Protein AF-0000000085064728 (afdb_homodimer)

Organism: Acidithiobacillus ferrooxidans (strain ATCC 23270 / DSM 14882 / CIP 104768 / NCIMB 8455) (NCBI:txid243159)

pLDDT: mean 95.13, std 6.96, range [52.69, 98.94]

Nearest PDB structures (foldseek):
  5eo6-assembly1_B  TM=9.654E-01  e=3.015E-33  Acinetobacter baumannii
  5eo6-assembly1_A  TM=9.630E-01  e=2.674E-32  Acinetobacter baumannii
  3e8j-assembly1_A  TM=9.474E-01  e=4.137E-32  Leishmania naiffi
  3e8j-assembly1_B  TM=9.618E-01  e=9.905E-32  Leishmania naiffi
  3dwr-assembly1_B  TM=9.707E-01  e=5.091E-31  Leishmania major

Sequence (592 aa):
MQQPSLDEMENFLRGLQDRICNALEAADGAAKFREDLWERPGGGGGRTRVIADGALLEKGGVNFSKVHGDQLPPSATAHRPELAGQTFTALGISLVLHSRNPYVPIVHMNYRFFSAGPVWWFGGGADLTPIYGFEEDARHFHGILKTACDRHDPGFYPRFKTWCDDYFTIRHRQEMRGIGGIFFDDLHGDAGLLQAFWEDMANSFLDSYLPIVARRRDLAYGERERQFQLLRRGRYVEFNLVYDRGTLFGLQSGGRTESILMSLPPLAAWAYDWQGEAGSPEARLKEDFLTPRNWAMQQPSLDEMENFLRGLQDRICNALEAADGAAKFREDLWERPGGGGGRTRVIADGALLEKGGVNFSKVHGDQLPPSATAHRPELAGQTFTALGISLVLHSRNPYVPIVHMNYRFFSAGPVWWFGGGADLTPIYGFEEDARHFHGILKTACDRHDPGFYPRFKTWCDDYFTIRHRQEMRGIGGIFFDDLHGDAGLLQAFWEDMANSFLDSYLPIVARRRDLAYGERERQFQLLRRGRYVEFNLVYDRGTLFGLQSGGRTESILMSLPP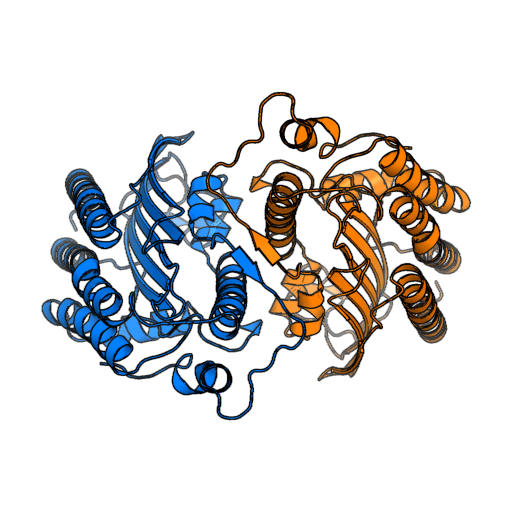LAAWAYDWQGEAGSPEARLKEDFLTPRNWA

Solvent-accessible surface area (backbone atoms only — not comparable to full-atom values): 30485 Å² total; per-residue (Å²): 126,73,74,73,59,63,66,58,51,49,51,50,50,54,50,48,52,50,52,50,52,52,52,49,29,61,70,28,68,68,31,60,69,45,79,46,78,49,72,39,93,74,33,50,26,36,41,38,30,38,32,53,75,23,71,38,36,38,26,29,32,50,33,38,37,41,36,36,33,66,54,65,54,67,78,65,23,71,82,36,61,87,46,60,74,27,46,35,40,39,36,34,40,37,33,28,38,35,43,55,40,44,58,28,47,31,40,39,38,35,44,35,39,41,37,36,75,93,45,56,29,38,32,32,38,37,37,38,28,50,64,48,82,50,71,67,52,49,28,47,34,33,38,49,51,38,55,50,28,47,76,74,38,74,64,46,38,67,52,21,29,52,44,18,42,61,67,47,40,30,72,74,74,72,32,33,68,25,66,30,39,35,30,52,62,76,46,67,72,62,44,70,62,50,49,52,47,53,51,46,52,62,64,43,46,60,75,33,45,50,63,49,41,70,72,25,60,79,62,87,78,55,68,69,49,48,52,50,34,24,39,50,38,28,53,51,47,50,34,44,48,64,65,34,59,68,46,50,49,34,50,72,71,64,46,64,49,56,70,60,54,42,63,49,51,53,50,27,20,50,64,77,78,72,74,52,58,88,90,34,72,71,46,42,35,53,79,73,39,18,50,92,70,87,51,104,126,76,74,73,60,63,66,60,51,50,51,50,50,55,50,48,51,51,53,51,52,52,51,50,31,62,69,28,68,68,33,60,72,45,78,48,77,48,73,39,93,74,33,49,27,35,41,38,28,39,31,54,75,23,71,39,35,37,24,29,30,50,33,37,36,41,35,35,32,65,53,65,56,66,78,64,25,71,84,37,61,86,46,59,72,28,45,33,40,40,37,36,40,37,33,28,39,34,43,56,42,46,58,27,46,29,40,38,38,35,45,36,40,40,37,35,73,92,45,58,28,38,32,33,37,37,36,37,31,51,63,49,81,49,70,69,51,49,29,48,33,35,37,48,52,37,56,52,28,47,76,74,38,73,64,46,38,65,53,20,27,53,45,18,43,61,68,48,41,30,72,71,74,72,32,32,66,25,65,31,38,36,30,51,60,77,46,66,73,62,44,69,60,50,49,52,46,53,51,46,52,62,65,42,47,62,75,33,46,49,63,49,40,70,72,24,59,78,62,86,78,55,67,69,49,48,52,50,32,22,40,50,37,28,53,51,46,50,34,44,47,65,65,34,59,68,46,49,47,35,50,73,72,65,47,63,50,54,70,61,54,41,62,48,53,52,49,27,22,49,66,76,78,73,74,53,57,88,89,35,71,71,48,41,35,54,78,75,39,19,49,91,71,87,52,105

InterPro domains:
  IPR001260 Coproporphyrinogen III oxidase, aerobic [MF_00333] (3-271)
  IPR001260 Coproporphyrinogen III oxidase, aerobic [PF01218] (8-295)
  IPR001260 Coproporphyrinogen III oxidase, aerobic [PIRSF000166] (5-295)
  IPR001260 Coproporphyrinogen III oxidase, aerobic [PR00073] (31-47)
  IPR001260 Coproporphyrinogen III oxidase, aerobic [PR00073] (48-69)
  IPR001260 Coproporphyrinogen III oxidase, aerobic [PR00073] (90-114)
  IPR001260 Coproporphyrinogen III oxidase, aerobic [PR00073] (120-142)
  IPR001260 Coproporphyrinogen III oxidase, aerobic [PR00073] (157-186)
  IPR001260 Coproporphyrinogen III oxidase, aerobic [PR00073] (228-255)
  IPR001260 Coproporphyrinogen III oxidase, aerobic [PR00073] (256-282)
  IPR001260 Coproporphyrinogen III oxidase, aerobic [PTHR10755] (5-295)
  IPR018375 Coproporphyrinogen III oxidase, conserved site [PS01021] (161-185)
  IPR036406 Oxygen-dependent coproporphyrinogen III oxidase superfamily [G3DSA:3.40.1500.10] (1-296)
  IPR036406 Oxygen-dependent coproporphyrinogen III oxidase superfamily [SSF102886] (4-295)

Foldseek 3Di:
DDDDDPVVVLVLLVVLLVVVQVVVCVLQVAWHWDWDWDFDDAFWTWIKTWIDDTLWFNIKIKIKTKGKHQADDPVVCVVPVVLGRWIKIKIKIWMWTDTPFLAAWIKIWIWMKMDTVVAIAIWIWMFTAHLFDDLVLLLLLQVLLQVLQVVQPNPQSVVQQVVQLVQQAPVVVRFGLWQGTGTDIRHDDDNVSVVSSSSSNSVSVCSSRVVSCVVGSPDDDDDVSVQSSQASLVVVVSCLVPRNPQLVCCVVVVHDNCRSCSNRDPHHDDDPPDADDPPDSNNCCRVPRGHHDDSD/DDPDDPVVVLVLLVVLLVVVQVVVCVLQVAWHWDWDWDFDDAFWTWIKTWIDDTLWFNIKIKIKTKGKHQADDPVVCVVPVVLGRWIKIKIKIWMWTDTPFLAAWIKIWIWMKMDTVVAIAIWIWMFTAHLFDDLVLLLLLQVLLCVLVVVQPNPQSVVQQVVQLVQQAPVVVRFGLWQGTGTDIRHDDDNVSVVSSSSSNSVSVCVSRVVSCVVGSPDDDDDVSVQSSQASLVVVVSCLPPRNPQLVCCVVVVHDNCRSCSNRDPHHDDDPPDADDPPDSNNCCRVPRGHHDDSD

Structure (mmCIF, N/CA/C/O backbone):
data_AF-0000000085064728-model_v1
#
loop_
_entity.id
_entity.type
_entity.pdbx_description
1 polymer 'Oxygen-dependent coproporphyrinogen-III oxidase'
#
loop_
_atom_site.group_PDB
_atom_site.id
_atom_site.type_symbol
_atom_site.label_atom_id
_atom_site.label_alt_id
_atom_site.label_comp_id
_atom_site.label_asym_id
_atom_site.label_entity_id
_atom_site.label_seq_id
_atom_site.pdbx_PDB_ins_code
_atom_site.Cartn_x
_atom_site.Cartn_y
_atom_site.Cartn_z
_atom_site.occupancy
_atom_site.B_iso_or_equiv
_atom_site.auth_seq_id
_atom_site.auth_comp_id
_atom_site.auth_asym_id
_atom_site.auth_atom_id
_atom_site.pdbx_PDB_model_num
ATOM 1 N N . MET A 1 1 ? -15.391 -20.953 -32.625 1 52.69 1 MET A N 1
ATOM 2 C CA . MET A 1 1 ? -14.695 -21.969 -31.859 1 52.69 1 MET A CA 1
ATOM 3 C C . MET A 1 1 ? -15.375 -22.188 -30.516 1 52.69 1 MET A C 1
ATOM 5 O O . MET A 1 1 ? -15.984 -21.281 -29.953 1 52.69 1 MET A O 1
ATOM 9 N N . GLN A 1 2 ? -15.594 -23.406 -30.125 1 69.94 2 GLN A N 1
ATOM 10 C CA . GLN A 1 2 ? -16.453 -23.766 -28.984 1 69.94 2 GLN A CA 1
ATOM 11 C C . GLN A 1 2 ? -15.883 -23.219 -27.688 1 69.94 2 GLN A C 1
ATOM 13 O O . GLN A 1 2 ? -14.688 -23.344 -27.422 1 69.94 2 GLN A O 1
ATOM 18 N N . GLN A 1 3 ? -16.562 -22.281 -27.047 1 81.38 3 GLN A N 1
ATOM 19 C CA . GLN A 1 3 ? -16.25 -21.734 -25.734 1 81.38 3 GLN A CA 1
ATOM 20 C C . GLN A 1 3 ? -16.031 -22.844 -24.719 1 81.38 3 GLN A C 1
ATOM 22 O O . GLN A 1 3 ? -16.734 -23.844 -24.719 1 81.38 3 GLN A O 1
ATOM 27 N N . PRO A 1 4 ? -14.898 -22.766 -24.047 1 87.94 4 PRO A N 1
ATOM 28 C CA . PRO A 1 4 ? -14.641 -23.766 -23 1 87.94 4 PRO A CA 1
ATOM 29 C C . PRO A 1 4 ? -15.805 -23.906 -22.031 1 87.94 4 PRO A C 1
ATOM 31 O O . PRO A 1 4 ? -16.531 -22.938 -21.781 1 87.94 4 PRO A O 1
ATOM 34 N N . SER A 1 5 ? -15.992 -25.141 -21.516 1 90.31 5 SER A N 1
ATOM 35 C CA . SER A 1 5 ? -17.062 -25.406 -20.578 1 90.31 5 SER A CA 1
ATOM 36 C C . SER A 1 5 ? -16.781 -24.781 -19.219 1 90.31 5 SER A C 1
ATOM 38 O O . SER A 1 5 ? -15.836 -25.172 -18.531 1 90.31 5 SER A O 1
ATOM 40 N N . LEU A 1 6 ? -17.578 -23.891 -18.797 1 92.56 6 LEU A N 1
ATOM 41 C CA . LEU A 1 6 ? -17.438 -23.219 -17.516 1 92.56 6 LEU A CA 1
ATOM 42 C C . LEU A 1 6 ? -17.531 -24.203 -16.375 1 92.56 6 LEU A C 1
ATOM 44 O O . LEU A 1 6 ? -16.797 -24.078 -15.375 1 92.56 6 LEU A O 1
ATOM 48 N N . ASP A 1 7 ? -18.375 -25.172 -16.5 1 94.31 7 ASP A N 1
ATOM 49 C CA . ASP A 1 7 ? -18.578 -26.172 -15.453 1 94.31 7 ASP A CA 1
ATOM 50 C C . ASP A 1 7 ? -17.328 -27 -15.234 1 94.31 7 ASP A C 1
ATOM 52 O O . ASP A 1 7 ? -16.953 -27.297 -14.094 1 94.31 7 ASP A O 1
ATOM 56 N N . GLU A 1 8 ? -16.75 -27.391 -16.297 1 95.38 8 GLU A N 1
ATOM 57 C CA . GLU A 1 8 ? -15.523 -28.172 -16.203 1 95.38 8 GLU A CA 1
ATOM 58 C C . GLU A 1 8 ? -14.391 -27.375 -15.57 1 95.38 8 GLU A C 1
ATOM 60 O O . GLU A 1 8 ? -13.656 -27.891 -14.719 1 95.38 8 GLU A O 1
ATOM 65 N N . MET A 1 9 ? -14.289 -26.172 -15.969 1 97.12 9 MET A N 1
ATOM 66 C CA . MET A 1 9 ? -13.234 -25.328 -15.43 1 97.12 9 MET A CA 1
ATOM 67 C C . MET A 1 9 ? -13.461 -25.047 -13.945 1 97.12 9 MET A C 1
ATOM 69 O O . MET A 1 9 ? -12.516 -25.047 -13.156 1 97.12 9 MET A O 1
ATOM 73 N N . GLU A 1 10 ? -14.719 -24.828 -13.617 1 97.25 10 GLU A N 1
ATOM 74 C CA . GLU A 1 10 ? -15.055 -24.594 -12.219 1 97.25 10 GLU A CA 1
ATOM 75 C C . GLU A 1 10 ? -14.688 -25.797 -11.359 1 97.25 10 GLU A C 1
ATOM 77 O O . GLU A 1 10 ? -14.094 -25.656 -10.289 1 97.25 10 GLU A O 1
ATOM 82 N N . ASN A 1 11 ? -15.047 -26.938 -11.82 1 97.75 11 ASN A N 1
ATOM 83 C CA . ASN A 1 11 ? -14.727 -28.156 -11.094 1 97.75 11 ASN A CA 1
ATOM 84 C C . ASN A 1 11 ? -13.219 -28.344 -10.953 1 97.75 11 ASN A C 1
ATOM 86 O O . ASN A 1 11 ? -12.734 -28.75 -9.898 1 97.75 11 ASN A O 1
ATOM 90 N N . PHE A 1 12 ? -12.562 -28.125 -11.992 1 98.19 12 PHE A N 1
ATOM 91 C CA . PHE A 1 12 ? -11.109 -28.234 -11.984 1 98.19 12 PHE A CA 1
ATOM 92 C C . PHE A 1 12 ? -10.492 -27.312 -10.945 1 98.19 12 PHE A C 1
ATOM 94 O O . PHE A 1 12 ? -9.672 -27.734 -10.133 1 98.19 12 PHE A O 1
ATOM 101 N N . LEU A 1 13 ? -10.906 -26.047 -10.938 1 98.44 13 LEU A N 1
ATOM 102 C CA . LEU A 1 13 ? -10.32 -25.047 -10.062 1 98.44 13 LEU A CA 1
ATOM 103 C C . LEU A 1 13 ? -10.672 -25.312 -8.609 1 98.44 13 LEU A C 1
ATOM 105 O O . LEU A 1 13 ? -9.844 -25.109 -7.715 1 98.44 13 LEU A O 1
ATOM 109 N N . ARG A 1 14 ? -11.859 -25.719 -8.375 1 98.12 14 ARG A N 1
ATOM 110 C CA . ARG A 1 14 ? -12.258 -26.078 -7.012 1 98.12 14 ARG A CA 1
ATOM 111 C C . ARG A 1 14 ? -11.445 -27.25 -6.488 1 98.12 14 ARG A C 1
ATOM 113 O O . ARG A 1 14 ? -11.016 -27.25 -5.332 1 98.12 14 ARG A O 1
ATOM 120 N N . GLY A 1 15 ? -11.281 -28.219 -7.359 1 98.5 15 GLY A N 1
ATOM 121 C CA . GLY A 1 15 ? -10.422 -29.344 -7 1 98.5 15 GLY A CA 1
ATOM 122 C C . GLY A 1 15 ? -8.984 -28.922 -6.75 1 98.5 15 GLY A C 1
ATOM 123 O O . GLY A 1 15 ? -8.344 -29.438 -5.828 1 98.5 15 GLY A O 1
ATOM 124 N N . LEU A 1 16 ? -8.508 -28.078 -7.59 1 98.69 16 LEU A N 1
ATOM 125 C CA . LEU A 1 16 ? -7.148 -27.562 -7.438 1 98.69 16 LEU A CA 1
ATOM 126 C C . LEU A 1 16 ? -6.988 -26.844 -6.105 1 98.69 16 LEU A C 1
ATOM 128 O O . LEU A 1 16 ? -5.988 -27.031 -5.406 1 98.69 16 LEU A O 1
ATOM 132 N N . GLN A 1 17 ? -7.945 -25.969 -5.766 1 98.75 17 GLN A N 1
ATOM 133 C CA . GLN A 1 17 ? -7.898 -25.281 -4.48 1 98.75 17 GLN A CA 1
ATOM 134 C C . GLN A 1 17 ? -7.781 -26.281 -3.33 1 98.75 17 GLN A C 1
ATOM 136 O O . GLN A 1 17 ? -6.965 -26.109 -2.424 1 98.75 17 GLN A O 1
ATOM 141 N N . ASP A 1 18 ? -8.57 -27.344 -3.379 1 98.69 18 ASP A N 1
ATOM 142 C CA . ASP A 1 18 ? -8.547 -28.375 -2.338 1 98.69 18 ASP A CA 1
ATOM 143 C C . ASP A 1 18 ? -7.18 -29.047 -2.254 1 98.69 18 ASP A C 1
ATOM 145 O O . ASP A 1 18 ? -6.633 -29.203 -1.162 1 98.69 18 ASP A O 1
ATOM 149 N N . ARG A 1 19 ? -6.668 -29.391 -3.338 1 98.69 19 ARG A N 1
ATOM 150 C CA . ARG A 1 19 ? -5.379 -30.078 -3.381 1 98.69 19 ARG A CA 1
ATOM 151 C C . ARG A 1 19 ? -4.266 -29.188 -2.838 1 98.69 19 ARG A C 1
ATOM 153 O O . ARG A 1 19 ? -3.42 -29.641 -2.064 1 98.69 19 ARG A O 1
ATOM 160 N N . ILE A 1 20 ? -4.27 -27.969 -3.256 1 98.81 20 ILE A N 1
ATOM 161 C CA . ILE A 1 20 ? -3.236 -27.031 -2.828 1 98.81 20 ILE A CA 1
ATOM 162 C C . ILE A 1 20 ? -3.342 -26.797 -1.322 1 98.81 20 ILE A C 1
ATOM 164 O O . ILE A 1 20 ? -2.34 -26.859 -0.606 1 98.81 20 ILE A O 1
ATOM 168 N N . CYS A 1 21 ? -4.559 -26.531 -0.837 1 98.81 21 CYS A N 1
ATOM 169 C CA . CYS A 1 21 ? -4.75 -26.266 0.586 1 98.81 21 CYS A CA 1
ATOM 170 C C . CYS A 1 21 ? -4.328 -27.484 1.417 1 98.81 21 CYS A C 1
ATOM 172 O O . CYS A 1 21 ? -3.664 -27.328 2.443 1 98.81 21 CYS A O 1
ATOM 174 N N . ASN A 1 22 ? -4.707 -28.656 0.927 1 98.75 22 ASN A N 1
ATOM 175 C CA . ASN A 1 22 ? -4.328 -29.875 1.642 1 98.75 22 ASN A CA 1
ATOM 176 C C . ASN A 1 22 ? -2.812 -30.031 1.709 1 98.75 22 ASN A C 1
ATOM 178 O O . ASN A 1 22 ? -2.264 -30.359 2.764 1 98.75 22 ASN A O 1
ATOM 182 N N . ALA A 1 23 ? -2.186 -29.844 0.638 1 98.81 23 ALA A N 1
ATOM 183 C CA . ALA A 1 23 ? -0.733 -29.984 0.574 1 98.81 23 ALA A CA 1
ATOM 184 C C . ALA A 1 23 ? -0.043 -28.953 1.462 1 98.81 23 ALA A C 1
ATOM 186 O O . ALA A 1 23 ? 0.939 -29.266 2.141 1 98.81 23 ALA A O 1
ATOM 187 N N . LEU A 1 24 ? -0.521 -27.719 1.46 1 98.81 24 LEU A N 1
ATOM 188 C CA . LEU A 1 24 ? 0.08 -26.656 2.24 1 98.81 24 LEU A CA 1
ATOM 189 C C . LEU A 1 24 ? -0.135 -26.875 3.734 1 98.81 24 LEU A C 1
ATOM 191 O O . LEU A 1 24 ? 0.746 -26.578 4.543 1 98.81 24 LEU A O 1
ATOM 195 N N . GLU A 1 25 ? -1.326 -27.375 4.113 1 98.81 25 GLU A N 1
ATOM 196 C CA . GLU A 1 25 ? -1.564 -27.719 5.512 1 98.81 25 GLU A CA 1
ATOM 197 C C . GLU A 1 25 ? -0.602 -28.812 5.98 1 98.81 25 GLU A C 1
ATOM 199 O O . GLU A 1 25 ? -0.074 -28.75 7.09 1 98.81 25 GLU A O 1
ATOM 204 N N . ALA A 1 26 ? -0.46 -29.766 5.113 1 98.62 26 ALA A N 1
ATOM 205 C CA . ALA A 1 26 ? 0.468 -30.844 5.441 1 98.62 26 ALA A CA 1
ATOM 206 C C . ALA A 1 26 ? 1.889 -30.312 5.609 1 98.62 26 ALA A C 1
ATOM 208 O O . ALA A 1 26 ? 2.607 -30.719 6.523 1 98.62 26 ALA A O 1
ATOM 209 N N . ALA A 1 27 ? 2.305 -29.453 4.703 1 98.5 27 ALA A N 1
ATOM 210 C CA . ALA A 1 27 ? 3.641 -28.875 4.77 1 98.5 27 ALA A CA 1
ATOM 211 C C . ALA A 1 27 ? 3.787 -27.984 6.004 1 98.5 27 ALA A C 1
ATOM 213 O O . ALA A 1 27 ? 4.844 -27.953 6.637 1 98.5 27 ALA A O 1
ATOM 214 N N . ASP A 1 28 ? 2.781 -27.234 6.328 1 98.38 28 ASP A N 1
ATOM 215 C CA . ASP A 1 28 ? 2.805 -26.359 7.5 1 98.38 28 ASP A CA 1
ATOM 216 C C . ASP A 1 28 ? 2.877 -27.188 8.789 1 98.38 28 ASP A C 1
ATOM 218 O O . ASP A 1 28 ? 3.768 -26.969 9.609 1 98.38 28 ASP A O 1
ATOM 222 N N . GLY A 1 29 ? 1.977 -28.094 8.914 1 98.06 29 GLY A N 1
ATOM 223 C CA . GLY A 1 29 ? 1.987 -29.031 10.031 1 98.06 29 GLY A CA 1
ATOM 224 C C . GLY A 1 29 ? 1.352 -28.453 11.289 1 98.06 29 GLY A C 1
ATOM 225 O O . GLY A 1 29 ? 1.155 -29.172 12.273 1 98.06 29 GLY A O 1
ATOM 226 N N . ALA A 1 30 ? 1.003 -27.188 11.352 1 97.88 30 ALA A N 1
ATOM 227 C CA . ALA A 1 30 ? 0.463 -26.594 12.57 1 97.88 30 ALA A CA 1
ATOM 228 C C . ALA A 1 30 ? -0.866 -25.891 12.289 1 97.88 30 ALA A C 1
ATOM 230 O O . ALA A 1 30 ? -1.884 -26.219 12.906 1 97.88 30 ALA A O 1
ATOM 231 N N . ALA A 1 31 ? -0.906 -25.047 11.328 1 98.12 31 ALA A N 1
ATOM 232 C CA . ALA A 1 31 ? -2.107 -24.266 11.055 1 98.12 31 ALA A CA 1
ATOM 233 C C . ALA A 1 31 ? -2.945 -24.906 9.953 1 98.12 31 ALA A C 1
ATOM 235 O O . ALA A 1 31 ? -2.436 -25.703 9.164 1 98.12 31 ALA A O 1
ATOM 236 N N . LYS A 1 32 ? -4.195 -24.578 9.914 1 98.38 32 LYS A N 1
ATOM 237 C CA . LYS A 1 32 ? -5.137 -25.031 8.898 1 98.38 32 LYS A CA 1
ATOM 238 C C . LYS A 1 32 ? -5.824 -23.844 8.219 1 98.38 32 LYS A C 1
ATOM 240 O O . LYS A 1 32 ? -5.883 -22.75 8.781 1 98.38 32 LYS A O 1
ATOM 245 N N . PHE A 1 33 ? -6.367 -24.094 7.039 1 98.5 33 PHE A N 1
ATOM 246 C CA . PHE A 1 33 ? -7.066 -23.047 6.301 1 98.5 33 PHE A CA 1
ATOM 247 C C . PHE A 1 33 ? -8.461 -22.828 6.875 1 98.5 33 PHE A C 1
ATOM 249 O O . PHE A 1 33 ? -9.188 -23.781 7.145 1 98.5 33 PHE A O 1
ATOM 256 N N . ARG A 1 34 ? -8.727 -21.562 7.082 1 97.19 34 ARG A N 1
ATOM 257 C CA . ARG A 1 34 ? -10.094 -21.125 7.332 1 97.19 34 ARG A CA 1
ATOM 258 C C . ARG A 1 34 ? -10.828 -20.844 6.023 1 97.19 34 ARG A C 1
ATOM 260 O O . ARG A 1 34 ? -10.281 -20.219 5.117 1 97.19 34 ARG A O 1
ATOM 267 N N . GLU A 1 35 ? -12.055 -21.359 5.973 1 97 35 GLU A N 1
ATOM 268 C CA . GLU A 1 35 ? -12.859 -21.172 4.766 1 97 35 GLU A CA 1
ATOM 269 C C . GLU A 1 35 ? -13.906 -20.094 4.957 1 97 35 GLU A C 1
ATOM 271 O O . GLU A 1 35 ? -14.555 -20.016 6.004 1 97 35 GLU A O 1
ATOM 276 N N . ASP A 1 36 ? -14.008 -19.234 4.039 1 95.62 36 ASP A N 1
ATOM 277 C CA . ASP A 1 36 ? -15.031 -18.188 3.986 1 95.62 36 ASP A CA 1
ATOM 278 C C . ASP A 1 36 ? -15.758 -18.203 2.643 1 95.62 36 ASP A C 1
ATOM 280 O O . ASP A 1 36 ? -15.195 -17.781 1.626 1 95.62 36 ASP A O 1
ATOM 284 N N . LEU A 1 37 ? -17 -18.656 2.709 1 95.69 37 LEU A N 1
ATOM 285 C CA . LEU A 1 37 ? -17.844 -18.641 1.512 1 95.69 37 LEU A CA 1
ATOM 286 C C . LEU A 1 37 ? -18.594 -17.312 1.396 1 95.69 37 LEU A C 1
ATOM 288 O O . LEU A 1 37 ? -19.078 -16.781 2.395 1 95.69 37 LEU A O 1
ATOM 292 N N . TRP A 1 38 ? -18.641 -16.812 0.245 1 93.75 38 TRP A N 1
ATOM 293 C CA . TRP A 1 38 ? -19.312 -15.531 0.078 1 93.75 38 TRP A CA 1
ATOM 294 C C . TRP A 1 38 ? -20.016 -15.453 -1.276 1 93.75 38 TRP A C 1
ATOM 296 O O . TRP A 1 38 ? -19.672 -16.188 -2.201 1 93.75 38 TRP A O 1
ATOM 306 N N . GLU A 1 39 ? -20.984 -14.586 -1.307 1 93.31 39 GLU A N 1
ATOM 307 C CA . GLU A 1 39 ? -21.719 -14.297 -2.527 1 93.31 39 GLU A CA 1
ATOM 308 C C . GLU A 1 39 ? -21.531 -12.844 -2.959 1 93.31 39 GLU A C 1
ATOM 310 O O . GLU A 1 39 ? -21.328 -11.969 -2.121 1 93.31 39 GLU A O 1
ATOM 315 N N . ARG A 1 40 ? -21.5 -12.648 -4.23 1 89.38 40 ARG A N 1
ATOM 316 C CA . ARG A 1 40 ? -21.359 -11.305 -4.781 1 89.38 40 ARG A CA 1
ATOM 317 C C . ARG A 1 40 ? -22.734 -10.734 -5.168 1 89.38 40 ARG A C 1
ATOM 319 O O . ARG A 1 40 ? -23.5 -11.383 -5.875 1 89.38 40 ARG A O 1
ATOM 326 N N . PRO A 1 41 ? -22.875 -9.406 -4.797 1 83.12 41 PRO A N 1
ATOM 327 C CA . PRO A 1 41 ? -24.078 -8.75 -5.332 1 83.12 41 PRO A CA 1
ATOM 328 C C . PRO A 1 41 ? -24.047 -8.648 -6.855 1 83.12 41 PRO A C 1
ATOM 330 O O . PRO A 1 41 ? -23.047 -8.227 -7.438 1 83.12 41 PRO A O 1
ATOM 333 N N . GLY A 1 42 ? -24.906 -9.18 -7.617 1 80.62 42 GLY A N 1
ATOM 334 C CA . GLY A 1 42 ? -24.969 -9.172 -9.07 1 80.62 42 GLY A CA 1
ATOM 335 C C . GLY A 1 42 ? -24.812 -10.555 -9.68 1 80.62 42 GLY A C 1
ATOM 336 O O . GLY A 1 42 ? -25.141 -10.758 -10.859 1 80.62 42 GLY A O 1
ATOM 337 N N . GLY A 1 43 ? -24.016 -11.383 -8.859 1 87.88 43 GLY A N 1
ATOM 338 C CA . GLY A 1 43 ? -23.984 -12.758 -9.32 1 87.88 43 GLY A CA 1
ATOM 339 C C . GLY A 1 43 ? -22.688 -13.469 -9.023 1 87.88 43 GLY A C 1
ATOM 340 O O . GLY A 1 43 ? -21.609 -12.898 -9.227 1 87.88 43 GLY A O 1
ATOM 341 N N . GLY A 1 44 ? -22.844 -14.617 -8.5 1 92.62 44 GLY A N 1
ATOM 342 C CA . GLY A 1 44 ? -21.688 -15.461 -8.219 1 92.62 44 GLY A CA 1
ATOM 343 C C . GLY A 1 44 ? -21.156 -15.281 -6.816 1 92.62 44 GLY A C 1
ATOM 344 O O . GLY A 1 44 ? -21.906 -14.992 -5.883 1 92.62 44 GLY A O 1
ATOM 345 N N . GLY A 1 45 ? -19.875 -15.602 -6.699 1 94.44 45 GLY A N 1
ATOM 346 C CA . GLY A 1 45 ? -19.203 -15.578 -5.402 1 94.44 45 GLY A CA 1
ATOM 347 C C . GLY A 1 45 ? -17.875 -16.312 -5.395 1 94.44 45 GLY A C 1
ATOM 348 O O . GLY A 1 45 ? -17.156 -16.312 -6.395 1 94.44 45 GLY A O 1
ATOM 349 N N . GLY A 1 46 ? -17.547 -16.719 -4.219 1 95.75 46 GLY A N 1
ATOM 350 C CA . GLY A 1 46 ? -16.25 -17.359 -4.129 1 95.75 46 GLY A CA 1
ATOM 351 C C . GLY A 1 46 ? -16.016 -18.062 -2.807 1 95.75 46 GLY A C 1
ATOM 352 O O . GLY A 1 46 ? -16.922 -18.141 -1.97 1 95.75 46 GLY A O 1
ATOM 353 N N . ARG A 1 47 ? -14.992 -18.75 -2.777 1 97.44 47 ARG A N 1
ATOM 354 C CA . ARG A 1 47 ? -14.484 -19.453 -1.604 1 97.44 47 ARG A CA 1
ATOM 355 C C . ARG A 1 47 ? -13.086 -18.984 -1.24 1 97.44 47 ARG A C 1
ATOM 357 O O . ARG A 1 47 ? -12.117 -19.281 -1.951 1 97.44 47 ARG A O 1
ATOM 364 N N . THR A 1 48 ? -13.008 -18.25 -0.142 1 97.19 48 THR A N 1
ATOM 365 C CA . THR A 1 48 ? -11.719 -17.797 0.36 1 97.19 48 THR A CA 1
ATOM 366 C C . THR A 1 48 ? -11.164 -18.766 1.401 1 97.19 48 THR A C 1
ATOM 368 O O . THR A 1 48 ? -11.883 -19.188 2.312 1 97.19 48 THR A O 1
ATOM 371 N N . ARG A 1 49 ? -9.977 -19.172 1.204 1 98.38 49 ARG A N 1
ATOM 372 C CA . ARG A 1 49 ? -9.273 -19.984 2.189 1 98.38 49 ARG A CA 1
ATOM 373 C C . ARG A 1 49 ? -8.016 -19.266 2.684 1 98.38 49 ARG A C 1
ATOM 375 O O . ARG A 1 49 ? -7.09 -19.016 1.907 1 98.38 49 ARG A O 1
ATOM 382 N N . VAL A 1 50 ? -7.996 -19.047 3.971 1 98.38 50 VAL A N 1
ATOM 383 C CA . VAL A 1 50 ? -6.902 -18.266 4.539 1 98.38 50 VAL A CA 1
ATOM 384 C C . VAL A 1 50 ? -6.234 -19.047 5.66 1 98.38 50 VAL A C 1
ATOM 386 O O . VAL A 1 50 ? -6.91 -19.734 6.438 1 98.38 50 VAL A O 1
ATOM 389 N N . ILE A 1 51 ? -4.945 -19.031 5.75 1 98.38 51 ILE A N 1
ATOM 390 C CA . ILE A 1 51 ? -4.152 -19.656 6.809 1 98.38 51 ILE A CA 1
ATOM 391 C C . ILE A 1 51 ? -3.277 -18.594 7.473 1 98.38 51 ILE A C 1
ATOM 393 O O . ILE A 1 51 ? -2.756 -17.703 6.805 1 98.38 51 ILE A O 1
ATOM 397 N N . ALA A 1 52 ? -3.166 -18.641 8.766 1 97.62 52 ALA A N 1
ATOM 398 C CA . ALA A 1 52 ? -2.365 -17.672 9.5 1 97.62 52 ALA A CA 1
ATOM 399 C C . ALA A 1 52 ? -1.661 -18.328 10.688 1 97.62 52 ALA A C 1
ATOM 401 O O . ALA A 1 52 ? -2.145 -19.328 11.234 1 97.62 52 ALA A O 1
ATOM 402 N N . ASP A 1 53 ? -0.555 -17.75 11.047 1 97.31 53 ASP A N 1
ATOM 403 C CA . ASP A 1 53 ? 0.198 -18.078 12.25 1 97.31 53 ASP A CA 1
ATOM 404 C C . ASP A 1 53 ? 0.611 -19.547 12.258 1 97.31 53 ASP A C 1
ATOM 406 O O . ASP A 1 53 ? 0.526 -20.219 13.281 1 97.31 53 ASP A O 1
ATOM 410 N N . GLY A 1 54 ? 0.938 -20.016 11.047 1 98.25 54 GLY A N 1
ATOM 411 C CA . GLY A 1 54 ? 1.42 -21.391 10.938 1 98.25 54 GLY A CA 1
ATOM 412 C C . GLY A 1 54 ? 2.914 -21.516 11.156 1 98.25 54 GLY A C 1
ATOM 413 O O . GLY A 1 54 ? 3.605 -20.516 11.352 1 98.25 54 GLY A O 1
ATOM 414 N N . ALA A 1 55 ? 3.354 -22.75 11.18 1 98.38 55 ALA A N 1
ATOM 415 C CA . ALA A 1 55 ? 4.777 -23.031 11.367 1 98.38 55 ALA A CA 1
ATOM 416 C C . ALA A 1 55 ? 5.562 -22.719 10.094 1 98.38 55 ALA A C 1
ATOM 418 O O . ALA A 1 55 ? 6.742 -22.359 10.164 1 98.38 55 ALA A O 1
ATOM 419 N N . LEU A 1 56 ? 4.922 -22.859 8.977 1 98.56 56 LEU A N 1
ATOM 420 C CA . LEU A 1 56 ? 5.508 -22.531 7.684 1 98.56 56 LEU A CA 1
ATOM 421 C C . LEU A 1 56 ? 4.945 -21.219 7.145 1 98.56 56 LEU A C 1
ATOM 423 O O . LEU A 1 56 ? 5.703 -20.312 6.77 1 98.56 56 LEU A O 1
ATOM 427 N N . LEU A 1 57 ? 3.637 -21.141 7.16 1 98.75 57 LEU A N 1
ATOM 428 C CA . LEU A 1 57 ? 2.955 -20 6.566 1 98.75 57 LEU A CA 1
ATOM 429 C C . LEU A 1 57 ? 2.531 -19 7.645 1 98.75 57 LEU A C 1
ATOM 431 O O . LEU A 1 57 ? 1.594 -19.25 8.398 1 98.75 57 LEU A O 1
ATOM 435 N N . GLU A 1 58 ? 3.236 -17.875 7.664 1 98.62 58 GLU A N 1
ATOM 436 C CA . GLU A 1 58 ? 2.824 -16.812 8.57 1 98.62 58 GLU A CA 1
ATOM 437 C C . GLU A 1 58 ? 1.462 -16.25 8.18 1 98.62 58 GLU A C 1
ATOM 439 O O . GLU A 1 58 ? 0.644 -15.93 9.047 1 98.62 58 GLU A O 1
ATOM 444 N N . LYS A 1 59 ? 1.241 -16.141 6.863 1 98.56 59 LYS A N 1
ATOM 445 C CA . LYS A 1 59 ? -0.059 -15.812 6.285 1 98.56 59 LYS A CA 1
ATOM 446 C C . LYS A 1 59 ? -0.153 -16.281 4.836 1 98.56 59 LYS A C 1
ATOM 448 O O . LYS A 1 59 ? 0.816 -16.188 4.082 1 98.56 59 LYS A O 1
ATOM 453 N N . GLY A 1 60 ? -1.273 -16.766 4.445 1 98.31 60 GLY A N 1
ATOM 454 C CA . GLY A 1 60 ? -1.495 -17.188 3.072 1 98.31 60 GLY A CA 1
ATOM 455 C C . GLY A 1 60 ? -2.965 -17.328 2.723 1 98.31 60 GLY A C 1
ATOM 456 O O . GLY A 1 60 ? -3.811 -17.453 3.609 1 98.31 60 GLY A O 1
ATOM 457 N N . GLY A 1 61 ? -3.234 -17.266 1.514 1 98.38 61 GLY A N 1
ATOM 458 C CA . GLY A 1 61 ? -4.59 -17.453 1.026 1 98.38 61 GLY A CA 1
ATOM 459 C C . GLY A 1 61 ? -4.645 -18.141 -0.325 1 98.38 61 GLY A C 1
ATOM 460 O O . GLY A 1 61 ? -3.73 -18 -1.137 1 98.38 61 GLY A O 1
ATOM 461 N N . VAL A 1 62 ? -5.602 -18.953 -0.512 1 98.75 62 VAL A N 1
ATOM 462 C CA . VAL A 1 62 ? -5.965 -19.594 -1.771 1 98.75 62 VAL A CA 1
ATOM 463 C C . VAL A 1 62 ? -7.434 -19.312 -2.084 1 98.75 62 VAL A C 1
ATOM 465 O O . VAL A 1 62 ? -8.328 -19.953 -1.522 1 98.75 62 VAL A O 1
ATOM 468 N N . ASN A 1 63 ? -7.633 -18.453 -3.02 1 98.12 63 ASN A N 1
ATOM 469 C CA . ASN A 1 63 ? -8.984 -17.969 -3.268 1 98.12 63 ASN A CA 1
ATOM 470 C C . ASN A 1 63 ? -9.539 -18.5 -4.59 1 98.12 63 ASN A C 1
ATOM 472 O O . ASN A 1 63 ? -8.828 -18.531 -5.594 1 98.12 63 ASN A O 1
ATOM 476 N N . PHE A 1 64 ? -10.719 -18.984 -4.551 1 98.19 64 PHE A N 1
ATOM 477 C CA . PHE A 1 64 ? -11.5 -19.312 -5.742 1 98.19 64 PHE A CA 1
ATOM 478 C C . PHE A 1 64 ? -12.68 -18.359 -5.898 1 98.19 64 PHE A C 1
ATOM 480 O O . PHE A 1 64 ? -13.32 -17.984 -4.91 1 98.19 64 PHE A O 1
ATOM 487 N N . SER A 1 65 ? -12.93 -17.922 -7.082 1 96.38 65 SER A N 1
ATOM 488 C CA . SER A 1 65 ? -14.109 -17.109 -7.328 1 96.38 65 SER A CA 1
ATOM 489 C C . SER A 1 65 ? -14.727 -17.438 -8.688 1 96.38 65 SER A C 1
ATOM 491 O O . SER A 1 65 ? -14.023 -17.828 -9.617 1 96.38 65 SER A O 1
ATOM 493 N N . LYS A 1 66 ? -15.961 -17.422 -8.781 1 96.06 66 LYS A N 1
ATOM 494 C CA . LYS A 1 66 ? -16.781 -17.422 -9.992 1 96.06 66 LYS A CA 1
ATOM 495 C C . LYS A 1 66 ? -17.859 -16.328 -9.922 1 96.06 66 LYS A C 1
ATOM 497 O O . LYS A 1 66 ? -18.797 -16.438 -9.141 1 96.06 66 LYS A O 1
ATOM 502 N N . VAL A 1 67 ? -17.688 -15.297 -10.703 1 92.69 67 VAL A N 1
ATOM 503 C CA . VAL A 1 67 ? -18.625 -14.172 -10.672 1 92.69 67 VAL A CA 1
ATOM 504 C C . VAL A 1 67 ? -19.234 -13.969 -12.055 1 92.69 67 VAL A C 1
ATOM 506 O O . VAL A 1 67 ? -18.641 -14.359 -13.062 1 92.69 67 VAL A O 1
ATOM 509 N N . HIS A 1 68 ? -20.406 -13.531 -12.125 1 91.62 68 HIS A N 1
ATOM 510 C CA . HIS A 1 68 ? -21.062 -13.195 -13.375 1 91.62 68 HIS A CA 1
ATOM 511 C C . HIS A 1 68 ? -21.922 -11.938 -13.227 1 91.62 68 HIS A C 1
ATOM 513 O O . HIS A 1 68 ? -22.156 -11.477 -12.109 1 91.62 68 HIS A O 1
ATOM 519 N N . GLY A 1 69 ? -22.188 -11.289 -14.305 1 88.5 69 GLY A N 1
ATOM 520 C CA . GLY A 1 69 ? -23 -10.078 -14.297 1 88.5 69 GLY A CA 1
ATOM 521 C C . GLY A 1 69 ? -23.609 -9.758 -15.656 1 88.5 69 GLY A C 1
ATOM 522 O O . GLY A 1 69 ? -23.25 -10.375 -16.656 1 88.5 69 GLY A O 1
ATOM 523 N N . ASP A 1 70 ? -24.484 -8.773 -15.539 1 86.19 70 ASP A N 1
ATOM 524 C CA . ASP A 1 70 ? -25.25 -8.43 -16.734 1 86.19 70 ASP A CA 1
ATOM 525 C C . ASP A 1 70 ? -24.469 -7.461 -17.625 1 86.19 70 ASP A C 1
ATOM 527 O O . ASP A 1 70 ? -24.688 -7.398 -18.828 1 86.19 70 ASP A O 1
ATOM 531 N N . GLN A 1 71 ? -23.609 -6.668 -16.984 1 80.75 71 GLN A N 1
ATOM 532 C CA . GLN A 1 71 ? -22.797 -5.73 -17.75 1 80.75 71 GLN A CA 1
ATOM 533 C C . GLN A 1 71 ? -21.438 -5.527 -17.109 1 80.75 71 GLN A C 1
ATOM 535 O O . GLN A 1 71 ? -21.297 -5.637 -15.883 1 80.75 71 GLN A O 1
ATOM 540 N N . LEU A 1 72 ? -20.453 -5.32 -17.984 1 77.19 72 LEU A N 1
ATOM 541 C CA . LEU A 1 72 ? -19.109 -4.992 -17.5 1 77.19 72 LEU A CA 1
ATOM 542 C C . LEU A 1 72 ? -19.031 -3.531 -17.078 1 77.19 72 LEU A C 1
ATOM 544 O O . LEU A 1 72 ? -19.75 -2.682 -17.609 1 77.19 72 LEU A O 1
ATOM 548 N N . PRO A 1 73 ? -18.141 -3.312 -16.031 1 70.69 73 PRO A N 1
ATOM 549 C CA . PRO A 1 73 ? -17.953 -1.903 -15.68 1 70.69 73 PRO A CA 1
ATOM 550 C C . PRO A 1 73 ? -17.406 -1.066 -16.828 1 70.69 73 PRO A C 1
ATOM 552 O O . PRO A 1 73 ? -16.719 -1.595 -17.719 1 70.69 73 PRO A O 1
ATOM 555 N N . PRO A 1 74 ? -17.781 0.188 -16.75 1 66.25 74 PRO A N 1
ATOM 556 C CA . PRO A 1 74 ? -17.328 1.086 -17.828 1 66.25 74 PRO A CA 1
ATOM 557 C C . PRO A 1 74 ? -15.812 1.076 -18 1 66.25 74 PRO A C 1
ATOM 559 O O . PRO A 1 74 ? -15.328 1.167 -19.141 1 66.25 74 PRO A O 1
ATOM 562 N N . SER A 1 75 ? -15.125 0.924 -16.969 1 63.66 75 SER A N 1
ATOM 563 C CA . SER A 1 75 ? -13.672 0.931 -17.078 1 63.66 75 SER A CA 1
ATOM 564 C C . SER A 1 75 ? -13.172 -0.265 -17.875 1 63.66 75 SER A C 1
ATOM 566 O O . SER A 1 75 ? -12.195 -0.156 -18.625 1 63.66 75 SER A O 1
ATOM 568 N N . ALA A 1 76 ? -13.805 -1.323 -17.812 1 65.19 76 ALA A N 1
ATOM 569 C CA . ALA A 1 76 ? -13.43 -2.535 -18.531 1 65.19 76 ALA A CA 1
ATOM 570 C C . ALA A 1 76 ? -13.781 -2.418 -20.016 1 65.19 76 ALA A C 1
ATOM 572 O O . ALA A 1 76 ? -13.07 -2.961 -20.875 1 65.19 76 ALA A O 1
ATOM 573 N N . THR A 1 77 ? -14.859 -1.654 -20.281 1 69.81 77 THR A N 1
ATOM 574 C CA . THR A 1 77 ? -15.359 -1.617 -21.656 1 69.81 77 THR A CA 1
ATOM 575 C C . THR A 1 77 ? -14.688 -0.49 -22.438 1 69.81 77 THR A C 1
ATOM 577 O O . THR A 1 77 ? -14.766 -0.453 -23.672 1 69.81 77 THR A O 1
ATOM 580 N N . ALA A 1 78 ? -14.133 0.402 -21.641 1 64 78 ALA A N 1
ATOM 581 C CA . ALA A 1 78 ? -13.477 1.516 -22.312 1 64 78 ALA A CA 1
ATOM 582 C C . ALA A 1 78 ? -12.398 1.014 -23.266 1 64 78 ALA A C 1
ATOM 584 O O . ALA A 1 78 ? -12.25 1.535 -24.375 1 64 78 ALA A O 1
ATOM 585 N N . HIS A 1 79 ? -11.812 -0.064 -22.938 1 64.94 79 HIS A N 1
ATOM 586 C CA . HIS A 1 79 ? -10.727 -0.583 -23.75 1 64.94 79 HIS A CA 1
ATOM 587 C C . HIS A 1 79 ? -11.219 -1.68 -24.688 1 64.94 79 HIS A C 1
ATOM 589 O O . HIS A 1 79 ? -10.531 -2.045 -25.641 1 64.94 79 HIS A O 1
ATOM 595 N N . ARG A 1 80 ? -12.445 -2.18 -24.328 1 77.38 80 ARG A N 1
ATOM 596 C CA . ARG A 1 80 ? -13.031 -3.217 -25.172 1 77.38 80 ARG A CA 1
ATOM 597 C C . ARG A 1 80 ? -14.516 -2.955 -25.406 1 77.38 80 ARG A C 1
ATOM 599 O O . ARG A 1 80 ? -15.367 -3.67 -24.875 1 77.38 80 ARG A O 1
ATOM 606 N N . PRO A 1 81 ? -14.859 -1.995 -26.266 1 77.31 81 PRO A N 1
ATOM 607 C CA . PRO A 1 81 ? -16.25 -1.57 -26.484 1 77.31 81 PRO A CA 1
ATOM 608 C C . PRO A 1 81 ? -17.156 -2.719 -26.922 1 77.31 81 PRO A C 1
ATOM 610 O O . PRO A 1 81 ? -18.359 -2.682 -26.672 1 77.31 81 PRO A O 1
ATOM 613 N N . GLU A 1 82 ? -16.562 -3.709 -27.547 1 78.75 82 GLU A N 1
ATOM 614 C CA . GLU A 1 82 ? -17.359 -4.832 -28.031 1 78.75 82 GLU A CA 1
ATOM 615 C C . GLU A 1 82 ? -17.969 -5.617 -26.875 1 78.75 82 GLU A C 1
ATOM 617 O O . GLU A 1 82 ? -18.891 -6.422 -27.078 1 78.75 82 GLU A O 1
ATOM 622 N N . LEU A 1 83 ? -17.5 -5.422 -25.812 1 81.38 83 LEU A N 1
ATOM 623 C CA . LEU A 1 83 ? -17.969 -6.145 -24.641 1 81.38 83 LEU A CA 1
ATOM 624 C C . LEU A 1 83 ? -19.125 -5.406 -23.969 1 81.38 83 LEU A C 1
ATOM 626 O O . LEU A 1 83 ? -19.734 -5.926 -23.047 1 81.38 83 LEU A O 1
ATOM 630 N N . ALA A 1 84 ? -19.406 -4.18 -24.484 1 77.19 84 ALA A N 1
ATOM 631 C CA . ALA A 1 84 ? -20.453 -3.365 -23.859 1 77.19 84 ALA A CA 1
ATOM 632 C C . ALA A 1 84 ? -21.797 -4.066 -23.922 1 77.19 84 ALA A C 1
ATOM 634 O O . ALA A 1 84 ? -22.203 -4.582 -24.969 1 77.19 84 ALA A O 1
ATOM 635 N N . GLY A 1 85 ? -22.422 -4.211 -22.766 1 79.81 85 GLY A N 1
ATOM 636 C CA . GLY A 1 85 ? -23.781 -4.738 -22.688 1 79.81 85 GLY A CA 1
ATOM 637 C C . GLY A 1 85 ? -23.828 -6.254 -22.625 1 79.81 85 GLY A C 1
ATOM 638 O O . GLY A 1 85 ? -24.906 -6.844 -22.547 1 79.81 85 GLY A O 1
ATOM 639 N N . GLN A 1 86 ? -22.812 -6.902 -22.688 1 85.94 86 GLN A N 1
ATOM 640 C CA . GLN A 1 86 ? -22.781 -8.359 -22.656 1 85.94 86 GLN A CA 1
ATOM 641 C C . GLN A 1 86 ? -22.734 -8.875 -21.219 1 85.94 86 GLN A C 1
ATOM 643 O O . GLN A 1 86 ? -22.141 -8.234 -20.344 1 85.94 86 GLN A O 1
ATOM 648 N N . THR A 1 87 ? -23.406 -10.039 -21.109 1 89.12 87 THR A N 1
ATOM 649 C CA . THR A 1 87 ? -23.234 -10.742 -19.844 1 89.12 87 THR A CA 1
ATOM 650 C C . THR A 1 87 ? -21.844 -11.375 -19.75 1 89.12 87 THR A C 1
ATOM 652 O O . THR A 1 87 ? -21.328 -11.891 -20.75 1 89.12 87 THR A O 1
ATOM 655 N N . PHE A 1 88 ? -21.266 -11.266 -18.562 1 92 88 PHE A N 1
ATOM 656 C CA . PHE A 1 88 ? -19.922 -11.805 -18.453 1 92 88 PHE A CA 1
ATOM 657 C C . PHE A 1 88 ? -19.828 -12.812 -17.312 1 92 88 PHE A C 1
ATOM 659 O O . PHE A 1 88 ? -20.688 -12.828 -16.422 1 92 88 PHE A O 1
ATOM 666 N N . THR A 1 89 ? -18.875 -13.719 -17.422 1 93.44 89 THR A N 1
ATOM 667 C CA . THR A 1 89 ? -18.469 -14.641 -16.375 1 93.44 89 THR A CA 1
ATOM 668 C C . THR A 1 89 ? -16.953 -14.664 -16.219 1 93.44 89 THR A C 1
ATOM 670 O O . THR A 1 89 ? -16.234 -14.633 -17.219 1 93.44 89 THR A O 1
ATOM 673 N N . ALA A 1 90 ? -16.562 -14.531 -14.992 1 93.62 90 ALA A N 1
ATOM 674 C CA . ALA A 1 90 ? -15.141 -14.633 -14.648 1 93.62 90 ALA A CA 1
ATOM 675 C C . ALA A 1 90 ? -14.914 -15.688 -13.57 1 93.62 90 ALA A C 1
ATOM 677 O O . ALA A 1 90 ? -15.68 -15.773 -12.609 1 93.62 90 ALA A O 1
ATOM 678 N N . LEU A 1 91 ? -14.039 -16.516 -13.789 1 95.75 91 LEU A N 1
ATOM 679 C CA . LEU A 1 91 ? -13.688 -17.531 -12.789 1 95.75 91 LEU A CA 1
ATOM 680 C C . LEU A 1 91 ? -12.18 -17.656 -12.656 1 95.75 91 LEU A C 1
ATOM 682 O O . LEU A 1 91 ? -11.438 -17.438 -13.617 1 95.75 91 LEU A O 1
ATOM 686 N N . GLY A 1 92 ? -11.727 -17.969 -11.43 1 97.38 92 GLY A N 1
ATOM 687 C CA . GLY A 1 92 ? -10.289 -18.109 -11.266 1 97.38 92 GLY A CA 1
ATOM 688 C C . GLY A 1 92 ? -9.883 -18.547 -9.867 1 97.38 92 GLY A C 1
ATOM 689 O O . GLY A 1 92 ? -10.719 -18.594 -8.969 1 97.38 92 GLY A O 1
ATOM 690 N N . ILE A 1 93 ? -8.656 -18.938 -9.758 1 98.44 93 ILE A N 1
ATOM 691 C CA . ILE A 1 93 ? -7.984 -19.234 -8.492 1 98.44 93 ILE A CA 1
ATOM 692 C C . ILE A 1 93 ? -6.773 -18.312 -8.336 1 98.44 93 ILE A C 1
ATOM 694 O O . ILE A 1 93 ? -6.109 -17.969 -9.32 1 98.44 93 ILE A O 1
ATOM 698 N N . SER A 1 94 ? -6.57 -17.797 -7.191 1 98.19 94 SER A N 1
ATOM 699 C CA . SER A 1 94 ? -5.422 -16.953 -6.871 1 98.19 94 SER A CA 1
ATOM 700 C C . SER A 1 94 ? -4.871 -17.266 -5.484 1 98.19 94 SER A C 1
ATOM 702 O O . SER A 1 94 ? -5.637 -17.562 -4.559 1 98.19 94 SER A O 1
ATOM 704 N N . LEU A 1 95 ? -3.586 -17.25 -5.355 1 98.56 95 LEU A N 1
ATOM 705 C CA . LEU A 1 95 ? -3.029 -17.484 -4.027 1 98.56 95 LEU A CA 1
ATOM 706 C C . LEU A 1 95 ? -1.765 -16.656 -3.818 1 98.56 95 LEU A C 1
ATOM 708 O O . LEU A 1 95 ? -1.067 -16.328 -4.781 1 98.56 95 LEU A O 1
ATOM 712 N N . VAL A 1 96 ? -1.506 -16.234 -2.709 1 98.81 96 VAL A N 1
ATOM 713 C CA . VAL A 1 96 ? -0.276 -15.641 -2.201 1 98.81 96 VAL A CA 1
ATOM 714 C C . VAL A 1 96 ? 0.094 -16.281 -0.862 1 98.81 96 VAL A C 1
ATOM 716 O O . VAL A 1 96 ? -0.762 -16.438 0.01 1 98.81 96 VAL A O 1
ATOM 719 N N . LEU A 1 97 ? 1.351 -16.641 -0.711 1 98.88 97 LEU A N 1
ATOM 720 C CA . LEU A 1 97 ? 1.822 -17.266 0.517 1 98.88 97 LEU A CA 1
ATOM 721 C C . LEU A 1 97 ? 3.008 -16.5 1.099 1 98.88 97 LEU A C 1
ATOM 723 O O . LEU A 1 97 ? 4.043 -16.359 0.444 1 98.88 97 LEU A O 1
ATOM 727 N N . HIS A 1 98 ? 2.834 -15.992 2.264 1 98.88 98 HIS A N 1
ATOM 728 C CA . HIS A 1 98 ? 3.908 -15.375 3.035 1 98.88 98 HIS A CA 1
ATOM 729 C C . HIS A 1 98 ? 4.43 -16.328 4.105 1 98.88 98 HIS A C 1
ATOM 731 O O . HIS A 1 98 ? 3.715 -16.656 5.055 1 98.88 98 HIS A O 1
ATOM 737 N N . SER A 1 99 ? 5.652 -16.641 4 1 98.69 99 SER A N 1
ATOM 738 C CA . SER A 1 99 ? 6.23 -17.641 4.895 1 98.69 99 SER A CA 1
ATOM 739 C C . SER A 1 99 ? 6.809 -17 6.148 1 98.69 99 SER A C 1
ATOM 741 O O . SER A 1 99 ? 7.113 -15.797 6.152 1 98.69 99 SER A O 1
ATOM 743 N N . ARG A 1 100 ? 6.934 -17.75 7.133 1 98.38 100 ARG A N 1
ATOM 744 C CA . ARG A 1 100 ? 7.516 -17.297 8.391 1 98.38 100 ARG A CA 1
ATOM 745 C C . ARG A 1 100 ? 9.031 -17.156 8.273 1 98.38 100 ARG A C 1
ATOM 747 O O . ARG A 1 100 ? 9.594 -16.172 8.75 1 98.38 100 ARG A O 1
ATOM 754 N N . ASN A 1 101 ? 9.656 -18.141 7.738 1 98.75 101 ASN A N 1
ATOM 755 C CA . ASN A 1 101 ? 11.109 -18.141 7.566 1 98.75 101 ASN A CA 1
ATOM 756 C C . ASN A 1 101 ? 11.531 -17.234 6.406 1 98.75 101 ASN A C 1
ATOM 758 O O . ASN A 1 101 ? 11.102 -17.438 5.27 1 98.75 101 ASN A O 1
ATOM 762 N N . PRO A 1 102 ? 12.414 -16.266 6.621 1 98.75 102 PRO A N 1
ATOM 763 C CA . PRO A 1 102 ? 12.82 -15.312 5.574 1 98.75 102 PRO A CA 1
ATOM 764 C C . PRO A 1 102 ? 13.484 -16 4.383 1 98.75 102 PRO A C 1
ATOM 766 O O . PRO A 1 102 ? 13.594 -15.414 3.307 1 98.75 102 PRO A O 1
ATOM 769 N N . TYR A 1 103 ? 13.914 -17.172 4.562 1 98.88 103 TYR A N 1
ATOM 770 C CA . TYR A 1 103 ? 14.633 -17.844 3.496 1 98.88 103 TYR A CA 1
ATOM 771 C C . TYR A 1 103 ? 13.672 -18.578 2.566 1 98.88 103 TYR A C 1
ATOM 773 O O . TYR A 1 103 ? 14.062 -19.031 1.485 1 98.88 103 TYR A O 1
ATOM 781 N N . VAL A 1 104 ? 12.445 -18.797 2.975 1 98.88 104 VAL A N 1
ATOM 782 C CA . VAL A 1 104 ? 11.406 -19.344 2.111 1 98.88 104 VAL A CA 1
ATOM 783 C C . VAL A 1 104 ? 10.734 -18.219 1.328 1 98.88 104 VAL A C 1
ATOM 785 O O . VAL A 1 104 ? 10.18 -17.281 1.918 1 98.88 104 VAL A O 1
ATOM 788 N N . PRO A 1 105 ? 10.75 -18.234 0.038 1 98.88 105 PRO A N 1
ATOM 789 C CA . PRO A 1 105 ? 10.242 -17.125 -0.768 1 98.88 105 PRO A CA 1
ATOM 790 C C . PRO A 1 105 ? 8.727 -16.969 -0.674 1 98.88 105 PRO A C 1
ATOM 792 O O . PRO A 1 105 ? 8.016 -17.938 -0.387 1 98.88 105 PRO A O 1
ATOM 795 N N . ILE A 1 106 ? 8.242 -15.773 -0.881 1 98.88 106 ILE A N 1
ATOM 796 C CA . ILE A 1 106 ? 6.832 -15.523 -1.178 1 98.88 106 ILE A CA 1
ATOM 797 C C . ILE A 1 106 ? 6.488 -16.094 -2.551 1 98.88 106 ILE A C 1
ATOM 799 O O . ILE A 1 106 ? 7.305 -16.047 -3.475 1 98.88 106 ILE A O 1
ATOM 803 N N . VAL A 1 107 ? 5.293 -16.578 -2.713 1 98.94 107 VAL A N 1
ATOM 804 C CA . VAL A 1 107 ? 4.879 -17.078 -4.02 1 98.94 107 VAL A CA 1
ATOM 805 C C . VAL A 1 107 ? 3.473 -16.594 -4.344 1 98.94 107 VAL A C 1
ATOM 807 O O . VAL A 1 107 ? 2.652 -16.391 -3.441 1 98.94 107 VAL A O 1
ATOM 810 N N . HIS A 1 108 ? 3.252 -16.266 -5.574 1 98.81 108 HIS A N 1
ATOM 811 C CA . HIS A 1 108 ? 1.968 -15.852 -6.129 1 98.81 108 HIS A CA 1
ATOM 812 C C . HIS A 1 108 ? 1.575 -16.703 -7.324 1 98.81 108 HIS A C 1
ATOM 814 O O . HIS A 1 108 ? 2.428 -17.078 -8.133 1 98.81 108 HIS A O 1
ATOM 820 N N . MET A 1 109 ? 0.364 -17.062 -7.41 1 98.62 109 MET A N 1
ATOM 821 C CA . MET A 1 109 ? -0.199 -17.766 -8.562 1 98.62 109 MET A CA 1
ATOM 822 C C . MET A 1 109 ? -1.615 -17.281 -8.852 1 98.62 109 MET A C 1
ATOM 824 O O . MET A 1 109 ? -2.396 -17.047 -7.934 1 98.62 109 MET A O 1
ATOM 828 N N . ASN A 1 110 ? -1.964 -17.125 -10.047 1 98.31 110 ASN A N 1
ATOM 829 C CA . ASN A 1 110 ? -3.295 -16.75 -10.516 1 98.31 110 ASN A CA 1
ATOM 830 C C . ASN A 1 110 ? -3.615 -17.391 -11.859 1 98.31 110 ASN A C 1
ATOM 832 O O . ASN A 1 110 ? -2.828 -17.297 -12.805 1 98.31 110 ASN A O 1
ATOM 836 N N . TYR A 1 111 ? -4.641 -18.141 -11.945 1 98.5 111 TYR A N 1
ATOM 837 C CA . TYR A 1 111 ? -5.168 -18.688 -13.195 1 98.5 111 TYR A CA 1
ATOM 838 C C . TYR A 1 111 ? -6.652 -18.375 -13.336 1 98.5 111 TYR A C 1
ATOM 840 O O . TYR A 1 111 ? -7.461 -18.75 -12.492 1 98.5 111 TYR A O 1
ATOM 848 N N . ARG A 1 112 ? -6.988 -17.734 -14.406 1 97.69 112 ARG A N 1
ATOM 849 C CA . ARG A 1 112 ? -8.336 -17.188 -14.531 1 97.69 112 ARG A CA 1
ATOM 850 C C . ARG A 1 112 ? -8.867 -17.344 -15.953 1 97.69 112 ARG A C 1
ATOM 852 O O . ARG A 1 112 ? -8.086 -17.547 -16.891 1 97.69 112 ARG A O 1
ATOM 859 N N . PHE A 1 113 ? -10.156 -17.297 -16.094 1 96.94 113 PHE A N 1
ATOM 860 C CA . PHE A 1 113 ? -10.914 -17.359 -17.344 1 96.94 113 PHE A CA 1
ATOM 861 C C . PHE A 1 113 ? -11.992 -16.297 -17.375 1 96.94 113 PHE A C 1
ATOM 863 O O . PHE A 1 113 ? -12.641 -16.031 -16.359 1 96.94 113 PHE A O 1
ATOM 870 N N . PHE A 1 114 ? -12.109 -15.648 -18.484 1 94.19 114 PHE A N 1
ATOM 871 C CA . PHE A 1 114 ? -13.125 -14.625 -18.688 1 94.19 114 PHE A CA 1
ATOM 872 C C . PHE A 1 114 ? -13.922 -14.898 -19.953 1 94.19 114 PHE A C 1
ATOM 874 O O . PHE A 1 114 ? -13.359 -15.305 -20.984 1 94.19 114 PHE A O 1
ATOM 881 N N . SER A 1 115 ? -15.227 -14.695 -19.906 1 93.5 115 SER A N 1
ATOM 882 C CA . SER A 1 115 ? -16.078 -14.812 -21.094 1 93.5 115 SER A CA 1
ATOM 883 C C . SER A 1 115 ? -17.188 -13.766 -21.094 1 93.5 115 SER A C 1
ATOM 885 O O . SER A 1 115 ? -17.734 -13.445 -20.031 1 93.5 115 SER A O 1
ATOM 887 N N . ALA A 1 116 ? -17.438 -13.172 -22.141 1 90.94 116 ALA A N 1
ATOM 888 C CA . ALA A 1 116 ? -18.547 -12.258 -22.391 1 90.94 116 ALA A CA 1
ATOM 889 C C . ALA A 1 116 ? -19.078 -12.406 -23.828 1 90.94 116 ALA A C 1
ATOM 891 O O . ALA A 1 116 ? -18.406 -12.016 -24.781 1 90.94 116 ALA A O 1
ATOM 892 N N . GLY A 1 117 ? -20.281 -12.914 -23.875 1 87.5 117 GLY A N 1
ATOM 893 C CA . GLY A 1 117 ? -20.766 -13.227 -25.219 1 87.5 117 GLY A CA 1
ATOM 894 C C . GLY A 1 117 ? -19.859 -14.188 -25.969 1 87.5 117 GLY A C 1
ATOM 895 O O . GLY A 1 117 ? -19.531 -15.258 -25.469 1 87.5 117 GLY A O 1
ATOM 896 N N . PRO A 1 118 ? -19.469 -13.742 -27.125 1 87 118 PRO A N 1
ATOM 897 C CA . PRO A 1 118 ? -18.609 -14.625 -27.922 1 87 118 PRO A CA 1
ATOM 898 C C . PRO A 1 118 ? -17.125 -14.492 -27.547 1 87 118 PRO A C 1
ATOM 900 O O . PRO A 1 118 ? -16.297 -15.273 -28.031 1 87 118 PRO A O 1
ATOM 903 N N . VAL A 1 119 ? -16.875 -13.562 -26.719 1 90.31 119 VAL A N 1
ATOM 904 C CA . VAL A 1 119 ? -15.477 -13.266 -26.391 1 90.31 119 VA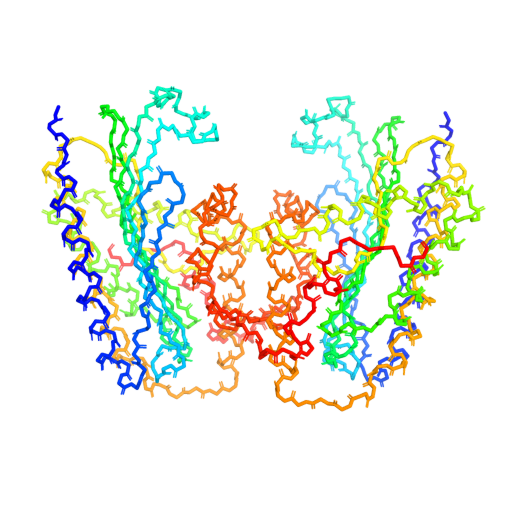L A CA 1
ATOM 905 C C . VAL A 1 119 ? -15.07 -14.016 -25.125 1 90.31 119 VAL A C 1
ATOM 907 O O . VAL A 1 119 ? -15.844 -14.086 -24.172 1 90.31 119 VAL A O 1
ATOM 910 N N . TRP A 1 120 ? -13.898 -14.641 -25.219 1 93.75 120 TRP A N 1
ATOM 911 C CA . TRP A 1 120 ? -13.352 -15.297 -24.047 1 93.75 120 TRP A CA 1
ATOM 912 C C . TRP A 1 120 ? -11.828 -15.312 -24.078 1 93.75 120 TRP A C 1
ATOM 914 O O . TRP A 1 120 ? -11.234 -15.211 -25.156 1 93.75 120 TRP A O 1
ATOM 924 N N . TRP A 1 121 ? -11.164 -15.438 -22.938 1 95.69 121 TRP A N 1
ATOM 925 C CA . TRP A 1 121 ? -9.719 -15.609 -22.891 1 95.69 121 TRP A CA 1
ATOM 926 C C . TRP A 1 121 ? -9.281 -16.234 -21.578 1 95.69 121 TRP A C 1
ATOM 928 O O . TRP A 1 121 ? -10.031 -16.219 -20.594 1 95.69 121 TRP A O 1
ATOM 938 N N . PHE A 1 122 ? -8.117 -16.859 -21.641 1 97.5 122 PHE A N 1
ATOM 939 C CA . PHE A 1 122 ? -7.434 -17.344 -20.453 1 97.5 122 PHE A CA 1
ATOM 940 C C . PHE A 1 122 ? -6.371 -16.359 -20 1 97.5 122 PHE A C 1
ATOM 942 O O . PHE A 1 122 ? -5.754 -15.672 -20.812 1 97.5 122 PHE A O 1
ATOM 949 N N . GLY A 1 123 ? -6.191 -16.266 -18.688 1 97.69 123 GLY A N 1
ATOM 950 C CA . GLY A 1 123 ? -5.078 -15.578 -18.047 1 97.69 123 GLY A CA 1
ATOM 951 C C . GLY A 1 123 ? -4.473 -16.359 -16.891 1 97.69 123 GLY A C 1
ATOM 952 O O . GLY A 1 123 ? -5.105 -17.266 -16.359 1 97.69 123 GLY A O 1
ATOM 953 N N . GLY A 1 124 ? -3.268 -15.961 -16.641 1 98.06 124 GLY A N 1
ATOM 954 C CA . GLY A 1 124 ? -2.682 -16.656 -15.5 1 98.06 124 GLY A CA 1
ATOM 955 C C . GLY A 1 124 ? -1.187 -16.438 -15.367 1 98.06 124 GLY A C 1
ATOM 956 O O . GLY A 1 124 ? -0.613 -15.609 -16.094 1 98.06 124 GLY A O 1
ATOM 957 N N . GLY A 1 125 ? -0.641 -17.109 -14.312 1 98.31 125 GLY A N 1
ATOM 958 C CA . GLY A 1 125 ? 0.79 -17.047 -14.062 1 98.31 125 GLY A CA 1
ATOM 959 C C . GLY A 1 125 ? 1.159 -17.391 -12.633 1 98.31 125 GLY A C 1
ATOM 960 O O . GLY A 1 125 ? 0.283 -17.688 -11.812 1 98.31 125 GLY A O 1
ATOM 961 N N . ALA A 1 126 ? 2.396 -17.516 -12.445 1 98.81 126 ALA A N 1
ATOM 962 C CA . ALA A 1 126 ? 3.02 -17.734 -11.141 1 98.81 126 ALA A CA 1
ATOM 963 C C . ALA A 1 126 ? 4.371 -17.031 -11.055 1 98.81 126 ALA A C 1
ATOM 965 O O . ALA A 1 126 ? 5.129 -17 -12.023 1 98.81 126 ALA A O 1
ATOM 966 N N . ASP A 1 127 ? 4.621 -16.469 -9.969 1 98.81 127 ASP A N 1
ATOM 967 C CA . ASP A 1 127 ? 5.906 -15.797 -9.773 1 98.81 127 ASP A CA 1
ATOM 968 C C . ASP A 1 127 ? 6.41 -15.977 -8.344 1 98.81 127 ASP A C 1
ATOM 970 O O . ASP A 1 127 ? 5.625 -16.234 -7.434 1 98.81 127 ASP A O 1
ATOM 974 N N . LEU A 1 128 ? 7.691 -15.898 -8.203 1 98.88 128 LEU A N 1
ATOM 975 C CA . LEU A 1 128 ? 8.383 -16.156 -6.945 1 98.88 128 LEU A CA 1
ATOM 976 C C . LEU A 1 128 ? 9.109 -14.898 -6.461 1 98.88 128 LEU A C 1
ATOM 978 O O . LEU A 1 128 ? 9.781 -14.227 -7.242 1 98.88 128 LEU A O 1
ATOM 982 N N . THR A 1 129 ? 8.984 -14.609 -5.137 1 98.88 129 THR A N 1
ATOM 983 C CA . THR A 1 129 ? 9.602 -13.422 -4.551 1 98.88 129 THR A CA 1
ATOM 984 C C . THR A 1 129 ? 10.477 -13.805 -3.355 1 98.88 129 THR A C 1
ATOM 986 O O . THR A 1 129 ? 10.016 -13.75 -2.211 1 98.88 129 THR A O 1
ATOM 989 N N . PRO A 1 130 ? 11.719 -14.117 -3.584 1 98.75 130 PRO A N 1
ATOM 990 C CA . PRO A 1 130 ? 12.609 -14.43 -2.465 1 98.75 130 PRO A CA 1
ATOM 991 C C . PRO A 1 130 ? 13.023 -13.188 -1.673 1 98.75 130 PRO A C 1
ATOM 993 O O . PRO A 1 130 ? 13.203 -12.117 -2.25 1 98.75 130 PRO A O 1
ATOM 996 N N . ILE A 1 131 ? 13.117 -13.406 -0.367 1 98.69 131 ILE A N 1
ATOM 997 C CA . ILE A 1 131 ? 13.773 -12.414 0.474 1 98.69 131 ILE A CA 1
ATOM 998 C C . ILE A 1 131 ? 15.289 -12.547 0.349 1 98.69 131 ILE A C 1
ATOM 1000 O O . ILE A 1 131 ? 15.992 -11.555 0.14 1 98.69 131 ILE A O 1
ATOM 1004 N N . TYR A 1 132 ? 15.719 -13.664 0.465 1 98.56 132 TYR A N 1
ATOM 1005 C CA . TYR A 1 132 ? 17.078 -14.062 0.134 1 98.56 132 TYR A CA 1
ATOM 1006 C C . TYR A 1 132 ? 17.109 -14.992 -1.073 1 98.56 132 TYR A C 1
ATOM 1008 O O . TYR A 1 132 ? 16.375 -15.984 -1.114 1 98.56 132 TYR A O 1
ATOM 1016 N N . GLY A 1 133 ? 17.953 -14.672 -2.033 1 97.69 133 GLY A N 1
ATOM 1017 C CA . GLY A 1 133 ? 17.969 -15.414 -3.283 1 97.69 133 GLY A CA 1
ATOM 1018 C C . GLY A 1 133 ? 18.906 -16.609 -3.264 1 97.69 133 GLY A C 1
ATOM 1019 O O . GLY A 1 133 ? 20 -16.531 -2.705 1 97.69 133 GLY A O 1
ATOM 1020 N N . PHE A 1 134 ? 18.453 -17.672 -3.789 1 98.38 134 PHE A N 1
ATOM 1021 C CA . PHE A 1 134 ? 19.25 -18.875 -4.078 1 98.38 134 PHE A CA 1
ATOM 1022 C C . PHE A 1 134 ? 19.094 -19.281 -5.539 1 98.38 134 PHE A C 1
ATOM 1024 O O . PHE A 1 134 ? 17.984 -19.547 -6.008 1 98.38 134 PHE A O 1
ATOM 1031 N N . GLU A 1 135 ? 20.203 -19.375 -6.238 1 98.25 135 GLU A N 1
ATOM 1032 C CA . GLU A 1 135 ? 20.156 -19.703 -7.66 1 98.25 135 GLU A CA 1
ATOM 1033 C C . GLU A 1 135 ? 19.484 -21.047 -7.898 1 98.25 135 GLU A C 1
ATOM 1035 O O . GLU A 1 135 ? 18.734 -21.219 -8.859 1 98.25 135 GLU A O 1
ATOM 1040 N N . GLU A 1 136 ? 19.734 -21.984 -7.105 1 98.56 136 GLU A N 1
ATOM 1041 C CA . GLU A 1 136 ? 19.156 -23.312 -7.273 1 98.56 136 GLU A CA 1
ATOM 1042 C C . GLU A 1 136 ? 17.641 -23.266 -7.168 1 98.56 136 GLU A C 1
ATOM 1044 O O . GLU A 1 136 ? 16.938 -24.016 -7.848 1 98.56 136 GLU A O 1
ATOM 1049 N N . ASP A 1 137 ? 17.094 -22.438 -6.305 1 98.81 137 ASP A N 1
ATOM 1050 C CA . ASP A 1 137 ? 15.648 -22.297 -6.172 1 98.81 137 ASP A CA 1
ATOM 1051 C C . ASP A 1 137 ? 15.047 -21.625 -7.402 1 98.81 137 ASP A C 1
ATOM 1053 O O . ASP A 1 137 ? 13.984 -22.031 -7.883 1 98.81 137 ASP A O 1
ATOM 1057 N N . ALA A 1 138 ? 15.734 -20.578 -7.895 1 98.81 138 ALA A N 1
ATOM 1058 C CA . ALA A 1 138 ? 15.281 -19.891 -9.102 1 98.81 138 ALA A CA 1
ATOM 1059 C C . ALA A 1 138 ? 15.234 -20.844 -10.289 1 98.81 138 ALA A C 1
ATOM 1061 O O . ALA A 1 138 ? 14.234 -20.891 -11.016 1 98.81 138 ALA A O 1
ATOM 1062 N N . ARG A 1 139 ? 16.25 -21.594 -10.453 1 98.81 139 ARG A N 1
ATOM 1063 C CA . ARG A 1 139 ? 16.328 -22.547 -11.562 1 98.81 139 ARG A CA 1
ATOM 1064 C C . ARG A 1 139 ? 15.273 -23.641 -11.43 1 98.81 139 ARG A C 1
ATOM 1066 O O . ARG A 1 139 ? 14.68 -24.062 -12.422 1 98.81 139 ARG A O 1
ATOM 1073 N N . HIS A 1 140 ? 15.102 -24.094 -10.227 1 98.88 140 HIS A N 1
ATOM 1074 C CA . HIS A 1 140 ? 14.078 -25.094 -10.008 1 98.88 140 HIS A CA 1
ATOM 1075 C C . HIS A 1 140 ? 12.695 -24.562 -10.375 1 98.88 140 HIS A C 1
ATOM 1077 O O . HIS A 1 140 ? 11.969 -25.188 -11.156 1 98.88 140 HIS A O 1
ATOM 1083 N N . PHE A 1 141 ? 12.312 -23.422 -9.836 1 98.94 141 PHE A N 1
ATOM 1084 C CA . PHE A 1 141 ? 11 -22.812 -10.047 1 98.94 141 PHE A CA 1
ATOM 1085 C C . PHE A 1 141 ? 10.742 -22.594 -11.531 1 98.94 141 PHE A C 1
ATOM 1087 O O . PHE A 1 141 ? 9.734 -23.062 -12.07 1 98.94 141 PHE A O 1
ATOM 1094 N N . HIS A 1 142 ? 11.664 -21.984 -12.188 1 98.88 142 HIS A N 1
ATOM 1095 C CA . HIS A 1 142 ? 11.523 -21.672 -13.602 1 98.88 142 HIS A CA 1
ATOM 1096 C C . HIS A 1 142 ? 11.617 -22.922 -14.461 1 98.88 142 HIS A C 1
ATOM 1098 O O . HIS A 1 142 ? 10.969 -23.031 -15.5 1 98.88 142 HIS A O 1
ATOM 1104 N N . GLY A 1 143 ? 12.445 -23.859 -14 1 98.88 143 GLY A N 1
ATOM 1105 C CA . GLY A 1 143 ? 12.539 -25.125 -14.719 1 98.88 143 GLY A CA 1
ATOM 1106 C C . GLY A 1 143 ? 11.219 -25.859 -14.797 1 98.88 143 GLY A C 1
ATOM 1107 O O . GLY A 1 143 ? 10.852 -26.375 -15.859 1 98.88 143 GLY A O 1
ATOM 1108 N N . ILE A 1 144 ? 10.516 -25.938 -13.711 1 98.88 144 ILE A N 1
ATOM 1109 C CA . ILE A 1 144 ? 9.219 -26.594 -13.672 1 98.88 144 ILE A CA 1
ATOM 1110 C C . ILE A 1 144 ? 8.242 -25.859 -14.594 1 98.88 144 ILE A C 1
ATOM 1112 O O . ILE A 1 144 ? 7.512 -26.5 -15.359 1 98.88 144 ILE A O 1
ATOM 1116 N N . LEU A 1 145 ? 8.203 -24.531 -14.57 1 98.81 145 LEU A N 1
ATOM 1117 C CA . LEU A 1 145 ? 7.309 -23.734 -15.406 1 98.81 145 LEU A CA 1
ATOM 1118 C C . LEU A 1 145 ? 7.625 -23.938 -16.875 1 98.81 145 LEU A C 1
ATOM 1120 O O . LEU A 1 145 ? 6.715 -24.109 -17.703 1 98.81 145 LEU A O 1
ATOM 1124 N N . LYS A 1 146 ? 8.906 -23.922 -17.188 1 98.81 146 LYS A N 1
ATOM 1125 C CA . LYS A 1 146 ? 9.305 -24.109 -18.578 1 98.81 146 LYS A CA 1
ATOM 1126 C C . LYS A 1 146 ? 8.898 -25.484 -19.094 1 98.81 146 LYS A C 1
ATOM 1128 O O . LYS A 1 146 ? 8.438 -25.625 -20.219 1 98.81 146 LYS A O 1
ATOM 1133 N N . THR A 1 147 ? 9.148 -26.5 -18.297 1 98.81 147 THR A N 1
ATOM 1134 C CA . THR A 1 147 ? 8.789 -27.859 -18.688 1 98.81 147 THR A CA 1
ATOM 1135 C C . THR A 1 147 ? 7.301 -27.969 -18.984 1 98.81 147 THR A C 1
ATOM 1137 O O . THR A 1 147 ? 6.906 -28.562 -20 1 98.81 147 THR A O 1
ATOM 1140 N N . ALA A 1 148 ? 6.457 -27.359 -18.156 1 98.5 148 ALA A N 1
ATOM 1141 C CA . ALA A 1 148 ? 5.012 -27.375 -18.375 1 98.5 148 ALA A CA 1
ATOM 1142 C C . ALA A 1 148 ? 4.648 -26.625 -19.656 1 98.5 148 ALA A C 1
ATOM 1144 O O . ALA A 1 148 ? 3.803 -27.078 -20.422 1 98.5 148 ALA A O 1
ATOM 1145 N N . CYS A 1 149 ? 5.285 -25.5 -19.891 1 98.5 149 CYS A N 1
ATOM 1146 C CA . CYS A 1 149 ? 5.055 -24.719 -21.109 1 98.5 149 CYS A CA 1
ATOM 1147 C C . CYS A 1 149 ? 5.445 -25.516 -22.344 1 98.5 149 CYS A C 1
ATOM 1149 O O . CYS A 1 149 ? 4.684 -25.594 -23.312 1 98.5 149 CYS A O 1
ATOM 1151 N N . ASP A 1 150 ? 6.574 -26.156 -22.25 1 98.38 150 ASP A N 1
ATOM 1152 C CA . ASP A 1 150 ? 7.164 -26.844 -23.406 1 98.38 150 ASP A CA 1
ATOM 1153 C C . ASP A 1 150 ? 6.301 -28.016 -23.859 1 98.38 150 ASP A C 1
ATOM 1155 O O . ASP A 1 150 ? 6.355 -28.422 -25.016 1 98.38 150 ASP A O 1
ATOM 1159 N N . ARG A 1 151 ? 5.512 -28.562 -23.031 1 98.25 151 ARG A N 1
ATOM 1160 C CA . ARG A 1 151 ? 4.617 -29.672 -23.375 1 98.25 151 ARG A CA 1
ATOM 1161 C C . ARG A 1 151 ? 3.549 -29.219 -24.375 1 98.25 151 ARG A C 1
ATOM 1163 O O . ARG A 1 151 ? 2.926 -30.047 -25.047 1 98.25 151 ARG A O 1
ATOM 1170 N N . HIS A 1 152 ? 3.361 -27.938 -24.469 1 98 152 HIS A N 1
ATOM 1171 C CA . HIS A 1 152 ? 2.299 -27.406 -25.312 1 98 152 HIS A CA 1
ATOM 1172 C C . HIS A 1 152 ? 2.869 -26.578 -26.453 1 98 152 HIS A C 1
ATOM 1174 O O . HIS A 1 152 ? 2.461 -26.75 -27.609 1 98 152 HIS A O 1
ATOM 1180 N N . ASP A 1 153 ? 3.766 -25.672 -26.109 1 97.38 153 ASP A N 1
ATOM 1181 C CA . ASP A 1 153 ? 4.414 -24.812 -27.094 1 97.38 153 ASP A CA 1
ATOM 1182 C C . ASP A 1 153 ? 5.746 -24.281 -26.562 1 97.38 153 ASP A C 1
ATOM 1184 O O . ASP A 1 153 ? 5.789 -23.609 -25.531 1 97.38 153 ASP A O 1
ATOM 1188 N N . PRO A 1 154 ? 6.824 -24.531 -27.281 1 97.38 154 PRO A N 1
ATOM 1189 C CA . PRO A 1 154 ? 8.141 -24.094 -26.812 1 97.38 154 PRO A CA 1
ATOM 1190 C C . PRO A 1 154 ? 8.266 -22.562 -26.781 1 97.38 154 PRO A C 1
ATOM 1192 O O . PRO A 1 154 ? 9.188 -22.031 -26.156 1 97.38 154 PRO A O 1
ATOM 1195 N N . GLY A 1 155 ? 7.414 -21.859 -27.391 1 97.75 155 GLY A N 1
ATOM 1196 C CA . GLY A 1 155 ? 7.449 -20.406 -27.406 1 97.75 155 GLY A CA 1
ATOM 1197 C C . GLY A 1 155 ? 6.75 -19.781 -26.219 1 97.75 155 GLY A C 1
ATOM 1198 O O . GLY A 1 155 ? 6.902 -18.578 -25.953 1 97.75 155 GLY A O 1
ATOM 1199 N N . PHE A 1 156 ? 6.031 -20.547 -25.453 1 98.19 156 PHE A N 1
ATOM 1200 C CA . PHE A 1 156 ? 5.238 -20.016 -24.359 1 98.19 156 PHE A CA 1
ATOM 1201 C C . PHE A 1 156 ? 6.137 -19.484 -23.234 1 98.19 156 PHE A C 1
ATOM 1203 O O . PHE A 1 156 ? 6.008 -18.328 -22.812 1 98.19 156 PHE A O 1
ATOM 1210 N N . TYR A 1 157 ? 7.109 -20.281 -22.844 1 98.5 157 TYR A N 1
ATOM 1211 C CA . TYR A 1 157 ? 7.902 -19.906 -21.672 1 98.5 157 TYR A CA 1
ATOM 1212 C C . TYR A 1 157 ? 8.68 -18.625 -21.938 1 98.5 157 TYR A C 1
ATOM 1214 O O . TYR A 1 157 ? 8.594 -17.672 -21.156 1 98.5 157 TYR A O 1
ATOM 1222 N N . PRO A 1 158 ? 9.445 -18.531 -23.078 1 98.31 158 PRO A N 1
ATOM 1223 C CA . PRO A 1 158 ? 10.188 -17.281 -23.297 1 98.31 158 PRO A CA 1
ATOM 1224 C C . PRO A 1 158 ? 9.273 -16.047 -23.359 1 98.31 158 PRO A C 1
ATOM 1226 O O . PRO A 1 158 ? 9.602 -15 -22.812 1 98.31 158 PRO A O 1
ATOM 1229 N N . ARG A 1 159 ? 8.141 -16.25 -23.953 1 98.25 159 ARG A N 1
ATOM 1230 C CA . ARG A 1 159 ? 7.199 -15.141 -24.094 1 98.25 159 ARG A CA 1
ATOM 1231 C C . ARG A 1 159 ? 6.609 -14.742 -22.75 1 98.25 159 ARG A C 1
ATOM 1233 O O . ARG A 1 159 ? 6.602 -13.562 -22.391 1 98.25 159 ARG A O 1
ATOM 1240 N N . PHE A 1 160 ? 6.125 -15.648 -22.031 1 98.75 160 PHE A N 1
ATOM 1241 C CA . PHE A 1 160 ? 5.41 -15.375 -20.781 1 98.75 160 PHE A CA 1
ATOM 1242 C C . PHE A 1 160 ? 6.383 -14.984 -19.672 1 98.75 160 PHE A C 1
ATOM 1244 O O . PHE A 1 160 ? 6.035 -14.211 -18.781 1 98.75 160 PHE A O 1
ATOM 1251 N N . LYS A 1 161 ? 7.605 -15.531 -19.703 1 98.75 161 LYS A N 1
ATOM 1252 C CA . LYS A 1 161 ? 8.648 -15.141 -18.766 1 98.75 161 LYS A CA 1
ATOM 1253 C C . LYS A 1 161 ? 9 -13.664 -18.922 1 98.75 161 LYS A C 1
ATOM 1255 O O . LYS A 1 161 ? 9.109 -12.938 -17.922 1 98.75 161 LYS A O 1
ATOM 1260 N N . THR A 1 162 ? 9.156 -13.234 -20.141 1 98.56 162 THR A N 1
ATOM 1261 C CA . THR A 1 162 ? 9.445 -11.828 -20.406 1 98.56 162 THR A CA 1
ATOM 1262 C C . THR A 1 162 ? 8.305 -10.938 -19.922 1 98.56 162 THR A C 1
ATOM 1264 O O . THR A 1 162 ? 8.539 -9.898 -19.297 1 98.56 162 THR A O 1
ATOM 1267 N N . TRP A 1 163 ? 7.098 -11.406 -20.203 1 98.56 163 TRP A N 1
ATOM 1268 C CA . TRP A 1 163 ? 5.922 -10.664 -19.766 1 98.56 163 TRP A CA 1
ATOM 1269 C C . TRP A 1 163 ? 5.871 -10.562 -18.25 1 98.56 163 TRP A C 1
ATOM 1271 O O . TRP A 1 163 ? 5.543 -9.508 -17.703 1 98.56 163 TRP A O 1
ATOM 1281 N N . CYS A 1 164 ? 6.219 -11.594 -17.641 1 98.69 164 CYS A N 1
ATOM 1282 C CA . CYS A 1 164 ? 6.219 -11.633 -16.188 1 98.69 164 CYS A CA 1
ATOM 1283 C C . CYS A 1 164 ? 7.242 -10.664 -15.617 1 98.69 164 CYS A C 1
ATOM 1285 O O . CYS A 1 164 ? 6.945 -9.922 -14.672 1 98.69 164 CYS A O 1
ATOM 1287 N N . ASP A 1 165 ? 8.445 -10.648 -16.172 1 98.44 165 ASP A N 1
ATOM 1288 C CA . ASP A 1 165 ? 9.5 -9.75 -15.727 1 98.44 165 ASP A CA 1
ATOM 1289 C C . ASP A 1 165 ? 9.062 -8.289 -15.852 1 98.44 165 ASP A C 1
ATOM 1291 O O . ASP A 1 165 ? 9.328 -7.48 -14.953 1 98.44 165 ASP A O 1
ATOM 1295 N N . ASP A 1 166 ? 8.375 -8.055 -16.844 1 98.12 166 ASP A N 1
ATOM 1296 C CA . ASP A 1 166 ? 7.941 -6.684 -17.094 1 98.12 166 ASP A CA 1
ATOM 1297 C C . ASP A 1 166 ? 6.797 -6.289 -16.172 1 98.12 166 ASP A C 1
ATOM 1299 O O . ASP A 1 166 ? 6.781 -5.18 -15.633 1 98.12 166 ASP A O 1
ATOM 1303 N N . TYR A 1 167 ? 5.855 -7.16 -16.016 1 98 167 TYR A N 1
ATOM 1304 C CA . TYR A 1 167 ? 4.641 -6.848 -15.266 1 98 167 TYR A CA 1
ATOM 1305 C C . TYR A 1 167 ? 4.953 -6.645 -13.789 1 98 167 TYR A C 1
ATOM 1307 O O . TYR A 1 167 ? 4.426 -5.723 -13.164 1 98 167 TYR A O 1
ATOM 1315 N N . PHE A 1 168 ? 5.766 -7.512 -13.25 1 98.25 168 PHE A N 1
ATOM 1316 C CA . PHE A 1 168 ? 5.996 -7.492 -11.812 1 98.25 168 PHE A CA 1
ATOM 1317 C C . PHE A 1 168 ? 7.238 -6.676 -11.469 1 98.25 168 PHE A C 1
ATOM 1319 O O . PHE A 1 168 ? 8.102 -7.129 -10.719 1 98.25 168 PHE A O 1
ATOM 1326 N N . THR A 1 169 ? 7.344 -5.555 -12.062 1 98.19 169 THR A N 1
ATOM 1327 C CA . THR A 1 169 ? 8.383 -4.582 -11.766 1 98.19 169 THR A CA 1
ATOM 1328 C C . THR A 1 169 ? 7.84 -3.451 -10.891 1 98.19 169 THR A C 1
ATOM 1330 O O . THR A 1 169 ? 6.738 -2.951 -11.141 1 98.19 169 THR A O 1
ATOM 1333 N N . ILE A 1 170 ? 8.57 -3.148 -9.852 1 97.81 170 ILE A N 1
ATOM 1334 C CA . ILE A 1 170 ? 8.273 -1.971 -9.047 1 97.81 170 ILE A CA 1
ATOM 1335 C C . ILE A 1 170 ? 8.977 -0.75 -9.641 1 97.81 170 ILE A C 1
ATOM 1337 O O . ILE A 1 170 ? 10.117 -0.456 -9.289 1 97.81 170 ILE A O 1
ATOM 1341 N N . ARG A 1 171 ? 8.305 -0.001 -10.398 1 96.88 171 ARG A N 1
ATOM 1342 C CA . ARG A 1 171 ? 8.891 0.997 -11.289 1 96.88 171 ARG A CA 1
ATOM 1343 C C . ARG A 1 171 ? 9.609 2.082 -10.492 1 96.88 171 ARG A C 1
ATOM 1345 O O . ARG A 1 171 ? 10.742 2.449 -10.82 1 96.88 171 ARG A O 1
ATOM 1352 N N . HIS A 1 172 ? 9.023 2.52 -9.375 1 95.94 172 HIS A N 1
ATOM 1353 C CA . HIS A 1 172 ? 9.633 3.621 -8.641 1 95.94 172 HIS A CA 1
ATOM 1354 C C . HIS A 1 172 ? 10.836 3.146 -7.824 1 95.94 172 HIS A C 1
ATOM 1356 O O . HIS A 1 172 ? 11.633 3.959 -7.355 1 95.94 172 HIS A O 1
ATOM 1362 N N . ARG A 1 173 ? 10.953 1.836 -7.66 1 96.88 173 ARG A N 1
ATOM 1363 C CA . ARG A 1 173 ? 12.117 1.26 -6.996 1 96.88 173 ARG A CA 1
ATOM 1364 C C . ARG A 1 173 ? 13.148 0.782 -8.016 1 96.88 173 ARG A C 1
ATOM 1366 O O . ARG A 1 173 ? 14.281 0.456 -7.656 1 96.88 173 ARG A O 1
ATOM 1373 N N . GLN A 1 174 ? 12.758 0.695 -9.266 1 95.62 174 GLN A N 1
ATOM 1374 C CA . GLN A 1 174 ? 13.602 0.184 -10.344 1 95.62 174 GLN A CA 1
ATOM 1375 C C . GLN A 1 174 ? 14.109 -1.219 -10.023 1 95.62 174 GLN A C 1
ATOM 1377 O O . GLN A 1 174 ? 15.305 -1.493 -10.141 1 95.62 174 GLN A O 1
ATOM 1382 N N . GLU A 1 175 ? 13.266 -2.055 -9.578 1 97.5 175 GLU A N 1
ATOM 1383 C CA . GLU A 1 175 ? 13.555 -3.461 -9.312 1 97.5 175 GLU A CA 1
ATOM 1384 C C . GLU A 1 175 ? 12.328 -4.332 -9.555 1 97.5 175 GLU A C 1
ATOM 1386 O O . GLU A 1 175 ? 11.195 -3.883 -9.367 1 97.5 175 GLU A O 1
ATOM 1391 N N . MET A 1 176 ? 12.594 -5.543 -9.977 1 98.56 176 MET A N 1
ATOM 1392 C CA . MET A 1 176 ? 11.508 -6.512 -10.031 1 98.56 176 MET A CA 1
ATOM 1393 C C . MET A 1 176 ? 11.031 -6.879 -8.633 1 98.56 176 MET A C 1
ATOM 1395 O O . MET A 1 176 ? 11.805 -6.816 -7.672 1 98.56 176 MET A O 1
ATOM 1399 N N . ARG A 1 177 ? 9.766 -7.223 -8.461 1 98.56 177 ARG A N 1
ATOM 1400 C CA . ARG A 1 177 ? 9.242 -7.648 -7.168 1 98.56 177 ARG A CA 1
ATOM 1401 C C . ARG A 1 177 ? 9.93 -8.93 -6.699 1 98.56 177 ARG A C 1
ATOM 1403 O O . ARG A 1 177 ? 10.211 -9.086 -5.508 1 98.56 177 ARG A O 1
ATOM 1410 N N . GLY A 1 178 ? 10.18 -9.773 -7.566 1 98.69 178 GLY A N 1
ATOM 1411 C CA . GLY A 1 178 ? 10.859 -11.039 -7.348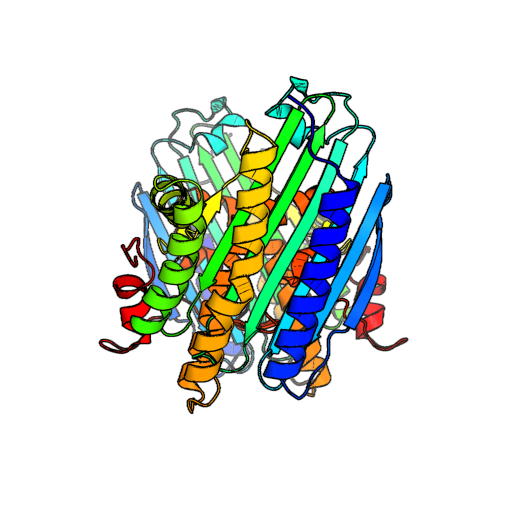 1 98.69 178 GLY A CA 1
ATOM 1412 C C . GLY A 1 178 ? 11.664 -11.508 -8.547 1 98.69 178 GLY A C 1
ATOM 1413 O O . GLY A 1 178 ? 12.188 -10.688 -9.305 1 98.69 178 GLY A O 1
ATOM 1414 N N . ILE A 1 179 ? 11.781 -12.812 -8.688 1 98.75 179 ILE A N 1
ATOM 1415 C CA . ILE A 1 179 ? 12.609 -13.352 -9.766 1 98.75 179 ILE A CA 1
ATOM 1416 C C . ILE A 1 179 ? 11.727 -13.695 -10.961 1 98.75 179 ILE A C 1
ATOM 1418 O O . ILE A 1 179 ? 12.172 -14.367 -11.898 1 98.75 179 ILE A O 1
ATOM 1422 N N . GLY A 1 180 ? 10.516 -13.328 -10.891 1 98.5 180 GLY A N 1
ATOM 1423 C CA . GLY A 1 180 ? 9.586 -13.586 -11.984 1 98.5 180 GLY A CA 1
ATOM 1424 C C . GLY A 1 180 ? 9.062 -15.008 -12 1 98.5 180 GLY A C 1
ATOM 1425 O O . GLY A 1 180 ? 8.984 -15.656 -10.961 1 98.5 180 GLY A O 1
ATOM 1426 N N . GLY A 1 181 ? 8.672 -15.43 -13.109 1 98.75 181 GLY A N 1
ATOM 1427 C CA . GLY A 1 181 ? 8.008 -16.656 -13.508 1 98.75 181 GLY A CA 1
ATOM 1428 C C . GLY A 1 181 ? 7.355 -16.578 -14.875 1 98.75 181 GLY A C 1
ATOM 1429 O O . GLY A 1 181 ? 8.023 -16.266 -15.867 1 98.75 181 GLY A O 1
ATOM 1430 N N . ILE A 1 182 ? 6.066 -16.781 -14.891 1 98.81 182 ILE A N 1
ATOM 1431 C CA . ILE A 1 182 ? 5.336 -16.578 -16.141 1 98.81 182 ILE A CA 1
ATOM 1432 C C . ILE A 1 182 ? 4.086 -15.742 -15.875 1 98.81 182 ILE A C 1
ATOM 1434 O O . ILE A 1 182 ? 3.543 -15.758 -14.773 1 98.81 182 ILE A O 1
ATOM 1438 N N . PHE A 1 183 ? 3.678 -15.062 -16.828 1 98.69 183 PHE A N 1
ATOM 1439 C CA . PHE A 1 183 ? 2.465 -14.25 -16.812 1 98.69 183 PHE A CA 1
ATOM 1440 C C . PHE A 1 183 ? 1.855 -14.148 -18.203 1 98.69 183 PHE A C 1
ATOM 1442 O O . PHE A 1 183 ? 2.57 -13.938 -19.188 1 98.69 183 PHE A O 1
ATOM 1449 N N . PHE A 1 184 ? 0.613 -14.422 -18.359 1 98.25 184 PHE A N 1
ATOM 1450 C CA . PHE A 1 184 ? -0.089 -14.242 -19.625 1 98.25 184 PHE A CA 1
ATOM 1451 C C . PHE A 1 184 ? -1.516 -13.766 -19.391 1 98.25 184 PHE A C 1
ATOM 1453 O O . PHE A 1 184 ? -2.094 -14.016 -18.328 1 98.25 184 PHE A O 1
ATOM 1460 N N . ASP A 1 185 ? -2.041 -13.125 -20.25 1 96.12 185 ASP A N 1
ATOM 1461 C CA . ASP A 1 185 ? -3.41 -12.625 -20.297 1 96.12 185 ASP A CA 1
ATOM 1462 C C . ASP A 1 185 ? -3.951 -12.609 -21.719 1 96.12 185 ASP A C 1
ATOM 1464 O O . ASP A 1 185 ? -3.199 -12.805 -22.672 1 96.12 185 ASP A O 1
ATOM 1468 N N . ASP A 1 186 ? -5.254 -12.602 -21.859 1 93.62 186 ASP A N 1
ATOM 1469 C CA . ASP A 1 186 ? -5.91 -12.453 -23.156 1 93.62 186 ASP A CA 1
ATOM 1470 C C . ASP A 1 186 ? -5.535 -13.602 -24.094 1 93.62 186 ASP A C 1
ATOM 1472 O O . ASP A 1 186 ? -5.371 -13.398 -25.297 1 93.62 186 ASP A O 1
ATOM 1476 N N . LEU A 1 187 ? -5.238 -14.734 -23.531 1 95.75 187 LEU A N 1
ATOM 1477 C CA . LEU A 1 187 ? -4.93 -15.891 -24.375 1 95.75 187 LEU A CA 1
ATOM 1478 C C . LEU A 1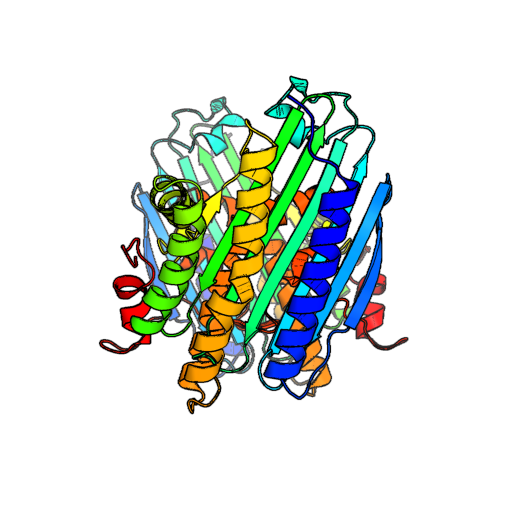 187 ? -6.203 -16.5 -24.953 1 95.75 187 LEU A C 1
ATOM 1480 O O . LEU A 1 187 ? -7.039 -17.016 -24.219 1 95.75 187 LEU A O 1
ATOM 1484 N N . HIS A 1 188 ? -6.328 -16.375 -26.281 1 94.19 188 HIS A N 1
ATOM 1485 C CA . HIS A 1 188 ? -7.488 -16.891 -27 1 94.19 188 HIS A CA 1
ATOM 1486 C C . HIS A 1 188 ? -7.066 -17.609 -28.266 1 94.19 188 HIS A C 1
ATOM 1488 O O . HIS A 1 188 ? -5.945 -17.438 -28.75 1 94.19 188 HIS A O 1
ATOM 1494 N N . GLY A 1 189 ? -7.941 -18.5 -28.75 1 93.44 189 GLY A N 1
ATOM 1495 C CA . GLY A 1 189 ? -7.641 -19.328 -29.906 1 93.44 189 GLY A CA 1
ATOM 1496 C C . GLY A 1 189 ? -8.25 -20.719 -29.812 1 93.44 189 GLY A C 1
ATOM 1497 O O . GLY A 1 189 ? -9.453 -20.859 -29.578 1 93.44 189 GLY A O 1
ATOM 1498 N N . ASP A 1 190 ? -7.355 -21.672 -29.922 1 93.81 190 ASP A N 1
ATOM 1499 C CA . ASP A 1 190 ? -7.824 -23.047 -29.797 1 93.81 190 ASP A CA 1
ATOM 1500 C C . ASP A 1 190 ? -8.148 -23.375 -28.344 1 93.81 190 ASP A C 1
ATOM 1502 O O . ASP A 1 190 ? -7.25 -23.594 -27.531 1 93.81 190 ASP A O 1
ATOM 1506 N N . ALA A 1 191 ? -9.438 -23.484 -28.109 1 93.25 191 ALA A N 1
ATOM 1507 C CA . ALA A 1 191 ? -9.938 -23.625 -26.734 1 93.25 191 ALA A CA 1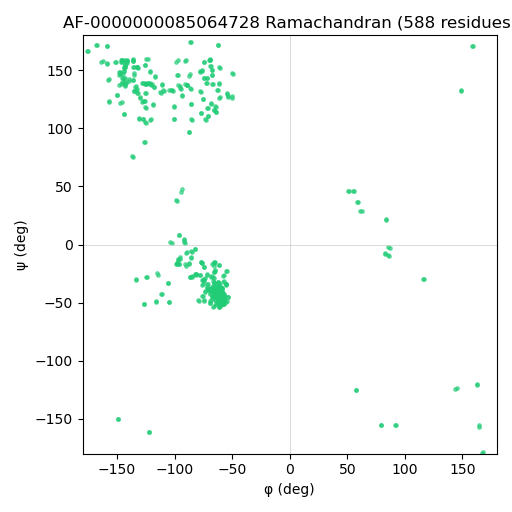
ATOM 1508 C C . ALA A 1 191 ? -9.359 -24.875 -26.062 1 93.25 191 ALA A C 1
ATOM 1510 O O . ALA A 1 191 ? -8.945 -24.828 -24.906 1 93.25 191 ALA A O 1
ATOM 1511 N N . GLY A 1 192 ? -9.352 -25.953 -26.781 1 94.25 192 GLY A N 1
ATOM 1512 C CA . GLY A 1 192 ? -8.859 -27.203 -26.219 1 94.25 192 GLY A CA 1
ATOM 1513 C C . GLY A 1 192 ? -7.391 -27.156 -25.844 1 94.25 192 GLY A C 1
ATOM 1514 O O . GLY A 1 192 ? -7.004 -27.578 -24.75 1 94.25 192 GLY A O 1
ATOM 1515 N N . LEU A 1 193 ? -6.633 -26.641 -26.688 1 94.19 193 LEU A N 1
ATOM 1516 C CA . LEU A 1 193 ? -5.195 -26.531 -26.469 1 94.19 193 LEU A CA 1
ATOM 1517 C C . LEU A 1 193 ? -4.895 -25.578 -25.312 1 94.19 193 LEU A C 1
ATOM 1519 O O . LEU A 1 193 ? -4.07 -25.891 -24.438 1 94.19 193 LEU A O 1
ATOM 1523 N N . LEU A 1 194 ? -5.582 -24.5 -25.344 1 96.31 194 LEU A N 1
ATOM 1524 C CA . LEU A 1 194 ? -5.285 -23.469 -24.344 1 96.31 194 LEU A CA 1
ATOM 1525 C C . LEU A 1 194 ? -5.777 -23.906 -22.969 1 96.31 194 LEU A C 1
ATOM 1527 O O . LEU A 1 194 ? -5.152 -23.578 -21.953 1 96.31 194 LEU A O 1
ATOM 1531 N N . GLN A 1 195 ? -6.871 -24.562 -22.922 1 96.88 195 GLN A N 1
ATOM 1532 C CA . GLN A 1 195 ? -7.348 -25.062 -21.625 1 96.88 195 GLN A CA 1
ATOM 1533 C C . GLN A 1 195 ? -6.391 -26.094 -21.047 1 96.88 195 GLN A C 1
ATOM 1535 O O . GLN A 1 195 ? -6.109 -26.094 -19.859 1 96.88 195 GLN A O 1
ATOM 1540 N N . ALA A 1 196 ? -5.922 -26.969 -21.906 1 97.56 196 ALA A N 1
ATOM 1541 C CA . ALA A 1 196 ? -4.957 -27.969 -21.469 1 97.56 196 ALA A CA 1
ATOM 1542 C C . ALA A 1 196 ? -3.689 -27.312 -20.922 1 97.56 196 ALA A C 1
ATOM 1544 O O . ALA A 1 196 ? -3.152 -27.734 -19.906 1 97.56 196 ALA A O 1
ATOM 1545 N N . PHE A 1 197 ? -3.213 -26.344 -21.609 1 98.25 197 PHE A N 1
ATOM 1546 C CA . PHE A 1 197 ? -2.055 -25.562 -21.188 1 98.25 197 PHE A CA 1
ATOM 1547 C C . PHE A 1 197 ? -2.309 -24.906 -19.844 1 98.25 197 PHE A C 1
ATOM 1549 O O . PHE A 1 197 ? -1.507 -25.062 -18.906 1 98.25 197 PHE A O 1
ATOM 1556 N N . TRP A 1 198 ? -3.422 -24.25 -19.797 1 98.12 198 TRP A N 1
ATOM 1557 C CA . TRP A 1 198 ? -3.848 -23.516 -18.609 1 98.12 198 TRP A CA 1
ATOM 1558 C C . TRP A 1 198 ? -3.936 -24.453 -17.406 1 98.12 198 TRP A C 1
ATOM 1560 O O . TRP A 1 198 ? -3.408 -24.141 -16.328 1 98.12 198 TRP A O 1
ATOM 1570 N N . GLU A 1 199 ? -4.477 -25.609 -17.547 1 98.38 199 GLU A N 1
ATOM 1571 C CA . GLU A 1 199 ? -4.617 -26.578 -16.469 1 98.38 199 GLU A CA 1
ATOM 1572 C C . GLU A 1 199 ? -3.268 -27.172 -16.078 1 98.38 199 GLU A C 1
ATOM 1574 O O . GLU A 1 199 ? -3.004 -27.406 -14.891 1 98.38 199 GLU A O 1
ATOM 1579 N N . ASP A 1 200 ? -2.469 -27.422 -17.062 1 98.44 200 ASP A N 1
ATOM 1580 C CA . ASP A 1 200 ? -1.14 -27.953 -16.797 1 98.44 200 ASP A CA 1
ATOM 1581 C C . ASP A 1 200 ? -0.292 -26.969 -15.992 1 98.44 200 ASP A C 1
ATOM 1583 O O . ASP A 1 200 ? 0.429 -27.375 -15.07 1 98.44 200 ASP A O 1
ATOM 1587 N N . MET A 1 201 ? -0.353 -25.766 -16.406 1 98.62 201 MET A N 1
ATOM 1588 C CA . MET A 1 201 ? 0.374 -24.734 -15.672 1 98.62 201 MET A CA 1
ATOM 1589 C C . MET A 1 201 ? -0.103 -24.656 -14.219 1 98.62 201 MET A C 1
ATOM 1591 O O . MET A 1 201 ? 0.711 -24.625 -13.297 1 98.62 201 MET A O 1
ATOM 1595 N N . ALA A 1 202 ? -1.411 -24.656 -14.023 1 98.62 202 ALA A N 1
ATOM 1596 C CA . ALA A 1 202 ? -1.984 -24.594 -12.68 1 98.62 202 ALA A CA 1
ATOM 1597 C C . ALA A 1 202 ? -1.55 -25.797 -11.844 1 98.62 202 ALA A C 1
ATOM 1599 O O . ALA A 1 202 ? -1.213 -25.656 -10.664 1 98.62 202 ALA A O 1
ATOM 1600 N N . ASN A 1 203 ? -1.45 -26.891 -12.453 1 98.38 203 ASN A N 1
ATOM 1601 C CA . ASN A 1 203 ? -1.11 -28.141 -11.773 1 98.38 203 ASN A CA 1
ATOM 1602 C C . ASN A 1 203 ? 0.369 -28.188 -11.398 1 98.38 203 ASN A C 1
ATOM 1604 O O . ASN A 1 203 ? 0.771 -28.984 -10.547 1 98.38 203 ASN A O 1
ATOM 1608 N N . SER A 1 204 ? 1.163 -27.406 -12 1 98.31 204 SER A N 1
ATOM 1609 C CA . SER A 1 204 ? 2.604 -27.453 -11.773 1 98.31 204 SER A CA 1
ATOM 1610 C C . SER A 1 204 ? 2.988 -26.672 -10.523 1 98.31 204 SER A C 1
ATOM 1612 O O . SER A 1 204 ? 4.145 -26.703 -10.094 1 98.31 204 SER A O 1
ATOM 1614 N N . PHE A 1 205 ? 2.053 -26.031 -9.891 1 98.56 205 PHE A N 1
ATOM 1615 C CA . PHE A 1 205 ? 2.328 -25.094 -8.805 1 98.56 205 PHE A CA 1
ATOM 1616 C C . PHE A 1 205 ? 3.016 -25.797 -7.648 1 98.56 205 PHE A C 1
ATOM 1618 O O . PHE A 1 205 ? 4.078 -25.375 -7.191 1 98.56 205 PHE A O 1
ATOM 1625 N N . LEU A 1 206 ? 2.439 -26.859 -7.145 1 98.75 206 LEU A N 1
ATOM 1626 C CA . LEU A 1 206 ? 2.961 -27.531 -5.953 1 98.75 206 LEU A CA 1
ATOM 1627 C C . LEU A 1 206 ? 4.367 -28.062 -6.199 1 98.75 206 LEU A C 1
ATOM 1629 O O . LEU A 1 206 ? 5.238 -27.953 -5.332 1 98.75 206 LEU A O 1
ATOM 1633 N N . ASP A 1 207 ? 4.617 -28.578 -7.422 1 98.75 207 ASP A N 1
ATOM 1634 C CA . ASP A 1 207 ? 5.934 -29.094 -7.777 1 98.75 207 ASP A CA 1
ATOM 1635 C C . ASP A 1 207 ? 6.965 -27.969 -7.879 1 98.75 207 ASP A C 1
ATOM 1637 O O . ASP A 1 207 ? 8.156 -28.203 -7.68 1 98.75 207 ASP A O 1
ATOM 1641 N N . SER A 1 208 ? 6.492 -26.812 -8.188 1 98.81 208 SER A N 1
ATOM 1642 C CA . SER A 1 208 ? 7.406 -25.688 -8.367 1 98.81 208 SER A CA 1
ATOM 1643 C C . SER A 1 208 ? 7.789 -25.062 -7.027 1 98.81 208 SER A C 1
ATOM 1645 O O . SER A 1 208 ? 8.875 -24.484 -6.891 1 98.81 208 SER A O 1
ATOM 1647 N N . TYR A 1 209 ? 6.953 -25.188 -6.012 1 98.88 209 TYR A N 1
ATOM 1648 C CA . TYR A 1 209 ? 7.129 -24.391 -4.805 1 98.88 209 TYR A CA 1
ATOM 1649 C C . TYR A 1 209 ? 7.547 -25.266 -3.629 1 98.88 209 TYR A C 1
ATOM 1651 O O . TYR A 1 209 ? 8.477 -24.922 -2.893 1 98.88 209 TYR A O 1
ATOM 1659 N N . LEU A 1 210 ? 6.977 -26.438 -3.426 1 98.88 210 LEU A N 1
ATOM 1660 C CA . LEU A 1 210 ? 7.113 -27.219 -2.195 1 98.88 210 LEU A CA 1
ATOM 1661 C C . LEU A 1 210 ? 8.539 -27.719 -2.027 1 98.88 210 LEU A C 1
ATOM 1663 O O . LEU A 1 210 ? 9.055 -27.766 -0.909 1 98.88 210 LEU A O 1
ATOM 1667 N N . PRO A 1 211 ? 9.211 -28.141 -3.111 1 98.94 211 PRO A N 1
ATOM 1668 C CA . PRO A 1 211 ? 10.602 -28.562 -2.928 1 98.94 211 PRO A CA 1
ATOM 1669 C C . PRO A 1 211 ? 11.492 -27.422 -2.418 1 98.94 211 PRO A C 1
ATOM 1671 O O . PRO A 1 211 ? 12.438 -27.672 -1.667 1 98.94 211 PRO A O 1
ATOM 1674 N N . ILE A 1 212 ? 11.25 -26.188 -2.83 1 98.88 212 ILE A N 1
ATOM 1675 C CA . ILE A 1 212 ? 11.984 -25.031 -2.33 1 98.88 212 ILE A CA 1
ATOM 1676 C C . ILE A 1 212 ? 11.711 -24.859 -0.837 1 98.88 212 ILE A C 1
ATOM 1678 O O . ILE A 1 212 ? 12.641 -24.641 -0.054 1 98.88 212 ILE A O 1
ATOM 1682 N N . VAL A 1 213 ? 10.453 -25.016 -0.421 1 98.81 213 VAL A N 1
ATOM 1683 C CA . VAL A 1 213 ? 10.055 -24.922 0.98 1 98.81 213 VAL A CA 1
ATOM 1684 C C . VAL A 1 213 ? 10.82 -25.953 1.802 1 98.81 213 VAL A C 1
ATOM 1686 O O . VAL A 1 213 ? 11.383 -25.625 2.85 1 98.81 213 VAL A O 1
ATOM 1689 N N . ALA A 1 214 ? 10.875 -27.141 1.263 1 98.5 214 ALA A N 1
ATOM 1690 C CA . ALA A 1 214 ? 11.523 -28.234 1.973 1 98.5 214 ALA A CA 1
ATOM 1691 C C . ALA A 1 214 ? 13.008 -27.938 2.191 1 98.5 214 ALA A C 1
ATOM 1693 O O . ALA A 1 214 ? 13.578 -28.312 3.223 1 98.5 214 ALA A O 1
ATOM 1694 N N . ARG A 1 215 ? 13.625 -27.25 1.282 1 98.44 215 ARG A N 1
ATOM 1695 C CA . ARG A 1 215 ? 15.055 -26.953 1.336 1 98.44 215 ARG A CA 1
ATOM 1696 C C . ARG A 1 215 ? 15.336 -25.812 2.311 1 98.44 215 ARG A C 1
ATOM 1698 O O . ARG A 1 215 ? 16.422 -25.75 2.902 1 98.44 215 ARG A O 1
ATOM 1705 N N . ARG A 1 216 ? 14.352 -24.938 2.529 1 98.75 216 ARG A N 1
ATOM 1706 C CA . ARG A 1 216 ? 14.688 -23.656 3.131 1 98.75 216 ARG A CA 1
ATOM 1707 C C . ARG A 1 216 ? 14.055 -23.516 4.508 1 98.75 216 ARG A C 1
ATOM 1709 O O . ARG A 1 216 ? 14.555 -22.766 5.355 1 98.75 216 ARG A O 1
ATOM 1716 N N . ARG A 1 217 ? 12.969 -24.156 4.848 1 97.75 217 ARG A N 1
ATOM 1717 C CA . ARG A 1 217 ? 12.086 -23.844 5.961 1 97.75 217 ARG A CA 1
ATOM 1718 C C . ARG A 1 217 ? 12.797 -24.031 7.297 1 97.75 217 ARG A C 1
ATOM 1720 O O . ARG A 1 217 ? 12.445 -23.391 8.289 1 97.75 217 ARG A O 1
ATOM 1727 N N . ASP A 1 218 ? 13.891 -24.859 7.289 1 97.69 218 ASP A N 1
ATOM 1728 C CA . ASP A 1 218 ? 14.523 -25.156 8.57 1 97.69 218 ASP A CA 1
ATOM 1729 C C . ASP A 1 218 ? 15.812 -24.375 8.75 1 97.69 218 ASP A C 1
ATOM 1731 O O . ASP A 1 218 ? 16.531 -24.562 9.727 1 97.69 218 ASP A O 1
ATOM 1735 N N . LEU A 1 219 ? 16.156 -23.531 7.777 1 98.56 219 LEU A N 1
ATOM 1736 C CA . LEU A 1 219 ? 17.328 -22.672 7.922 1 98.56 219 LEU A CA 1
ATOM 1737 C C . LEU A 1 219 ? 17.172 -21.703 9.094 1 98.56 219 LEU A C 1
ATOM 1739 O O . LEU A 1 219 ? 16.094 -21.109 9.258 1 98.56 219 LEU A O 1
ATOM 1743 N N . ALA A 1 220 ? 18.203 -21.609 9.906 1 98.56 220 ALA A N 1
ATOM 1744 C CA . ALA A 1 220 ? 18.172 -20.703 11.055 1 98.56 220 ALA A CA 1
ATOM 1745 C C . ALA A 1 220 ? 18.266 -19.25 10.602 1 98.56 220 ALA A C 1
ATOM 1747 O O . ALA A 1 220 ? 18.984 -18.922 9.656 1 98.56 220 ALA A O 1
ATOM 1748 N N . TYR A 1 221 ? 17.547 -18.359 11.289 1 98.38 221 TYR A N 1
ATOM 1749 C CA . TYR A 1 221 ? 17.625 -16.922 11.016 1 98.38 221 TYR A CA 1
ATOM 1750 C C . TYR A 1 221 ? 17.469 -16.109 12.297 1 98.38 221 TYR A C 1
ATOM 1752 O O . TYR A 1 221 ? 17.016 -16.641 13.312 1 98.38 221 TYR A O 1
ATOM 1760 N N . GLY A 1 222 ? 17.938 -14.906 12.258 1 98.12 222 GLY A N 1
ATOM 1761 C CA . GLY A 1 222 ? 17.844 -14.008 13.398 1 98.12 222 GLY A CA 1
ATOM 1762 C C . GLY A 1 222 ? 17.109 -12.711 13.062 1 98.12 222 GLY A C 1
ATOM 1763 O O . GLY A 1 222 ? 16.344 -12.656 12.102 1 98.12 222 GLY A O 1
ATOM 1764 N N . GLU A 1 223 ? 17.312 -11.789 13.867 1 97.69 223 GLU A N 1
ATOM 1765 C CA . GLU A 1 223 ? 16.609 -10.516 13.766 1 97.69 223 GLU A CA 1
ATOM 1766 C C . GLU A 1 223 ? 16.984 -9.789 12.477 1 97.69 223 GLU A C 1
ATOM 1768 O O . GLU A 1 223 ? 16.125 -9.125 11.867 1 97.69 223 GLU A O 1
ATOM 1773 N N . ARG A 1 224 ? 18.188 -9.891 12.125 1 97.19 224 ARG A N 1
ATOM 1774 C CA . ARG A 1 224 ? 18.641 -9.227 10.906 1 97.19 224 ARG A CA 1
ATOM 1775 C C . ARG A 1 224 ? 17.844 -9.711 9.695 1 97.19 224 ARG A C 1
ATOM 1777 O O . ARG A 1 224 ? 17.328 -8.906 8.922 1 97.19 224 ARG A O 1
ATOM 1784 N N . GLU A 1 225 ? 17.75 -11.023 9.531 1 98.44 225 GLU A N 1
ATOM 1785 C CA . GLU A 1 225 ? 17.016 -11.602 8.414 1 98.44 225 GLU A CA 1
ATOM 1786 C C . GLU A 1 225 ? 15.531 -11.258 8.492 1 98.44 225 GLU A C 1
ATOM 1788 O O . GLU A 1 225 ? 14.898 -10.992 7.469 1 98.44 225 GLU A O 1
ATOM 1793 N N . ARG A 1 226 ? 15.023 -11.289 9.711 1 98.62 226 ARG A N 1
ATOM 1794 C CA . ARG A 1 226 ? 13.617 -10.961 9.906 1 98.62 226 ARG A CA 1
ATOM 1795 C C . ARG A 1 226 ? 13.328 -9.516 9.516 1 98.62 226 ARG A C 1
ATOM 1797 O O . ARG A 1 226 ? 12.328 -9.234 8.852 1 98.62 226 ARG A O 1
ATOM 1804 N N . GLN A 1 227 ? 14.172 -8.609 9.906 1 98.12 227 GLN A N 1
ATOM 1805 C CA . GLN A 1 227 ? 13.992 -7.203 9.562 1 98.12 227 GLN A CA 1
ATOM 1806 C C . GLN A 1 227 ? 14.039 -6.992 8.055 1 98.12 227 GLN A C 1
ATOM 1808 O O . GLN A 1 227 ? 13.25 -6.223 7.504 1 98.12 227 GLN A O 1
ATOM 1813 N N . PHE A 1 228 ? 14.945 -7.66 7.418 1 98.75 228 PHE A N 1
ATOM 1814 C CA . PHE A 1 228 ? 15.047 -7.543 5.969 1 98.75 228 PHE A CA 1
ATOM 1815 C C . PHE A 1 228 ? 13.797 -8.109 5.297 1 98.75 228 PHE A C 1
ATOM 1817 O O . PHE A 1 228 ? 13.32 -7.559 4.301 1 98.75 228 PHE A O 1
ATOM 1824 N N . GLN A 1 229 ? 13.297 -9.188 5.852 1 98.88 229 GLN A N 1
ATOM 1825 C CA . GLN A 1 229 ? 12.047 -9.758 5.359 1 98.88 229 GLN A CA 1
ATOM 1826 C C . GLN A 1 229 ? 10.914 -8.742 5.398 1 98.88 229 GLN A C 1
ATOM 1828 O O . GLN A 1 229 ? 10.164 -8.602 4.43 1 98.88 229 GLN A O 1
ATOM 1833 N N . LEU A 1 230 ? 10.828 -8.07 6.5 1 98.88 230 LEU A N 1
ATOM 1834 C CA . LEU A 1 230 ? 9.758 -7.094 6.668 1 98.88 230 LEU A CA 1
ATOM 1835 C C . LEU A 1 230 ? 9.914 -5.941 5.684 1 98.88 230 LEU A C 1
ATOM 1837 O O . LEU A 1 230 ? 8.922 -5.43 5.16 1 98.88 230 LEU A O 1
ATOM 1841 N N . LEU A 1 231 ? 11.117 -5.523 5.414 1 98.69 231 LEU A N 1
ATOM 1842 C CA . LEU A 1 231 ? 11.375 -4.473 4.438 1 98.69 231 LEU A CA 1
ATOM 1843 C C . LEU A 1 231 ? 10.977 -4.926 3.037 1 98.69 231 LEU A C 1
ATOM 1845 O O . LEU A 1 231 ? 10.352 -4.168 2.289 1 98.69 231 LEU A O 1
ATOM 1849 N N . ARG A 1 232 ? 11.297 -6.145 2.691 1 98.81 232 ARG A N 1
ATOM 1850 C CA . ARG A 1 232 ? 10.953 -6.688 1.381 1 98.81 232 ARG A CA 1
ATOM 1851 C C . ARG A 1 232 ? 9.445 -6.867 1.241 1 98.81 232 ARG A C 1
ATOM 1853 O O . ARG A 1 232 ? 8.891 -6.699 0.151 1 98.81 232 ARG A O 1
ATOM 1860 N N . ARG A 1 233 ? 8.836 -7.254 2.342 1 98.94 233 ARG A N 1
ATOM 1861 C CA . ARG A 1 233 ? 7.375 -7.316 2.328 1 98.94 233 ARG A CA 1
ATOM 1862 C C . ARG A 1 233 ? 6.773 -5.934 2.092 1 98.94 233 ARG A C 1
ATOM 1864 O O . ARG A 1 233 ? 5.703 -5.816 1.49 1 98.94 233 ARG A O 1
ATOM 1871 N N . GLY A 1 234 ? 7.477 -4.91 2.586 1 98.88 234 GLY A N 1
ATOM 1872 C CA . GLY A 1 234 ? 7.062 -3.561 2.24 1 98.88 234 GLY A CA 1
ATOM 1873 C C . GLY A 1 234 ? 7.059 -3.303 0.745 1 98.88 234 GLY A C 1
ATOM 1874 O O . GLY A 1 234 ? 6.133 -2.678 0.221 1 98.88 234 GLY A O 1
ATOM 1875 N N . ARG A 1 235 ? 8.086 -3.807 0.055 1 98.69 235 ARG A N 1
ATOM 1876 C CA . ARG A 1 235 ? 8.156 -3.693 -1.398 1 98.69 235 ARG A CA 1
ATOM 1877 C C . ARG A 1 235 ? 6.992 -4.426 -2.059 1 98.69 235 ARG A C 1
ATOM 1879 O O . ARG A 1 235 ? 6.43 -3.947 -3.045 1 98.69 235 ARG A O 1
ATOM 1886 N N . TYR A 1 236 ? 6.672 -5.566 -1.499 1 98.81 236 TYR A N 1
ATOM 1887 C CA . TYR A 1 236 ? 5.547 -6.34 -2.014 1 98.81 236 TYR A CA 1
ATOM 1888 C C . TYR A 1 236 ? 4.25 -5.551 -1.91 1 98.81 236 TYR A C 1
ATOM 1890 O O . TYR A 1 236 ? 3.451 -5.527 -2.852 1 98.81 236 TYR A O 1
ATOM 1898 N N . VAL A 1 237 ? 4.039 -4.891 -0.797 1 98.88 237 VAL A N 1
ATOM 1899 C CA . VAL A 1 237 ? 2.854 -4.07 -0.562 1 98.88 237 VAL A CA 1
ATOM 1900 C C . VAL A 1 237 ? 2.812 -2.92 -1.563 1 98.88 237 VAL A C 1
ATOM 1902 O O . VAL A 1 237 ? 1.76 -2.623 -2.135 1 98.88 237 VAL A O 1
ATOM 1905 N N . GLU A 1 238 ? 3.963 -2.293 -1.783 1 98.69 238 GLU A N 1
ATOM 1906 C CA . GLU A 1 238 ? 4.047 -1.199 -2.746 1 98.69 238 GLU A CA 1
ATOM 1907 C C . GLU A 1 238 ? 3.582 -1.646 -4.129 1 98.69 238 GLU A C 1
ATOM 1909 O O . GLU A 1 238 ? 2.77 -0.971 -4.766 1 98.69 238 GLU A O 1
ATOM 1914 N N . PHE A 1 239 ? 4.051 -2.75 -4.551 1 98.62 239 PHE A N 1
ATOM 1915 C CA . PHE A 1 239 ? 3.654 -3.234 -5.867 1 98.62 239 PHE A CA 1
ATOM 1916 C C . PHE A 1 239 ? 2.152 -3.494 -5.918 1 98.62 239 PHE A C 1
ATOM 1918 O O . PHE A 1 239 ? 1.472 -3.053 -6.848 1 98.62 239 PHE A O 1
ATOM 1925 N N . ASN A 1 240 ? 1.655 -4.23 -4.918 1 98.44 240 ASN A N 1
ATOM 1926 C CA . ASN A 1 240 ? 0.266 -4.676 -4.934 1 98.44 240 ASN A CA 1
ATOM 1927 C C . ASN A 1 240 ? -0.7 -3.494 -4.938 1 98.44 240 ASN A C 1
ATOM 1929 O O . ASN A 1 240 ? -1.733 -3.535 -5.609 1 98.44 240 ASN A O 1
ATOM 1933 N N . LEU A 1 241 ? -0.329 -2.477 -4.25 1 98.25 241 LEU A N 1
ATOM 1934 C CA . LEU A 1 241 ? -1.29 -1.399 -4.043 1 98.25 241 LEU A CA 1
ATOM 1935 C C . LEU A 1 241 ? -1.087 -0.287 -5.066 1 98.25 241 LEU A C 1
ATOM 1937 O O . LEU A 1 241 ? -1.99 0.519 -5.301 1 98.25 241 LEU A O 1
ATOM 1941 N N . VAL A 1 242 ? 0.094 -0.248 -5.746 1 97.19 242 VAL A N 1
ATOM 1942 C CA . VAL A 1 242 ? 0.358 0.85 -6.672 1 97.19 242 VAL A CA 1
ATOM 1943 C C . VAL A 1 242 ? 0.225 0.357 -8.109 1 97.19 242 VAL A C 1
ATOM 1945 O O . VAL A 1 242 ? -0.241 1.092 -8.984 1 97.19 242 VAL A O 1
ATOM 1948 N N . TYR A 1 243 ? 0.589 -0.936 -8.352 1 96.62 243 TYR A N 1
ATOM 1949 C CA . TYR A 1 243 ? 0.792 -1.315 -9.75 1 96.62 243 TYR A CA 1
ATOM 1950 C C . TYR A 1 243 ? -0.088 -2.5 -10.125 1 96.62 243 TYR A C 1
ATOM 1952 O O . TYR A 1 243 ? -0.448 -2.668 -11.297 1 96.62 243 TYR A O 1
ATOM 1960 N N . ASP A 1 244 ? -0.397 -3.326 -9.133 1 96.75 244 ASP A N 1
ATOM 1961 C CA . ASP A 1 244 ? -1.124 -4.543 -9.477 1 96.75 244 ASP A CA 1
ATOM 1962 C C . ASP A 1 244 ? -2.52 -4.223 -10.008 1 96.75 244 ASP A C 1
ATOM 1964 O O . ASP A 1 244 ? -3.396 -3.805 -9.242 1 96.75 244 ASP A O 1
ATOM 1968 N N . ARG A 1 245 ? -2.828 -4.516 -11.195 1 92.81 245 ARG A N 1
ATOM 1969 C CA . ARG A 1 245 ? -4.074 -4.16 -11.867 1 92.81 245 ARG A CA 1
ATOM 1970 C C . ARG A 1 245 ? -5.254 -4.918 -11.273 1 92.81 245 ARG A C 1
ATOM 1972 O O . ARG A 1 245 ? -6.355 -4.375 -11.164 1 92.81 245 ARG A O 1
ATOM 1979 N N . GLY A 1 246 ? -4.945 -6.16 -10.953 1 90.69 246 GLY A N 1
ATOM 1980 C CA . GLY A 1 246 ? -6.004 -6.941 -10.336 1 90.69 246 GLY A CA 1
ATOM 1981 C C . GLY A 1 246 ? -6.484 -6.363 -9.016 1 90.69 246 GLY A C 1
ATOM 1982 O O . GLY A 1 246 ? -7.688 -6.238 -8.797 1 90.69 246 GLY A O 1
ATOM 1983 N N . THR A 1 247 ? -5.574 -6.035 -8.203 1 93.56 247 THR A N 1
ATOM 1984 C CA . THR A 1 247 ? -5.883 -5.461 -6.898 1 93.56 247 THR A CA 1
ATOM 1985 C C . THR A 1 247 ? -6.613 -4.129 -7.055 1 93.56 247 THR A C 1
ATOM 1987 O O . THR A 1 247 ? -7.676 -3.926 -6.465 1 93.56 247 THR A O 1
ATOM 1990 N N . LEU A 1 248 ? -6.074 -3.277 -7.848 1 92.56 248 LEU A N 1
ATOM 1991 C CA . LEU A 1 248 ? -6.633 -1.941 -8.023 1 92.56 248 LEU A CA 1
ATOM 1992 C C . LEU A 1 248 ? -8.031 -2.012 -8.625 1 92.56 248 LEU A C 1
ATOM 1994 O O . LEU A 1 248 ? -8.953 -1.353 -8.141 1 92.56 248 LEU A O 1
ATOM 1998 N N . PHE A 1 249 ? -8.211 -2.854 -9.586 1 86.5 249 PHE A N 1
ATOM 1999 C CA . PHE A 1 249 ? -9.523 -3.031 -10.203 1 86.5 249 PHE A CA 1
ATOM 2000 C C . PHE A 1 249 ? -10.523 -3.592 -9.195 1 86.5 249 PHE A C 1
ATOM 2002 O O . PHE A 1 249 ? -11.672 -3.145 -9.148 1 86.5 249 PHE A O 1
ATOM 2009 N N . GLY A 1 250 ? -10.078 -4.516 -8.5 1 88.62 250 GLY A N 1
ATOM 2010 C CA . GLY A 1 250 ? -10.953 -5.094 -7.492 1 88.62 250 GLY A CA 1
ATOM 2011 C C . GLY A 1 250 ? -11.438 -4.082 -6.469 1 88.62 250 GLY A C 1
ATOM 2012 O O . GLY A 1 250 ? -12.633 -4.027 -6.16 1 88.62 250 GLY A O 1
ATOM 2013 N N . LEU A 1 251 ? -10.531 -3.354 -5.977 1 91.38 251 LEU A N 1
ATOM 2014 C CA . LEU A 1 251 ? -10.883 -2.357 -4.969 1 91.38 251 LEU A CA 1
ATOM 2015 C C . LEU A 1 251 ? -11.812 -1.298 -5.547 1 91.38 251 LEU A C 1
ATOM 2017 O O . LEU A 1 251 ? -12.766 -0.881 -4.891 1 91.38 251 LEU A O 1
ATOM 2021 N N . GLN A 1 252 ? -11.625 -0.954 -6.75 1 84.5 252 GLN A N 1
ATOM 2022 C CA . GLN A 1 252 ? -12.375 0.13 -7.379 1 84.5 252 GLN A CA 1
ATOM 2023 C C . GLN A 1 252 ? -13.742 -0.349 -7.859 1 84.5 252 GLN A C 1
ATOM 2025 O O . GLN A 1 252 ? -14.68 0.443 -7.961 1 84.5 252 GLN A O 1
ATOM 2030 N N . SER A 1 253 ? -13.883 -1.643 -8.148 1 80.5 253 SER A N 1
ATOM 2031 C CA . SER A 1 253 ? -15.133 -2.172 -8.688 1 80.5 253 SER A CA 1
ATOM 2032 C C . SER A 1 253 ? -16.062 -2.646 -7.578 1 80.5 253 SER A C 1
ATOM 2034 O O . SER A 1 253 ? -17.141 -3.184 -7.848 1 80.5 253 SER A O 1
ATOM 2036 N N . GLY A 1 254 ? -15.586 -2.463 -6.43 1 82.25 254 GLY A N 1
ATOM 2037 C CA . GLY A 1 254 ? -16.422 -2.848 -5.309 1 82.25 254 GLY A CA 1
ATOM 2038 C C . GLY A 1 254 ? -16.328 -4.324 -4.961 1 82.25 254 GLY A C 1
ATOM 2039 O O . GLY A 1 254 ? -17.25 -4.898 -4.391 1 82.25 254 GLY A O 1
ATOM 2040 N N . GLY A 1 255 ? -15.281 -4.953 -5.352 1 85.94 255 GLY A N 1
ATOM 2041 C CA . GLY A 1 255 ? -15.047 -6.332 -4.957 1 85.94 255 GLY A CA 1
ATOM 2042 C C . GLY A 1 255 ? -14.891 -6.508 -3.459 1 85.94 255 GLY A C 1
ATOM 2043 O O . GLY A 1 255 ? -14.852 -5.523 -2.715 1 85.94 255 GLY A O 1
ATOM 2044 N N . ARG A 1 256 ? -14.852 -7.746 -3.051 1 91.19 256 ARG A N 1
ATOM 2045 C CA . ARG A 1 256 ? -14.727 -8.047 -1.629 1 91.19 256 ARG A CA 1
ATOM 2046 C C . ARG A 1 256 ? -13.336 -7.699 -1.118 1 91.19 256 ARG A C 1
ATOM 2048 O O . ARG A 1 256 ? -12.375 -8.438 -1.36 1 91.19 256 ARG A O 1
ATOM 2055 N N . THR A 1 257 ? -13.234 -6.707 -0.319 1 93.62 257 THR A N 1
ATOM 2056 C CA . THR A 1 257 ? -11.977 -6.117 0.122 1 93.62 257 THR A CA 1
ATOM 2057 C C . THR A 1 257 ? -11.102 -7.16 0.815 1 93.62 257 THR A C 1
ATOM 2059 O O . THR A 1 257 ? -9.906 -7.27 0.525 1 93.62 257 THR A O 1
ATOM 2062 N N . GLU A 1 258 ? -11.68 -7.941 1.711 1 94.06 258 GLU A N 1
ATOM 2063 C CA . GLU A 1 258 ? -10.906 -8.891 2.506 1 94.06 258 GLU A CA 1
ATOM 2064 C C . GLU A 1 258 ? -10.297 -9.984 1.628 1 94.06 258 GLU A C 1
ATOM 2066 O O . GLU A 1 258 ? -9.172 -10.43 1.87 1 94.06 258 GLU A O 1
ATOM 2071 N N . SER A 1 259 ? -10.977 -10.344 0.622 1 92.94 259 SER A N 1
ATOM 2072 C CA . SER A 1 259 ? -10.438 -11.336 -0.299 1 92.94 259 SER A CA 1
ATOM 2073 C C . SER A 1 259 ? -9.328 -10.742 -1.168 1 92.94 259 SER A C 1
ATOM 2075 O O . SER A 1 259 ? -8.328 -11.406 -1.444 1 92.94 259 SER A O 1
ATOM 2077 N N . ILE A 1 260 ? -9.586 -9.562 -1.58 1 94.19 260 ILE A N 1
ATOM 2078 C CA . ILE A 1 260 ? -8.633 -8.883 -2.447 1 94.19 260 ILE A CA 1
ATOM 2079 C C . ILE A 1 260 ? -7.332 -8.633 -1.688 1 94.19 260 ILE A C 1
ATOM 2081 O O . ILE A 1 260 ? -6.242 -8.914 -2.203 1 94.19 260 ILE A O 1
ATOM 2085 N N . LEU A 1 261 ? -7.418 -8.195 -0.441 1 97.38 261 LEU A N 1
ATOM 2086 C CA . LEU A 1 261 ? -6.246 -7.758 0.309 1 97.38 261 LEU A CA 1
ATOM 2087 C C . LEU A 1 261 ? -5.656 -8.914 1.112 1 97.38 261 LEU A C 1
ATOM 2089 O O . LEU A 1 261 ? -4.703 -8.727 1.872 1 97.38 261 LEU A O 1
ATOM 2093 N N . MET A 1 262 ? -6.246 -10.07 0.931 1 96 262 MET A N 1
ATOM 2094 C CA . MET A 1 262 ? -5.664 -11.273 1.528 1 96 262 MET A CA 1
ATOM 2095 C C . MET A 1 262 ? -4.207 -11.438 1.113 1 96 262 MET A C 1
ATOM 2097 O O . MET A 1 262 ? -3.398 -11.977 1.872 1 96 262 MET A O 1
ATOM 2101 N N . SER A 1 263 ? -3.85 -10.828 -0.01 1 97 263 SER A N 1
ATOM 2102 C CA . SER A 1 263 ? -2.533 -10.992 -0.622 1 97 263 SER A CA 1
ATOM 2103 C C . SER A 1 263 ? -1.472 -10.203 0.131 1 97 263 SER A C 1
ATOM 2105 O O . SER A 1 263 ? -0.274 -10.414 -0.07 1 97 263 SER A O 1
ATOM 2107 N N . LEU A 1 264 ? -1.853 -9.297 0.953 1 98.62 264 LEU A N 1
ATOM 2108 C CA . LEU A 1 264 ? -0.879 -8.492 1.681 1 98.62 264 LEU A CA 1
ATOM 2109 C C . LEU A 1 264 ? -0.263 -9.281 2.828 1 98.62 264 LEU A C 1
ATOM 2111 O O . LEU A 1 264 ? -0.908 -10.172 3.389 1 98.62 264 LEU A O 1
ATOM 2115 N N . PRO A 1 265 ? 0.991 -8.984 3.158 1 98.75 265 PRO A N 1
ATOM 2116 C CA . PRO A 1 265 ? 1.668 -9.719 4.227 1 98.75 265 PRO A CA 1
ATOM 2117 C C . PRO A 1 265 ? 1.098 -9.406 5.609 1 98.75 265 PRO A C 1
ATOM 2119 O O . PRO A 1 265 ? 0.457 -8.375 5.801 1 98.75 265 PRO A O 1
ATOM 2122 N N . PRO A 1 266 ? 1.323 -10.32 6.574 1 98.56 266 PRO A N 1
ATOM 2123 C CA . PRO A 1 266 ? 0.854 -10.047 7.938 1 98.56 266 PRO A CA 1
ATOM 2124 C C . PRO A 1 266 ? 1.577 -8.875 8.594 1 98.56 266 PRO A C 1
ATOM 2126 O O . PRO A 1 266 ? 1.012 -8.203 9.453 1 98.56 266 PRO A O 1
ATOM 2129 N N . LEU A 1 267 ? 2.785 -8.656 8.18 1 98.75 267 LEU A N 1
ATOM 2130 C CA . LEU A 1 267 ? 3.623 -7.574 8.688 1 98.75 267 LEU A CA 1
ATOM 2131 C C . LEU A 1 267 ? 4.562 -7.062 7.602 1 98.75 267 LEU A C 1
ATOM 2133 O O . LEU A 1 267 ? 5.121 -7.852 6.832 1 98.75 267 LEU A O 1
ATOM 2137 N N . ALA A 1 268 ? 4.715 -5.758 7.496 1 98.88 268 ALA A N 1
ATOM 2138 C CA . ALA A 1 268 ? 5.637 -5.117 6.562 1 98.88 268 ALA A CA 1
ATOM 2139 C C . ALA A 1 268 ? 6.281 -3.883 7.188 1 98.88 268 ALA A C 1
ATOM 2141 O O . ALA A 1 268 ? 5.742 -3.303 8.133 1 98.88 268 ALA A O 1
ATOM 2142 N N . ALA A 1 269 ? 7.426 -3.459 6.668 1 98.75 269 ALA A N 1
ATOM 2143 C CA . ALA A 1 269 ? 8.148 -2.324 7.238 1 98.75 269 ALA A CA 1
ATOM 2144 C C . ALA A 1 269 ? 8.648 -1.387 6.141 1 98.75 269 ALA A C 1
ATOM 2146 O O . ALA A 1 269 ? 8.828 -1.803 4.996 1 98.75 269 ALA A O 1
ATOM 2147 N N . TRP A 1 270 ? 8.797 -0.205 6.43 1 98.5 270 TRP A N 1
ATOM 2148 C CA . TRP A 1 270 ? 9.422 0.811 5.594 1 98.5 270 TRP A CA 1
ATOM 2149 C C . TRP A 1 270 ? 10.469 1.594 6.383 1 98.5 270 TRP A C 1
ATOM 2151 O O . TRP A 1 270 ? 10.188 2.086 7.48 1 98.5 270 TRP A O 1
ATOM 2161 N N . ALA A 1 271 ? 11.578 1.662 5.91 1 97.31 271 ALA A N 1
ATOM 2162 C CA . ALA A 1 271 ? 12.672 2.463 6.453 1 97.31 271 ALA A CA 1
ATOM 2163 C C . ALA A 1 271 ? 13.18 3.467 5.422 1 97.31 271 ALA A C 1
ATOM 2165 O O . ALA A 1 271 ? 13.281 3.15 4.234 1 97.31 271 ALA A O 1
ATOM 2166 N N . TYR A 1 272 ? 13.453 4.676 5.887 1 96.38 272 TYR A N 1
ATOM 2167 C CA . TYR A 1 272 ? 13.938 5.715 4.98 1 96.38 272 TYR A CA 1
ATOM 2168 C C . TYR A 1 272 ? 15.336 5.391 4.473 1 96.38 272 TYR A C 1
ATOM 2170 O O . TYR A 1 272 ? 16.266 5.227 5.262 1 96.38 272 TYR A O 1
ATOM 2178 N N . ASP A 1 273 ? 15.469 5.289 3.184 1 94.5 273 ASP A N 1
ATOM 2179 C CA . ASP A 1 273 ? 16.734 5.156 2.475 1 94.5 273 ASP A CA 1
ATOM 2180 C C . ASP A 1 273 ? 17.578 4.023 3.061 1 94.5 273 ASP A C 1
ATOM 2182 O O . ASP A 1 273 ? 18.75 4.219 3.373 1 94.5 273 ASP A O 1
ATOM 2186 N N . TRP A 1 274 ? 16.922 2.885 3.287 1 94.44 274 TRP A N 1
ATOM 2187 C CA . TRP A 1 274 ? 17.609 1.714 3.83 1 94.44 274 TRP A CA 1
ATOM 2188 C C . TRP A 1 274 ? 18.609 1.153 2.824 1 94.44 274 TRP A C 1
ATOM 2190 O O . TRP A 1 274 ? 18.312 1.069 1.63 1 94.44 274 TRP A O 1
ATOM 2200 N N . GLN A 1 275 ? 19.781 0.77 3.322 1 92.94 275 GLN A N 1
ATOM 2201 C CA . GLN A 1 275 ? 20.812 0.104 2.535 1 92.94 275 GLN A CA 1
ATOM 2202 C C . GLN A 1 275 ? 21.406 -1.08 3.293 1 92.94 275 GLN A C 1
ATOM 2204 O O . GLN A 1 275 ? 21.719 -0.966 4.477 1 92.94 275 GLN A O 1
ATOM 2209 N N . GLY A 1 276 ? 21.484 -2.186 2.58 1 93.62 276 GLY A N 1
ATOM 2210 C CA . GLY A 1 276 ? 22.188 -3.305 3.199 1 93.62 276 GLY A CA 1
ATOM 2211 C C . GLY A 1 276 ? 23.672 -3.08 3.344 1 93.62 276 GLY A C 1
ATOM 2212 O O . GLY A 1 276 ? 24.25 -2.268 2.621 1 93.62 276 GLY A O 1
ATOM 2213 N N . GLU A 1 277 ? 24.281 -3.834 4.254 1 95.06 277 GLU A N 1
ATOM 2214 C CA . GLU A 1 277 ? 25.719 -3.766 4.395 1 95.06 277 GLU A CA 1
ATOM 2215 C C . GLU A 1 277 ? 26.422 -4.195 3.111 1 95.06 277 GLU A C 1
ATOM 2217 O O . GLU A 1 277 ? 26.016 -5.16 2.465 1 95.06 277 GLU A O 1
ATOM 2222 N N . ALA A 1 278 ? 27.469 -3.479 2.76 1 93.62 278 ALA A N 1
ATOM 2223 C CA . ALA A 1 278 ? 28.219 -3.793 1.54 1 93.62 278 ALA A CA 1
ATOM 2224 C C . ALA A 1 278 ? 28.672 -5.25 1.537 1 93.62 278 ALA A C 1
ATOM 2226 O O . ALA A 1 278 ? 29.219 -5.738 2.531 1 93.62 278 ALA A O 1
ATOM 2227 N N . GLY A 1 279 ? 28.391 -5.926 0.432 1 94 279 GLY A N 1
ATOM 2228 C CA . GLY A 1 279 ? 28.828 -7.305 0.278 1 94 279 GLY A CA 1
ATOM 2229 C C . GLY A 1 279 ? 27.875 -8.312 0.875 1 94 279 GLY A C 1
ATOM 2230 O O . GLY A 1 279 ? 28.031 -9.516 0.689 1 94 279 GLY A O 1
ATOM 2231 N N . SER A 1 280 ? 26.844 -7.816 1.647 1 96.06 280 SER A N 1
ATOM 2232 C CA . SER A 1 280 ? 25.875 -8.703 2.271 1 96.06 280 SER A CA 1
ATOM 2233 C C . SER A 1 280 ? 24.891 -9.258 1.245 1 96.06 280 SER A C 1
ATOM 2235 O O . SER A 1 280 ? 24.766 -8.719 0.145 1 96.06 280 SER A O 1
ATOM 2237 N N . PRO A 1 281 ? 24.312 -10.391 1.591 1 96.19 281 PRO A N 1
ATOM 2238 C CA . PRO A 1 281 ? 23.266 -10.906 0.703 1 96.19 281 PRO A CA 1
ATOM 2239 C C . PRO A 1 281 ? 22.141 -9.906 0.459 1 96.19 281 PRO A C 1
ATOM 2241 O O . PRO A 1 281 ? 21.594 -9.844 -0.643 1 96.19 281 PRO A O 1
ATOM 2244 N N . GLU A 1 282 ? 21.828 -9.117 1.45 1 97.69 282 GLU A N 1
ATOM 2245 C CA . GLU A 1 282 ? 20.781 -8.109 1.325 1 97.69 282 GLU A CA 1
ATOM 2246 C C . GLU A 1 282 ? 21.156 -7.047 0.296 1 97.69 282 GLU A C 1
ATOM 2248 O O . GLU A 1 282 ? 20.312 -6.637 -0.51 1 97.69 282 GLU A O 1
ATOM 2253 N N . ALA A 1 283 ? 22.406 -6.66 0.289 1 95.81 283 ALA A N 1
ATOM 2254 C CA . ALA A 1 283 ? 22.875 -5.625 -0.626 1 95.81 283 ALA A CA 1
ATOM 2255 C C . ALA A 1 283 ? 22.938 -6.148 -2.059 1 95.81 283 ALA A C 1
ATOM 2257 O O . ALA A 1 283 ? 22.797 -5.379 -3.014 1 95.81 283 ALA A O 1
ATOM 2258 N N . ARG A 1 284 ? 23.094 -7.426 -2.18 1 95.81 284 ARG A N 1
ATOM 2259 C CA . ARG A 1 284 ? 23.328 -8 -3.5 1 95.81 284 ARG A CA 1
ATOM 2260 C C . ARG A 1 284 ? 22.031 -8.492 -4.121 1 95.81 284 ARG A C 1
ATOM 2262 O O . ARG A 1 284 ? 21.984 -8.828 -5.309 1 95.81 284 ARG A O 1
ATOM 2269 N N . LEU A 1 285 ? 20.984 -8.555 -3.381 1 97.56 285 LEU A N 1
ATOM 2270 C CA . LEU A 1 285 ? 19.734 -9.164 -3.828 1 97.56 285 LEU A CA 1
ATOM 2271 C C . LEU A 1 285 ? 19.25 -8.516 -5.121 1 97.56 285 LEU A C 1
ATOM 2273 O O . LEU A 1 285 ? 18.906 -9.211 -6.082 1 97.56 285 LEU A O 1
ATOM 2277 N N . LYS A 1 286 ? 19.203 -7.191 -5.176 1 95.62 286 LYS A N 1
ATOM 2278 C CA . LYS A 1 286 ? 18.656 -6.457 -6.316 1 95.62 286 LYS A CA 1
ATOM 2279 C C . LYS A 1 286 ? 19.422 -6.785 -7.598 1 95.62 286 LYS A C 1
ATOM 2281 O O . LYS A 1 286 ? 18.828 -7.156 -8.609 1 95.62 286 LYS A O 1
ATOM 2286 N N . GLU A 1 287 ? 20.719 -6.773 -7.496 1 95.81 287 GLU A N 1
ATOM 2287 C CA . GLU A 1 287 ? 21.547 -6.977 -8.68 1 95.81 287 GLU A CA 1
ATOM 2288 C C . GLU A 1 287 ? 21.578 -8.445 -9.086 1 95.81 287 GLU A C 1
ATOM 2290 O O . GLU A 1 287 ? 21.625 -8.773 -10.273 1 95.81 287 GLU A O 1
ATOM 2295 N N . ASP A 1 288 ? 21.547 -9.258 -8.109 1 97.19 288 ASP A N 1
ATOM 2296 C CA . ASP A 1 288 ? 21.75 -10.672 -8.383 1 97.19 288 ASP A CA 1
ATOM 2297 C C . ASP A 1 288 ? 20.438 -11.359 -8.758 1 97.19 288 ASP A C 1
ATOM 2299 O O . ASP A 1 288 ? 20.438 -12.352 -9.492 1 97.19 288 ASP A O 1
ATOM 2303 N N . PHE A 1 289 ? 19.328 -10.82 -8.258 1 98.38 289 PHE A N 1
ATOM 2304 C CA . PHE A 1 289 ? 18.125 -11.633 -8.398 1 98.38 289 PHE A CA 1
ATOM 2305 C C . PHE A 1 289 ? 16.969 -10.797 -8.914 1 98.38 289 PHE A C 1
ATOM 2307 O O . PHE A 1 289 ? 16.078 -11.305 -9.602 1 98.38 289 PHE A O 1
ATOM 2314 N N . LEU A 1 290 ? 16.906 -9.547 -8.633 1 98.44 290 LEU A N 1
ATOM 2315 C CA . LEU A 1 290 ? 15.711 -8.766 -8.922 1 98.44 290 LEU A CA 1
ATOM 2316 C C . LEU A 1 290 ? 15.875 -7.988 -10.227 1 98.44 290 LEU A C 1
ATOM 2318 O O . LEU A 1 290 ? 15.539 -6.805 -10.297 1 98.44 290 LEU A O 1
ATOM 2322 N N . THR A 1 291 ? 16.484 -8.57 -11.164 1 97.81 291 THR A N 1
ATOM 2323 C CA . THR A 1 291 ? 16.641 -8.141 -12.555 1 97.81 291 THR A CA 1
ATOM 2324 C C . THR A 1 291 ? 16.344 -9.289 -13.516 1 97.81 291 THR A C 1
ATOM 2326 O O . THR A 1 291 ? 16.422 -10.461 -13.133 1 97.81 291 THR A O 1
ATOM 2329 N N . PRO A 1 292 ? 15.906 -8.93 -14.734 1 97.12 292 PRO A N 1
ATOM 2330 C CA . PRO A 1 292 ? 15.641 -10.016 -15.688 1 97.12 292 PRO A CA 1
ATOM 2331 C C . PRO A 1 292 ? 16.844 -10.953 -15.859 1 97.12 292 PRO A C 1
ATOM 2333 O O . PRO A 1 292 ? 17.953 -10.492 -16.078 1 97.12 292 PRO A O 1
ATOM 2336 N N . ARG A 1 293 ? 16.594 -12.188 -15.695 1 96.94 293 ARG A N 1
ATOM 2337 C CA . ARG A 1 293 ? 17.609 -13.219 -15.859 1 96.94 293 ARG A CA 1
ATOM 2338 C C . ARG A 1 293 ? 17.016 -14.484 -16.469 1 96.94 293 ARG A C 1
ATOM 2340 O O . ARG A 1 293 ? 15.836 -14.781 -16.25 1 96.94 293 ARG A O 1
ATOM 2347 N N . ASN A 1 294 ? 17.828 -15.156 -17.188 1 96.5 294 ASN A N 1
ATOM 2348 C CA . ASN A 1 294 ? 17.422 -16.453 -17.719 1 96.5 294 ASN A CA 1
ATOM 2349 C C . ASN A 1 294 ? 17.656 -17.578 -16.703 1 96.5 294 ASN A C 1
ATOM 2351 O O . ASN A 1 294 ? 18.797 -17.984 -16.5 1 96.5 294 ASN A O 1
ATOM 2355 N N . TRP A 1 295 ? 16.641 -18.016 -16.188 1 97.5 295 TRP A N 1
ATOM 2356 C CA . TRP A 1 295 ? 16.766 -19.031 -15.141 1 97.5 295 TRP A CA 1
ATOM 2357 C C . TRP A 1 295 ? 16.562 -20.438 -15.703 1 97.5 295 TRP A C 1
ATOM 2359 O O . TRP A 1 295 ? 16.812 -21.422 -15.023 1 97.5 295 TRP A O 1
ATOM 2369 N N . ALA A 1 296 ? 15.984 -20.469 -16.938 1 94.25 296 ALA A N 1
ATOM 2370 C CA . ALA A 1 296 ? 15.68 -21.781 -17.516 1 94.25 296 ALA A CA 1
ATOM 2371 C C . ALA A 1 296 ? 15.672 -21.703 -19.047 1 94.25 296 ALA A C 1
ATOM 2373 O O . ALA A 1 296 ? 15.461 -20.641 -19.625 1 94.25 296 ALA A O 1
ATOM 2374 N N . MET B 1 1 ? -3.385 40.25 -10.758 1 52.69 1 MET B N 1
ATOM 2375 C CA . MET B 1 1 ? -3.1 40.25 -9.32 1 52.69 1 MET B CA 1
ATOM 2376 C C . MET B 1 1 ? -1.691 39.75 -9.039 1 52.69 1 MET B C 1
ATOM 2378 O O . MET B 1 1 ? -1.171 38.906 -9.781 1 52.69 1 MET B O 1
ATOM 2382 N N . GLN B 1 2 ? -0.933 40.438 -8.234 1 69.06 2 GLN B N 1
ATOM 2383 C CA . GLN B 1 2 ? 0.5 40.219 -8.078 1 69.06 2 GLN B CA 1
ATOM 2384 C C . GLN B 1 2 ? 0.775 38.812 -7.504 1 69.06 2 GLN B C 1
ATOM 2386 O O . GLN B 1 2 ? 0.127 38.406 -6.539 1 69.06 2 GLN B O 1
ATOM 2391 N N . GLN B 1 3 ? 1.396 37.938 -8.273 1 81.19 3 GLN B N 1
ATOM 2392 C CA . GLN B 1 3 ? 1.852 36.625 -7.852 1 81.19 3 GLN B CA 1
ATOM 2393 C C . GLN B 1 3 ? 2.662 36.688 -6.559 1 81.19 3 GLN B C 1
ATOM 2395 O O . GLN B 1 3 ? 3.455 37.625 -6.375 1 81.19 3 GLN B O 1
ATOM 2400 N N . PRO B 1 4 ? 2.248 35.906 -5.594 1 87.88 4 PRO B N 1
ATOM 2401 C CA . PRO B 1 4 ? 3.018 35.875 -4.348 1 87.88 4 PRO B CA 1
ATOM 2402 C C . PRO B 1 4 ? 4.516 35.688 -4.582 1 87.88 4 PRO B C 1
ATOM 2404 O O . PRO B 1 4 ? 4.914 35.062 -5.559 1 87.88 4 PRO B O 1
ATOM 2407 N N . SER B 1 5 ? 5.316 36.312 -3.699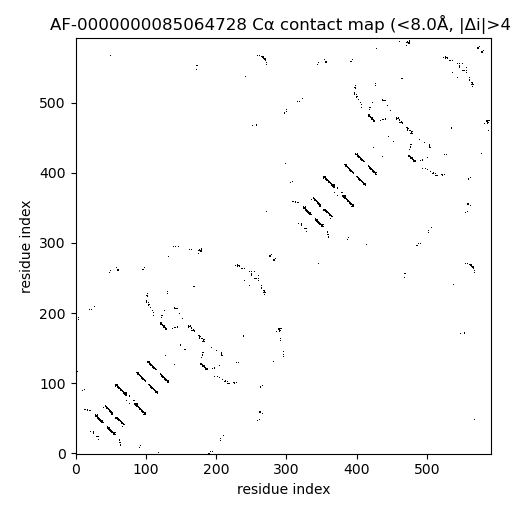 1 90.31 5 SER B N 1
ATOM 2408 C CA . SER B 1 5 ? 6.77 36.188 -3.803 1 90.31 5 SER B CA 1
ATOM 2409 C C . SER B 1 5 ? 7.25 34.812 -3.434 1 90.31 5 SER B C 1
ATOM 2411 O O . SER B 1 5 ? 7.137 34.375 -2.279 1 90.31 5 SER B O 1
ATOM 2413 N N . LEU B 1 6 ? 7.84 34.125 -4.34 1 92.56 6 LEU B N 1
ATOM 2414 C CA . LEU B 1 6 ? 8.359 32.781 -4.121 1 92.56 6 LEU B CA 1
ATOM 2415 C C . LEU B 1 6 ? 9.445 32.812 -3.055 1 92.56 6 LEU B C 1
ATOM 2417 O O . LEU B 1 6 ? 9.531 31.875 -2.246 1 92.56 6 LEU B O 1
ATOM 2421 N N . ASP B 1 7 ? 10.25 33.812 -3.043 1 94.25 7 ASP B N 1
ATOM 2422 C CA . ASP B 1 7 ? 11.344 33.906 -2.088 1 94.25 7 ASP B CA 1
ATOM 2423 C C . ASP B 1 7 ? 10.82 34.031 -0.657 1 94.25 7 ASP B C 1
ATOM 2425 O O . ASP B 1 7 ? 11.375 33.406 0.257 1 94.25 7 ASP B O 1
ATOM 2429 N N . GLU B 1 8 ? 9.828 34.812 -0.505 1 95.38 8 GLU B N 1
ATOM 2430 C CA . GLU B 1 8 ? 9.234 34.969 0.819 1 95.38 8 GLU B CA 1
ATOM 2431 C C . GLU B 1 8 ? 8.609 33.656 1.309 1 95.38 8 GLU B C 1
ATOM 2433 O O . GLU B 1 8 ? 8.773 33.281 2.471 1 95.38 8 GLU B O 1
ATOM 2438 N N . MET B 1 9 ? 7.945 33.031 0.433 1 97.12 9 MET B N 1
ATOM 2439 C CA . MET B 1 9 ? 7.293 31.781 0.796 1 97.12 9 MET B CA 1
ATOM 2440 C C . MET B 1 9 ? 8.328 30.703 1.116 1 97.12 9 MET B C 1
ATOM 2442 O O . MET B 1 9 ? 8.156 29.922 2.061 1 97.12 9 MET B O 1
ATOM 2446 N N . GLU B 1 10 ? 9.367 30.688 0.309 1 97.25 10 GLU B N 1
ATOM 2447 C CA . GLU B 1 10 ? 10.438 29.719 0.554 1 97.25 10 GLU B CA 1
ATOM 2448 C C . GLU B 1 10 ? 11.062 29.938 1.929 1 97.25 10 GLU B C 1
ATOM 2450 O O . GLU B 1 10 ? 11.281 28.969 2.674 1 97.25 10 GLU B O 1
ATOM 2455 N N . ASN B 1 11 ? 11.352 31.141 2.227 1 97.75 11 ASN B N 1
ATOM 2456 C CA . ASN B 1 11 ? 11.93 31.469 3.523 1 97.75 11 ASN B CA 1
ATOM 2457 C C . ASN B 1 11 ? 11 31.078 4.668 1 97.75 11 ASN B C 1
ATOM 2459 O O . ASN B 1 11 ? 11.438 30.562 5.688 1 97.75 11 ASN B O 1
ATOM 2463 N N . PHE B 1 12 ? 9.805 31.406 4.5 1 98.19 12 PHE B N 1
ATOM 2464 C CA . PHE B 1 12 ? 8.805 31.062 5.504 1 98.19 12 PHE B CA 1
ATOM 2465 C C . PHE B 1 12 ? 8.766 29.562 5.75 1 98.19 12 PHE B C 1
ATOM 2467 O O . PHE B 1 12 ? 8.812 29.125 6.898 1 98.19 12 PHE B O 1
ATOM 2474 N N . LEU B 1 13 ? 8.711 28.781 4.691 1 98.44 13 LEU B N 1
ATOM 2475 C CA . LEU B 1 13 ? 8.555 27.328 4.801 1 98.44 13 LEU B CA 1
ATOM 2476 C C . LEU B 1 13 ? 9.82 26.688 5.375 1 98.44 13 LEU B C 1
ATOM 2478 O O . LEU B 1 13 ? 9.734 25.734 6.156 1 98.44 13 LEU B O 1
ATOM 2482 N N . ARG B 1 14 ? 10.938 27.172 4.977 1 98.12 14 ARG B N 1
ATOM 2483 C CA . ARG B 1 14 ? 12.188 26.672 5.531 1 98.12 14 ARG B CA 1
ATOM 2484 C C . ARG B 1 14 ? 12.281 26.953 7.027 1 98.12 14 ARG B C 1
ATOM 2486 O O . ARG B 1 14 ? 12.719 26.094 7.801 1 98.12 14 ARG B O 1
ATOM 2493 N N . GLY B 1 15 ? 11.891 28.156 7.371 1 98.5 15 GLY B N 1
ATOM 2494 C CA . GLY B 1 15 ? 11.828 28.484 8.781 1 98.5 15 GLY B CA 1
ATOM 2495 C C . GLY B 1 15 ? 10.844 27.625 9.555 1 98.5 15 GLY B C 1
ATOM 2496 O O . GLY B 1 15 ? 11.117 27.219 10.688 1 98.5 15 GLY B O 1
ATOM 2497 N N . LEU B 1 16 ? 9.719 27.406 8.961 1 98.69 16 LEU B N 1
ATOM 2498 C CA . LEU B 1 16 ? 8.703 26.562 9.57 1 98.69 16 LEU B CA 1
ATOM 2499 C C . LEU B 1 16 ? 9.234 25.141 9.789 1 98.69 16 LEU B C 1
ATOM 2501 O O . LEU B 1 16 ? 9.023 24.547 10.852 1 98.69 16 LEU B O 1
ATOM 2505 N N . GLN B 1 17 ? 9.875 24.578 8.766 1 98.75 17 GLN B N 1
ATOM 2506 C CA . GLN B 1 17 ? 10.477 23.25 8.914 1 98.75 17 GLN B CA 1
ATOM 2507 C C . GLN B 1 17 ? 11.414 23.203 10.117 1 98.75 17 GLN B C 1
ATOM 2509 O O . GLN B 1 17 ? 11.359 22.266 10.914 1 98.75 17 GLN B O 1
ATOM 2514 N N . ASP B 1 18 ? 12.258 24.234 10.273 1 98.69 18 ASP B N 1
ATOM 2515 C CA . ASP B 1 18 ? 13.195 24.297 11.391 1 98.69 18 ASP B CA 1
ATOM 2516 C C . ASP B 1 18 ? 12.461 24.328 12.727 1 98.69 18 ASP B C 1
ATOM 2518 O O . ASP B 1 18 ? 12.812 23.594 13.648 1 98.69 18 ASP B O 1
ATOM 2522 N N . ARG B 1 19 ? 11.5 25.125 12.82 1 98.75 19 ARG B N 1
ATOM 2523 C CA . ARG B 1 19 ? 10.742 25.266 14.055 1 98.75 19 ARG B CA 1
ATOM 2524 C C . ARG B 1 19 ? 10.047 23.969 14.43 1 98.75 19 ARG B C 1
ATOM 2526 O O . ARG B 1 19 ? 10.07 23.562 15.594 1 98.75 19 ARG B O 1
ATOM 2533 N N . ILE B 1 20 ? 9.438 23.359 13.461 1 98.81 20 ILE B N 1
ATOM 2534 C CA . ILE B 1 20 ? 8.703 22.109 13.711 1 98.81 20 ILE B CA 1
ATOM 2535 C C . ILE B 1 20 ? 9.68 21.016 14.141 1 98.81 20 ILE B C 1
ATOM 2537 O O . ILE B 1 20 ? 9.438 20.328 15.133 1 98.81 20 ILE B O 1
ATOM 2541 N N . CYS B 1 21 ? 10.781 20.875 13.406 1 98.81 21 CYS B N 1
ATOM 2542 C CA . CYS B 1 21 ? 11.758 19.828 13.734 1 98.81 21 CYS B CA 1
ATOM 2543 C C . CYS B 1 21 ? 12.328 20.047 15.133 1 98.81 21 CYS B C 1
ATOM 2545 O O . CYS B 1 21 ? 12.469 19.094 15.898 1 98.81 21 CYS B O 1
ATOM 2547 N N . ASN B 1 22 ? 12.617 21.312 15.43 1 98.75 22 ASN B N 1
ATOM 2548 C CA . ASN B 1 22 ? 13.148 21.609 16.75 1 98.75 22 ASN B CA 1
ATOM 2549 C C . ASN B 1 22 ? 12.156 21.25 17.859 1 98.75 22 ASN B C 1
ATOM 2551 O O . ASN B 1 22 ? 12.531 20.656 18.875 1 98.75 22 ASN B O 1
ATOM 2555 N N . ALA B 1 23 ? 10.969 21.625 17.672 1 98.81 23 ALA B N 1
ATOM 2556 C CA . ALA B 1 23 ? 9.938 21.344 18.656 1 98.81 23 ALA B CA 1
ATOM 2557 C C . ALA B 1 23 ? 9.719 19.844 18.828 1 98.81 23 ALA B C 1
ATOM 2559 O O . ALA B 1 23 ? 9.539 19.359 19.938 1 98.81 23 ALA B O 1
ATOM 2560 N N . LEU B 1 24 ? 9.703 19.109 17.75 1 98.81 24 LEU B N 1
ATOM 2561 C CA . LEU B 1 24 ? 9.469 17.672 17.781 1 98.81 24 LEU B CA 1
ATOM 2562 C C . LEU B 1 24 ? 10.648 16.938 18.422 1 98.81 24 LEU B C 1
ATOM 2564 O O . LEU B 1 24 ? 10.453 15.961 19.141 1 98.81 24 LEU B O 1
ATOM 2568 N N . GLU B 1 25 ? 11.883 17.391 18.141 1 98.81 25 GLU B N 1
ATOM 2569 C CA . GLU B 1 25 ? 13.047 16.828 18.812 1 98.81 25 GLU B CA 1
ATOM 2570 C C . GLU B 1 25 ? 12.969 17.031 20.312 1 98.81 25 GLU B C 1
ATOM 2572 O O . GLU B 1 25 ? 13.281 16.125 21.094 1 98.81 25 GLU B O 1
ATOM 2577 N N . ALA B 1 26 ? 12.594 18.219 20.656 1 98.62 26 ALA B N 1
ATOM 2578 C CA . ALA B 1 26 ? 12.445 18.516 22.078 1 98.62 26 ALA B CA 1
ATOM 2579 C C . ALA B 1 26 ? 11.391 17.625 22.719 1 98.62 26 ALA B C 1
ATOM 2581 O O . ALA B 1 26 ? 11.578 17.125 23.828 1 98.62 26 ALA B O 1
ATOM 2582 N N . ALA B 1 27 ? 10.266 17.469 22.047 1 98.5 27 ALA B N 1
ATOM 2583 C CA . ALA B 1 27 ? 9.188 16.625 22.562 1 98.5 27 ALA B CA 1
ATOM 2584 C C . ALA B 1 27 ? 9.617 15.156 22.609 1 98.5 27 ALA B C 1
ATOM 2586 O O . ALA B 1 27 ? 9.258 14.438 23.547 1 98.5 27 ALA B O 1
ATOM 2587 N N . ASP B 1 28 ? 10.336 14.711 21.641 1 98.38 28 ASP B N 1
ATOM 2588 C CA . ASP B 1 28 ? 10.82 13.336 21.594 1 98.38 28 ASP B CA 1
ATOM 2589 C C . ASP B 1 28 ? 11.828 13.078 22.719 1 98.38 28 ASP B C 1
ATOM 2591 O O . ASP B 1 28 ? 11.664 12.141 23.5 1 98.38 28 ASP B O 1
ATOM 2595 N N . GLY B 1 29 ? 12.812 13.898 22.781 1 98.06 29 GLY B N 1
ATOM 2596 C CA . GLY B 1 29 ? 13.789 13.852 23.859 1 98.06 29 GLY B CA 1
ATOM 2597 C C . GLY B 1 29 ? 14.883 12.828 23.625 1 98.06 29 GLY B C 1
ATOM 2598 O O . GLY B 1 29 ? 15.859 12.766 24.375 1 98.06 29 GLY B O 1
ATOM 2599 N N . ALA B 1 30 ? 14.805 11.984 22.609 1 97.94 30 ALA B N 1
ATOM 2600 C CA . ALA B 1 30 ? 15.797 10.93 22.406 1 97.94 30 ALA B CA 1
ATOM 2601 C C . ALA B 1 30 ? 16.375 10.984 20.984 1 97.94 30 ALA B C 1
ATOM 2603 O O . ALA B 1 30 ? 17.578 11.102 20.812 1 97.94 30 ALA B O 1
ATOM 2604 N N . ALA B 1 31 ? 15.539 11.023 20.016 1 98.12 31 ALA B N 1
ATOM 2605 C CA . ALA B 1 31 ? 16 10.984 18.641 1 98.12 31 ALA B CA 1
ATOM 2606 C C . ALA B 1 31 ? 16.062 12.383 18.031 1 98.12 31 ALA B C 1
ATOM 2608 O O . ALA B 1 31 ? 15.422 13.312 18.531 1 98.12 31 ALA B O 1
ATOM 2609 N N . LYS B 1 32 ? 16.859 12.523 17.016 1 98.38 32 LYS B N 1
ATOM 2610 C CA . LYS B 1 32 ? 17 13.766 16.25 1 98.38 32 LYS B CA 1
ATOM 2611 C C . LYS B 1 32 ? 16.719 13.547 14.773 1 98.38 32 LYS B C 1
ATOM 2613 O O . LYS B 1 32 ? 16.812 12.422 14.281 1 98.38 32 LYS B O 1
ATOM 2618 N N . PHE B 1 33 ? 16.406 14.641 14.07 1 98.5 33 PHE B N 1
ATOM 2619 C CA . PHE B 1 33 ? 16.141 14.555 12.641 1 98.5 33 PHE B CA 1
ATOM 2620 C C . PHE B 1 33 ? 17.438 14.43 11.852 1 98.5 33 PHE B C 1
ATOM 2622 O O . PHE B 1 33 ? 18.406 15.148 12.109 1 98.5 33 PHE B O 1
ATOM 2629 N N . ARG B 1 34 ? 17.406 13.461 10.977 1 97.25 34 ARG B N 1
ATOM 2630 C CA . ARG B 1 34 ? 18.422 13.375 9.93 1 97.25 34 ARG B CA 1
ATOM 2631 C C . ARG B 1 34 ? 18.031 14.219 8.719 1 97.25 34 ARG B C 1
ATOM 2633 O O . ARG B 1 34 ? 16.875 14.188 8.273 1 97.25 34 ARG B O 1
ATOM 2640 N N . GLU B 1 35 ? 19.016 14.977 8.242 1 97.06 35 GLU B N 1
ATOM 2641 C CA . GLU B 1 35 ? 18.75 15.844 7.098 1 97.06 35 GLU B CA 1
ATOM 2642 C C . GLU B 1 35 ? 19.328 15.242 5.816 1 97.06 35 GLU B C 1
ATOM 2644 O O . GLU B 1 35 ? 20.438 14.719 5.809 1 97.06 35 GLU B O 1
ATOM 2649 N N . ASP B 1 36 ? 18.562 15.234 4.809 1 95.69 36 ASP B N 1
ATOM 2650 C CA . ASP B 1 36 ? 18.969 14.805 3.471 1 95.69 36 ASP B CA 1
ATOM 2651 C C . ASP B 1 36 ? 18.625 15.875 2.432 1 95.69 36 ASP B C 1
ATOM 2653 O O . ASP B 1 36 ? 17.469 16.047 2.072 1 95.69 36 ASP B O 1
ATOM 2657 N N . LEU B 1 37 ? 19.688 16.516 1.96 1 95.75 37 LEU B N 1
ATOM 2658 C CA . LEU B 1 37 ? 19.516 17.5 0.898 1 95.75 37 LEU B CA 1
ATOM 2659 C C . LEU B 1 37 ? 19.609 16.844 -0.474 1 95.75 37 LEU B C 1
ATOM 2661 O O . LEU B 1 37 ? 20.453 15.977 -0.696 1 95.75 37 LEU B O 1
ATOM 2665 N N . TRP B 1 38 ? 18.75 17.234 -1.333 1 93.88 38 TRP B N 1
ATOM 2666 C CA . TRP B 1 38 ? 18.781 16.609 -2.656 1 93.88 38 TRP B CA 1
ATOM 2667 C C . TRP B 1 38 ? 18.391 17.625 -3.73 1 93.88 38 TRP B C 1
ATOM 2669 O O . TRP B 1 38 ? 17.75 18.641 -3.436 1 93.88 38 TRP B O 1
ATOM 2679 N N . GLU B 1 39 ? 18.812 17.297 -4.922 1 93.44 39 GLU B N 1
ATOM 2680 C CA . GLU B 1 39 ? 18.469 18.078 -6.105 1 93.44 39 GLU B CA 1
ATOM 2681 C C . GLU B 1 39 ? 17.656 17.266 -7.098 1 93.44 39 GLU B C 1
ATOM 2683 O O . GLU B 1 39 ? 17.781 16.047 -7.156 1 93.44 39 GLU B O 1
ATOM 2688 N N . ARG B 1 40 ? 16.75 17.922 -7.738 1 89.5 40 ARG B N 1
ATOM 2689 C CA . ARG B 1 40 ? 15.922 17.281 -8.75 1 89.5 40 ARG B CA 1
ATOM 2690 C C . ARG B 1 40 ? 16.484 17.5 -10.148 1 89.5 40 ARG B C 1
ATOM 2692 O O . ARG B 1 40 ? 16.766 18.641 -10.539 1 89.5 40 ARG B O 1
ATOM 2699 N N . PRO B 1 41 ? 16.453 16.344 -10.922 1 83.19 41 PRO B N 1
ATOM 2700 C CA . PRO B 1 41 ? 16.781 16.562 -12.336 1 83.19 41 PRO B CA 1
ATOM 2701 C C . PRO B 1 41 ? 15.773 17.453 -13.055 1 83.19 41 PRO B C 1
ATOM 2703 O O . PRO B 1 41 ? 14.562 17.219 -12.945 1 83.19 41 PRO B O 1
ATOM 2706 N N . GLY B 1 42 ? 16.047 18.562 -13.578 1 80.62 42 GLY B N 1
ATOM 2707 C CA . GLY B 1 42 ? 15.156 19.5 -14.25 1 80.62 42 GLY B CA 1
ATOM 2708 C C . GLY B 1 42 ? 15.047 20.828 -13.539 1 80.62 42 GLY B C 1
ATOM 2709 O O . GLY B 1 42 ? 14.586 21.812 -14.117 1 80.62 42 GLY B O 1
ATOM 2710 N N . GLY B 1 43 ? 15.227 20.672 -12.156 1 88 43 GLY B N 1
ATOM 2711 C CA . GLY B 1 43 ? 15.305 21.953 -11.461 1 88 43 GLY B CA 1
ATOM 2712 C C . GLY B 1 43 ? 14.758 21.891 -10.039 1 88 43 GLY B C 1
ATOM 2713 O O . GLY B 1 43 ? 13.711 21.297 -9.797 1 88 43 GLY B O 1
ATOM 2714 N N . GLY B 1 44 ? 15.539 22.438 -9.195 1 92.69 44 GLY B N 1
ATOM 2715 C CA . GLY B 1 44 ? 15.141 22.531 -7.797 1 92.69 44 GLY B CA 1
ATOM 2716 C C . GLY B 1 44 ? 15.602 21.359 -6.961 1 92.69 44 GLY B C 1
ATOM 2717 O O . GLY B 1 44 ? 16.656 20.766 -7.23 1 92.69 44 GLY B O 1
ATOM 2718 N N . GLY B 1 45 ? 14.852 21.141 -5.883 1 94.44 45 GLY B N 1
ATOM 2719 C CA . GLY B 1 45 ? 15.211 20.109 -4.922 1 94.44 45 GLY B CA 1
ATOM 2720 C C . GLY B 1 45 ? 14.477 20.25 -3.6 1 94.44 45 GLY B C 1
ATOM 2721 O O . GLY B 1 45 ? 13.32 20.688 -3.566 1 94.44 45 GLY B O 1
ATOM 2722 N N . GLY B 1 46 ? 15.094 19.688 -2.615 1 95.81 46 GLY B N 1
ATOM 2723 C CA . GLY B 1 46 ? 14.406 19.719 -1.335 1 95.81 46 GLY B CA 1
ATOM 2724 C C . GLY B 1 46 ? 15.289 19.328 -0.171 1 95.81 46 GLY B C 1
ATOM 2725 O O . GLY B 1 46 ? 16.484 19.094 -0.347 1 95.81 46 GLY B O 1
ATOM 2726 N N . ARG B 1 47 ? 14.773 19.5 0.934 1 97.5 47 ARG B N 1
ATOM 2727 C CA . ARG B 1 47 ? 15.367 19.125 2.213 1 97.5 47 ARG B CA 1
ATOM 2728 C C . ARG B 1 47 ? 14.469 18.156 2.973 1 97.5 47 ARG B C 1
ATOM 2730 O O . ARG B 1 47 ? 13.414 18.547 3.477 1 97.5 47 ARG B O 1
ATOM 2737 N N . THR B 1 48 ? 14.898 16.906 3.023 1 97.25 48 THR B N 1
ATOM 2738 C CA . THR B 1 48 ? 14.172 15.891 3.773 1 97.25 48 THR B CA 1
ATOM 2739 C C . THR B 1 48 ? 14.719 15.766 5.191 1 97.25 48 THR B C 1
ATOM 2741 O O . THR B 1 48 ? 15.938 15.703 5.391 1 97.25 48 THR B O 1
ATOM 2744 N N . ARG B 1 49 ? 13.867 15.836 6.121 1 98.38 49 ARG B N 1
ATOM 2745 C CA . ARG B 1 49 ? 14.219 15.578 7.512 1 98.38 49 ARG B CA 1
ATOM 2746 C C . ARG B 1 49 ? 13.438 14.406 8.07 1 98.38 49 ARG B C 1
ATOM 2748 O O . ARG B 1 49 ? 12.211 14.461 8.18 1 98.38 49 ARG B O 1
ATOM 2755 N N . VAL B 1 50 ? 14.172 13.406 8.492 1 98.44 50 VAL B N 1
ATOM 2756 C CA . VAL B 1 50 ? 13.531 12.18 8.945 1 98.44 50 VAL B CA 1
ATOM 2757 C C . VAL B 1 50 ? 14.008 11.836 10.359 1 98.44 50 VAL B C 1
ATOM 2759 O O . VAL B 1 50 ? 15.18 12.023 10.688 1 98.44 50 VAL B O 1
ATOM 2762 N N . ILE B 1 51 ? 13.141 11.406 11.203 1 98.38 51 ILE B N 1
ATOM 2763 C CA . ILE B 1 51 ? 13.43 10.945 12.562 1 98.38 51 ILE B CA 1
ATOM 2764 C C . ILE B 1 51 ? 12.93 9.516 12.734 1 98.38 51 ILE B C 1
ATOM 2766 O O . ILE B 1 51 ? 11.883 9.148 12.203 1 98.38 51 ILE B O 1
ATOM 2770 N N . ALA B 1 52 ? 13.695 8.695 13.398 1 97.62 52 ALA B N 1
ATOM 2771 C CA . ALA B 1 52 ? 13.32 7.301 13.609 1 97.62 52 ALA B CA 1
ATOM 2772 C C . ALA B 1 52 ? 13.766 6.812 14.984 1 97.62 52 ALA B C 1
ATOM 2774 O O . ALA B 1 52 ? 14.734 7.32 15.547 1 97.62 52 ALA B O 1
ATOM 2775 N N . ASP B 1 53 ? 13.039 5.859 15.484 1 97.31 53 ASP B N 1
ATOM 2776 C CA . ASP B 1 53 ? 13.367 5.117 16.688 1 97.31 53 ASP B CA 1
ATOM 2777 C C . ASP B 1 53 ? 13.492 6.051 17.891 1 97.31 53 ASP B C 1
ATOM 2779 O O . ASP B 1 53 ? 14.406 5.902 18.719 1 97.31 53 ASP B O 1
ATOM 2783 N N . GLY B 1 54 ? 12.625 7.066 17.875 1 98.25 54 GLY B N 1
ATOM 2784 C CA . GLY B 1 54 ? 12.594 7.98 19.016 1 98.25 54 GLY B CA 1
ATOM 2785 C C . GLY B 1 54 ? 11.711 7.504 20.141 1 98.25 54 GLY B C 1
ATOM 2786 O O . GLY B 1 54 ? 11.055 6.465 20.031 1 98.25 54 GLY B O 1
ATOM 2787 N N . ALA B 1 55 ? 11.766 8.25 21.234 1 98.38 55 ALA B N 1
ATOM 2788 C CA . ALA B 1 55 ? 10.953 7.926 22.391 1 98.38 55 ALA B CA 1
ATOM 2789 C C . ALA B 1 55 ? 9.484 8.281 22.156 1 98.38 55 ALA B C 1
ATOM 2791 O O . ALA B 1 55 ? 8.586 7.645 22.719 1 98.38 55 ALA B O 1
ATOM 2792 N N . LEU B 1 56 ? 9.266 9.273 21.344 1 98.56 56 LEU B N 1
ATOM 2793 C CA . LEU B 1 56 ? 7.926 9.695 20.953 1 98.56 56 LEU B CA 1
ATOM 2794 C C . LEU B 1 56 ? 7.605 9.258 19.531 1 98.56 56 LEU B C 1
ATOM 2796 O O . LEU B 1 56 ? 6.57 8.633 19.281 1 98.56 56 LEU B O 1
ATOM 2800 N N . LEU B 1 57 ? 8.523 9.562 18.656 1 98.75 57 LEU B N 1
ATOM 2801 C CA . LEU B 1 57 ? 8.305 9.32 17.234 1 98.75 57 LEU B CA 1
ATOM 2802 C C . LEU B 1 57 ? 9.016 8.039 16.781 1 98.75 57 LEU B C 1
ATOM 2804 O O . LEU B 1 57 ? 10.242 8.016 16.672 1 98.75 57 LEU B O 1
ATOM 2808 N N . GLU B 1 58 ? 8.203 7.035 16.531 1 98.62 58 GLU B N 1
ATOM 2809 C CA . GLU B 1 58 ? 8.781 5.809 15.977 1 98.62 58 GLU B CA 1
ATOM 2810 C C . GLU B 1 58 ? 9.344 6.043 14.578 1 98.62 58 GLU B C 1
ATOM 2812 O O . GLU B 1 58 ? 10.391 5.496 14.227 1 98.62 58 GLU B O 1
ATOM 2817 N N . LYS B 1 59 ? 8.625 6.863 13.805 1 98.62 59 LYS B N 1
ATOM 2818 C CA . LYS B 1 59 ? 9.086 7.367 12.516 1 98.62 59 LYS B CA 1
ATOM 2819 C C . LYS B 1 59 ? 8.359 8.656 12.141 1 98.62 59 LYS B C 1
ATOM 2821 O O . LYS B 1 59 ? 7.156 8.789 12.375 1 98.62 59 LYS B O 1
ATOM 2826 N N . GLY B 1 60 ? 9.039 9.562 11.555 1 98.31 60 GLY B N 1
ATOM 2827 C CA . GLY B 1 60 ? 8.438 10.805 11.094 1 98.31 60 GLY B CA 1
ATOM 2828 C C . GLY B 1 60 ? 9.305 11.555 10.094 1 98.31 60 GLY B C 1
ATOM 2829 O O . GLY B 1 60 ? 10.516 11.328 10.023 1 98.31 60 GLY B O 1
ATOM 2830 N N . GLY B 1 61 ? 8.703 12.344 9.352 1 98.38 61 GLY B N 1
ATOM 2831 C CA . GLY B 1 61 ? 9.414 13.188 8.398 1 98.38 61 GLY B CA 1
ATOM 2832 C C . GLY B 1 61 ? 8.781 14.555 8.227 1 98.38 61 GLY B C 1
ATOM 2833 O O . GLY B 1 61 ? 7.57 14.711 8.375 1 98.38 61 GLY B O 1
ATOM 2834 N N . VAL B 1 62 ? 9.57 15.523 8.055 1 98.75 62 VAL B N 1
ATOM 2835 C CA . VAL B 1 62 ? 9.211 16.891 7.691 1 98.75 62 VAL B CA 1
ATOM 2836 C C . VAL B 1 62 ? 9.977 17.312 6.441 1 98.75 62 VAL B C 1
ATOM 2838 O O . VAL B 1 62 ? 11.156 17.672 6.523 1 98.75 62 VAL B O 1
ATOM 2841 N N . ASN B 1 63 ? 9.281 17.344 5.348 1 98.19 63 ASN B N 1
ATOM 2842 C CA . ASN B 1 63 ? 9.945 17.547 4.066 1 98.19 63 ASN B CA 1
ATOM 2843 C C . ASN B 1 63 ? 9.641 18.922 3.484 1 98.19 63 ASN B C 1
ATOM 2845 O O . ASN B 1 63 ? 8.5 19.391 3.533 1 98.19 63 ASN B O 1
ATOM 2849 N N . PHE B 1 64 ? 10.648 19.578 3.059 1 98.19 64 PHE B N 1
ATOM 2850 C CA . PHE B 1 64 ? 10.539 20.797 2.26 1 98.19 64 PHE B CA 1
ATOM 2851 C C . PHE B 1 64 ? 11.008 20.547 0.831 1 98.19 64 PHE B C 1
ATOM 2853 O O . PHE B 1 64 ? 11.992 19.844 0.61 1 98.19 64 PHE B O 1
ATOM 2860 N N . SER B 1 65 ? 10.305 21.078 -0.113 1 96.44 65 SER B N 1
ATOM 2861 C CA . SER B 1 65 ? 10.766 20.984 -1.495 1 96.44 65 SER B CA 1
ATOM 2862 C C . SER B 1 65 ? 10.422 22.25 -2.273 1 96.44 65 SER B C 1
ATOM 2864 O O . SER B 1 65 ? 9.438 22.922 -1.975 1 96.44 65 SER B O 1
ATOM 2866 N N . LYS B 1 66 ? 11.25 22.656 -3.105 1 96.06 66 LYS B N 1
ATOM 2867 C CA . LYS B 1 66 ? 11.047 23.656 -4.152 1 96.06 66 LYS B CA 1
ATOM 2868 C C . LYS B 1 66 ? 11.555 23.141 -5.5 1 96.06 66 LYS B C 1
ATOM 2870 O O . LYS B 1 66 ? 12.758 23 -5.703 1 96.06 66 LYS B O 1
ATOM 2875 N N . VAL B 1 67 ? 10.641 22.844 -6.395 1 92.75 67 VAL B N 1
ATOM 2876 C CA . VAL B 1 67 ? 11.016 22.297 -7.691 1 92.75 67 VAL B CA 1
ATOM 2877 C C . VAL B 1 67 ? 10.5 23.203 -8.805 1 92.75 67 VAL B C 1
ATOM 2879 O O . VAL B 1 67 ? 9.539 23.953 -8.609 1 92.75 67 VAL B O 1
ATOM 2882 N N . HIS B 1 68 ? 11.156 23.266 -9.859 1 91.62 68 HIS B N 1
ATOM 2883 C CA . HIS B 1 68 ? 10.742 24.016 -11.039 1 91.62 68 HIS B CA 1
ATOM 2884 C C . HIS B 1 68 ? 11.094 23.266 -12.32 1 91.62 68 HIS B C 1
ATOM 2886 O O . HIS B 1 68 ? 11.859 22.297 -12.281 1 91.62 68 HIS B O 1
ATOM 2892 N N . GLY B 1 69 ? 10.414 23.547 -13.367 1 88.56 69 GLY B N 1
ATOM 2893 C CA . GLY B 1 69 ? 10.648 22.906 -14.656 1 88.56 69 GLY B CA 1
ATOM 2894 C C . GLY B 1 69 ? 10.125 23.719 -15.828 1 88.56 69 GLY B C 1
ATOM 2895 O O . GLY B 1 69 ? 9.398 24.688 -15.641 1 88.56 69 GLY B O 1
ATOM 2896 N N . ASP B 1 70 ? 10.555 23.172 -16.969 1 86.25 70 ASP B N 1
ATOM 2897 C CA . ASP B 1 70 ? 10.227 23.906 -18.188 1 86.25 70 ASP B CA 1
ATOM 2898 C C . ASP B 1 70 ? 8.82 23.547 -18.688 1 86.25 70 ASP B C 1
ATOM 2900 O O . ASP B 1 70 ? 8.188 24.344 -19.391 1 86.25 70 ASP B O 1
ATOM 2904 N N . GLN B 1 71 ? 8.398 22.359 -18.359 1 81 71 GLN B N 1
ATOM 2905 C CA . GLN B 1 71 ? 7.059 21.938 -18.766 1 81 71 GLN B CA 1
ATOM 2906 C C . GLN B 1 71 ? 6.441 20.984 -17.75 1 81 71 GLN B C 1
ATOM 2908 O O . GLN B 1 71 ? 7.16 20.25 -17.062 1 81 71 GLN B O 1
ATOM 2913 N N . LEU B 1 72 ? 5.121 21.125 -17.641 1 77.44 72 LEU B N 1
ATOM 2914 C CA . LEU B 1 72 ? 4.387 20.188 -16.797 1 77.44 72 LEU B CA 1
ATOM 2915 C C . LEU B 1 72 ? 4.188 18.844 -17.5 1 77.44 72 LEU B C 1
ATOM 2917 O O . LEU B 1 72 ? 4.117 18.797 -18.719 1 77.44 72 LEU B O 1
ATOM 2921 N N . PRO B 1 73 ? 4.137 17.781 -16.609 1 71.12 73 PRO B N 1
ATOM 2922 C CA . PRO B 1 73 ? 3.838 16.484 -17.25 1 71.12 73 PRO B CA 1
ATOM 2923 C C . PRO B 1 73 ? 2.471 16.469 -17.938 1 71.12 73 PRO B C 1
ATOM 2925 O O . PRO B 1 73 ? 1.572 17.219 -17.547 1 71.12 73 PRO B O 1
ATOM 2928 N N . PRO B 1 74 ? 2.42 15.633 -18.938 1 66.88 74 PRO B N 1
ATOM 2929 C CA . PRO B 1 74 ? 1.162 15.547 -19.688 1 66.88 74 PRO B CA 1
ATOM 2930 C C . PRO B 1 74 ? -0.034 15.234 -18.781 1 66.88 74 PRO B C 1
ATOM 2932 O O . PRO B 1 74 ? -1.133 15.75 -19.016 1 66.88 74 PRO B O 1
ATOM 2935 N N . SER B 1 75 ? 0.186 14.492 -17.797 1 64.25 75 SER B N 1
ATOM 2936 C CA . SER B 1 75 ? -0.924 14.133 -16.922 1 64.25 75 SER B CA 1
ATOM 2937 C C . SER B 1 75 ? -1.454 15.352 -16.172 1 64.25 75 SER B C 1
ATOM 2939 O O . SER B 1 75 ? -2.656 15.461 -15.922 1 64.25 75 SER B O 1
ATOM 2941 N N . ALA B 1 76 ? -0.654 16.25 -15.891 1 65.69 76 ALA B N 1
ATOM 2942 C CA . ALA B 1 76 ? -1.044 17.469 -15.18 1 65.69 76 ALA B CA 1
ATOM 2943 C C . ALA B 1 76 ? -1.777 18.438 -16.109 1 65.69 76 ALA B C 1
ATOM 2945 O O . ALA B 1 76 ? -2.666 19.172 -15.664 1 65.69 76 ALA B O 1
ATOM 2946 N N . THR B 1 77 ? -1.389 18.359 -17.391 1 70.19 77 THR B N 1
ATOM 2947 C CA . THR B 1 77 ? -1.926 19.344 -18.312 1 70.19 77 THR B CA 1
ATOM 2948 C C . THR B 1 77 ? -3.217 18.859 -18.953 1 70.19 77 THR B C 1
ATOM 2950 O O . THR B 1 77 ? -3.949 19.625 -19.578 1 70.19 77 THR B O 1
ATOM 2953 N N . ALA B 1 78 ? -3.369 17.562 -18.812 1 65.06 78 ALA B N 1
ATOM 2954 C CA . ALA B 1 78 ? -4.582 17 -19.406 1 65.06 78 ALA B CA 1
ATOM 2955 C C . ALA B 1 78 ? -5.828 17.672 -18.828 1 65.06 78 ALA B C 1
ATOM 2957 O O . ALA B 1 78 ? -6.777 17.953 -19.562 1 65.06 78 ALA B O 1
ATOM 2958 N N . HIS B 1 79 ? -5.734 18.047 -17.625 1 65.69 79 HIS B N 1
ATOM 2959 C CA . HIS B 1 79 ? -6.898 18.641 -16.969 1 65.69 79 HIS B CA 1
ATOM 2960 C C . HIS B 1 79 ? -6.828 20.156 -16.984 1 65.69 79 HIS B C 1
ATOM 2962 O O . HIS B 1 79 ? -7.828 20.828 -16.719 1 65.69 79 HIS B O 1
ATOM 2968 N N . ARG B 1 80 ? -5.594 20.641 -17.281 1 77.75 80 ARG B N 1
ATOM 2969 C CA . ARG B 1 80 ? -5.41 22.094 -17.359 1 77.75 80 ARG B CA 1
ATOM 2970 C C . ARG B 1 80 ? -4.566 22.469 -18.562 1 77.75 80 ARG B C 1
ATOM 2972 O O . ARG B 1 80 ? -3.418 22.891 -18.422 1 77.75 80 ARG B O 1
ATOM 2979 N N . PRO B 1 81 ? -5.141 22.438 -19.766 1 77.44 81 PRO B N 1
ATOM 2980 C CA . PRO B 1 81 ? -4.398 22.656 -21.016 1 77.44 81 PRO B CA 1
ATOM 2981 C C . PRO B 1 81 ? -3.697 24.016 -21.047 1 77.44 81 PRO B C 1
ATOM 2983 O O . PRO B 1 81 ? -2.684 24.172 -21.734 1 77.44 81 PRO B O 1
ATOM 2986 N N . GLU B 1 82 ? -4.242 24.969 -20.328 1 78.88 82 GLU B N 1
ATOM 2987 C CA . GLU B 1 82 ? -3.658 26.312 -20.328 1 78.88 82 GLU B CA 1
ATOM 2988 C C . GLU B 1 82 ? -2.266 26.312 -19.703 1 78.88 82 GLU B C 1
ATOM 2990 O O . GLU B 1 82 ? -1.507 27.266 -19.859 1 78.88 82 GLU B O 1
ATOM 2995 N N . LEU B 1 83 ? -1.974 25.344 -19.078 1 81.5 83 LEU B N 1
ATOM 2996 C CA . LEU B 1 83 ? -0.683 25.234 -18.406 1 81.5 83 LEU B CA 1
ATOM 2997 C C . LEU B 1 83 ? 0.358 24.609 -19.328 1 81.5 83 LEU B C 1
ATOM 2999 O O . LEU B 1 83 ? 1.544 24.562 -19 1 81.5 83 LEU B O 1
ATOM 3003 N N . ALA B 1 84 ? -0.114 24.141 -20.5 1 78.12 84 ALA B N 1
ATOM 3004 C CA . ALA B 1 84 ? 0.797 23.453 -21.422 1 78.12 84 ALA B CA 1
ATOM 3005 C C . ALA B 1 84 ? 1.929 24.391 -21.859 1 78.12 84 ALA B C 1
ATOM 3007 O O . ALA B 1 84 ? 1.688 25.531 -22.234 1 78.12 84 ALA B O 1
ATOM 3008 N N . GLY B 1 85 ? 3.166 23.938 -21.688 1 80.19 85 GLY B N 1
ATOM 3009 C CA . GLY B 1 85 ? 4.332 24.656 -22.172 1 80.19 85 GLY B CA 1
ATOM 3010 C C . GLY B 1 85 ? 4.836 25.703 -21.219 1 80.19 85 GLY B C 1
ATOM 3011 O O . GLY B 1 85 ? 5.824 26.391 -21.484 1 80.19 85 GLY B O 1
ATOM 3012 N N . GLN B 1 86 ? 4.242 25.906 -20.156 1 86.06 86 GLN B N 1
ATOM 3013 C CA . GLN B 1 86 ? 4.652 26.922 -19.188 1 86.06 86 GLN B CA 1
ATOM 3014 C C . GLN B 1 86 ? 5.688 26.375 -18.203 1 86.06 86 GLN B C 1
ATOM 3016 O O . GLN B 1 86 ? 5.656 25.188 -17.859 1 86.06 86 GLN B O 1
ATOM 3021 N N . THR B 1 87 ? 6.574 27.328 -17.859 1 89.19 87 THR B N 1
ATOM 3022 C CA . THR B 1 87 ? 7.461 26.984 -16.75 1 89.19 87 THR B CA 1
ATOM 3023 C C . THR B 1 87 ? 6.699 26.984 -15.422 1 89.19 87 THR B C 1
ATOM 3025 O O . THR B 1 87 ? 5.84 27.844 -15.195 1 89.19 87 THR B O 1
ATOM 3028 N N . PHE B 1 88 ? 7.02 26 -14.625 1 92.06 88 PHE B N 1
ATOM 3029 C CA . PHE B 1 88 ? 6.277 25.922 -13.375 1 92.06 88 PHE B CA 1
ATOM 3030 C C . PHE B 1 88 ? 7.23 25.891 -12.18 1 92.06 88 PHE B C 1
ATOM 3032 O O . PHE B 1 88 ? 8.414 25.578 -12.336 1 92.06 88 PHE B O 1
ATOM 3039 N N . THR B 1 89 ? 6.734 26.328 -11.047 1 93.44 89 THR B N 1
ATOM 3040 C CA . THR B 1 89 ? 7.383 26.219 -9.75 1 93.44 89 THR B CA 1
ATOM 3041 C C . THR B 1 89 ? 6.402 25.688 -8.703 1 93.44 89 THR B C 1
ATOM 3043 O O . THR B 1 89 ? 5.238 26.094 -8.68 1 93.44 89 THR B O 1
ATOM 3046 N N . ALA B 1 90 ? 6.867 24.703 -8 1 93.62 90 ALA B N 1
ATOM 3047 C CA . ALA B 1 90 ? 6.102 24.156 -6.883 1 93.62 90 ALA B CA 1
ATOM 3048 C C . ALA B 1 90 ? 6.93 24.156 -5.602 1 93.62 90 ALA B C 1
ATOM 3050 O O . ALA B 1 90 ? 8.117 23.812 -5.621 1 93.62 90 ALA B O 1
ATOM 3051 N N . LEU B 1 91 ? 6.406 24.641 -4.602 1 95.75 91 LEU B N 1
ATOM 3052 C CA . LEU B 1 91 ? 7.082 24.641 -3.311 1 95.75 91 LEU B CA 1
ATOM 3053 C C . LEU B 1 91 ? 6.129 24.219 -2.197 1 95.75 91 LEU B C 1
ATOM 3055 O O . LEU B 1 91 ? 4.922 24.469 -2.283 1 95.75 91 LEU B O 1
ATOM 3059 N N . GLY B 1 92 ? 6.676 23.516 -1.192 1 97.44 92 GLY B N 1
ATOM 3060 C CA . GLY B 1 92 ? 5.789 23.109 -0.115 1 97.44 92 GLY B CA 1
ATOM 3061 C C . GLY B 1 92 ? 6.516 22.422 1.022 1 97.44 92 GLY B C 1
ATOM 3062 O O . GLY B 1 92 ? 7.707 22.109 0.912 1 97.44 92 GLY B O 1
ATOM 3063 N N . ILE B 1 93 ? 5.828 22.281 2.113 1 98.44 93 ILE B N 1
ATOM 3064 C CA . ILE B 1 93 ? 6.242 21.5 3.266 1 98.44 93 ILE B CA 1
ATOM 3065 C C . ILE B 1 93 ? 5.219 20.391 3.525 1 98.44 93 ILE B C 1
ATOM 3067 O O . ILE B 1 93 ? 4.02 20.578 3.311 1 98.44 93 ILE B O 1
ATOM 3071 N N . SER B 1 94 ? 5.656 19.234 3.824 1 98.25 94 SER B N 1
ATOM 3072 C CA . SER B 1 94 ? 4.805 18.109 4.156 1 98.25 94 SER B CA 1
ATOM 3073 C C . SER B 1 94 ? 5.391 17.297 5.309 1 98.25 94 SER B C 1
ATOM 3075 O O . SER B 1 94 ? 6.609 17.125 5.402 1 98.25 94 SER B O 1
ATOM 3077 N N . LEU B 1 95 ? 4.559 16.812 6.164 1 98.62 95 LEU B N 1
ATOM 3078 C CA . LEU B 1 95 ? 5.074 15.977 7.238 1 98.62 95 LEU B CA 1
ATOM 3079 C C . LEU B 1 95 ? 4.07 14.891 7.609 1 98.62 95 LEU B C 1
ATOM 3081 O O . LEU B 1 95 ? 2.861 15.07 7.434 1 98.62 95 LEU B O 1
ATOM 3085 N N . VAL B 1 96 ? 4.469 13.812 7.992 1 98.81 96 VAL B N 1
ATOM 3086 C CA . VAL B 1 96 ? 3.744 12.711 8.617 1 98.81 96 VAL B CA 1
ATOM 3087 C C . VAL B 1 96 ? 4.52 12.203 9.836 1 98.81 96 VAL B C 1
ATOM 3089 O O . VAL B 1 96 ? 5.734 12.008 9.766 1 98.81 96 VAL B O 1
ATOM 3092 N N . LEU B 1 97 ? 3.832 12.016 10.938 1 98.88 97 LEU B N 1
ATOM 3093 C CA . LEU B 1 97 ? 4.461 11.547 12.164 1 98.88 97 LEU B CA 1
ATOM 3094 C C . LEU B 1 97 ? 3.771 10.297 12.688 1 98.88 97 LEU B C 1
ATOM 3096 O O . LEU B 1 97 ? 2.576 10.32 12.984 1 98.88 97 LEU B O 1
ATOM 3100 N N . HIS B 1 98 ? 4.492 9.234 12.75 1 98.88 98 HIS B N 1
ATOM 3101 C CA . HIS B 1 98 ? 4.047 7.992 13.375 1 98.88 98 HIS B CA 1
ATOM 3102 C C . HIS B 1 98 ? 4.629 7.836 14.773 1 98.88 98 HIS B C 1
ATOM 3104 O O . HIS B 1 98 ? 5.84 7.672 14.93 1 98.88 98 HIS B O 1
ATOM 3110 N N . SER B 1 99 ? 3.789 7.785 15.711 1 98.69 99 SER B N 1
ATOM 3111 C CA . SER B 1 99 ? 4.23 7.766 17.094 1 98.69 99 SER B CA 1
ATOM 3112 C C . SER B 1 99 ? 4.438 6.34 17.594 1 98.69 99 SER B C 1
ATOM 3114 O O . SER B 1 99 ? 3.885 5.395 17.031 1 98.69 99 SER B O 1
ATOM 3116 N N . ARG B 1 100 ? 5.191 6.219 18.594 1 98.38 100 ARG B N 1
ATOM 3117 C CA . ARG B 1 100 ? 5.453 4.93 19.219 1 98.38 100 ARG B CA 1
ATOM 3118 C C . ARG B 1 100 ? 4.254 4.465 20.031 1 98.38 100 ARG B C 1
ATOM 3120 O O . ARG B 1 100 ? 3.871 3.295 19.984 1 98.38 100 ARG B O 1
ATOM 3127 N N . ASN B 1 101 ? 3.746 5.332 20.844 1 98.75 101 ASN B N 1
ATOM 3128 C CA . ASN B 1 101 ? 2.6 5.023 21.688 1 98.75 101 ASN B CA 1
ATOM 3129 C C . ASN B 1 101 ? 1.301 4.996 20.891 1 98.75 101 ASN B C 1
ATOM 3131 O O . ASN B 1 101 ? 0.939 5.988 20.25 1 98.75 101 ASN B O 1
ATOM 3135 N N . PRO B 1 102 ? 0.521 3.908 20.938 1 98.75 102 PRO B N 1
ATOM 3136 C CA . PRO B 1 102 ? -0.705 3.783 20.141 1 98.75 102 PRO B CA 1
ATOM 3137 C C . PRO B 1 102 ? -1.745 4.844 20.484 1 98.75 102 PRO B C 1
ATOM 3139 O O . PRO B 1 102 ? -2.678 5.078 19.719 1 98.75 102 PRO B O 1
ATOM 3142 N N . TYR B 1 103 ? -1.6 5.441 21.578 1 98.88 103 TYR B N 1
ATOM 3143 C CA . TYR B 1 103 ? -2.604 6.406 22.016 1 98.88 103 TYR B CA 1
ATOM 3144 C C . TYR B 1 103 ? -2.303 7.793 21.469 1 98.88 103 TYR B C 1
ATOM 3146 O O . TYR B 1 103 ? -3.145 8.695 21.531 1 98.88 103 TYR B O 1
ATOM 3154 N N . VAL B 1 104 ? -1.106 8.039 21 1 98.88 104 VAL B N 1
ATOM 3155 C CA . VAL B 1 104 ? -0.758 9.281 20.312 1 98.88 104 VAL B CA 1
ATOM 3156 C C . VAL B 1 104 ? -1.107 9.164 18.828 1 98.88 104 VAL B C 1
ATOM 3158 O O . VAL B 1 104 ? -0.597 8.281 18.125 1 98.88 104 VAL B O 1
ATOM 3161 N N . PRO B 1 105 ? -1.934 9.992 18.297 1 98.88 105 PRO B N 1
ATOM 3162 C CA . PRO B 1 105 ? -2.406 9.859 16.922 1 98.88 105 PRO B CA 1
ATOM 3163 C C . PRO B 1 105 ? -1.31 10.125 15.891 1 98.88 105 PRO B C 1
ATOM 3165 O O . PRO B 1 105 ? -0.348 10.844 16.172 1 98.88 105 PRO B O 1
ATOM 3168 N N . ILE B 1 106 ? -1.437 9.539 14.727 1 98.88 106 ILE B N 1
ATOM 3169 C CA . ILE B 1 106 ? -0.696 9.953 13.547 1 98.88 106 ILE B CA 1
ATOM 3170 C C . ILE B 1 106 ? -1.168 11.336 13.094 1 98.88 106 ILE B C 1
ATOM 3172 O O . ILE B 1 106 ? -2.355 11.648 13.195 1 98.88 106 ILE B O 1
ATOM 3176 N N . VAL B 1 107 ? -0.284 12.125 12.57 1 98.94 107 VAL B N 1
ATOM 3177 C CA . VAL B 1 107 ? -0.683 13.438 12.07 1 98.94 107 VAL B CA 1
ATOM 3178 C C . VAL B 1 107 ? -0.025 13.695 10.711 1 98.94 107 VAL B C 1
ATOM 3180 O O . VAL B 1 107 ? 1.085 13.227 10.453 1 98.94 107 VAL B O 1
ATOM 3183 N N . HIS B 1 108 ? -0.75 14.305 9.836 1 98.81 108 HIS B N 1
ATOM 3184 C CA . HIS B 1 108 ? -0.307 14.727 8.508 1 98.81 108 HIS B CA 1
ATOM 3185 C C . HIS B 1 108 ? -0.544 16.219 8.289 1 98.81 108 HIS B C 1
ATOM 3187 O O . HIS B 1 108 ? -1.562 16.75 8.727 1 98.81 108 HIS B O 1
ATOM 3193 N N . MET B 1 109 ? 0.373 16.875 7.707 1 98.69 109 MET B N 1
ATOM 3194 C CA . MET B 1 109 ? 0.24 18.281 7.305 1 98.69 109 MET B CA 1
ATOM 3195 C C . MET B 1 109 ? 0.921 18.516 5.961 1 98.69 109 MET B C 1
ATOM 3197 O O . MET B 1 109 ? 1.999 17.984 5.699 1 98.69 109 MET B O 1
ATOM 3201 N N . ASN B 1 110 ? 0.352 19.25 5.117 1 98.31 110 ASN B N 1
ATOM 3202 C CA . ASN B 1 110 ? 0.894 19.656 3.828 1 98.31 110 ASN B CA 1
ATOM 3203 C C . ASN B 1 110 ? 0.445 21.078 3.459 1 98.31 110 ASN B C 1
ATOM 3205 O O . ASN B 1 110 ? -0.748 21.375 3.498 1 98.31 110 ASN B O 1
ATOM 3209 N N . TYR B 1 111 ? 1.336 21.953 3.229 1 98.5 111 TYR B N 1
ATOM 3210 C CA . TYR B 1 111 ? 1.07 23.297 2.701 1 98.5 111 TYR B CA 1
ATOM 3211 C C . TYR B 1 111 ? 1.947 23.594 1.49 1 98.5 111 TYR B C 1
ATOM 3213 O O . TYR B 1 111 ? 3.176 23.547 1.583 1 98.5 111 TYR B O 1
ATOM 3221 N N . ARG B 1 112 ? 1.315 23.906 0.405 1 97.75 112 ARG B N 1
ATOM 3222 C CA . ARG B 1 112 ? 2.051 23.969 -0.854 1 97.75 112 ARG B CA 1
ATOM 3223 C C . ARG B 1 112 ? 1.561 25.141 -1.706 1 97.75 112 ARG B C 1
ATOM 3225 O O . ARG B 1 112 ? 0.465 25.656 -1.485 1 97.75 112 ARG B O 1
ATOM 3232 N N . PHE B 1 113 ? 2.385 25.578 -2.617 1 96.94 113 PHE B N 1
ATOM 3233 C CA . PHE B 1 113 ? 2.145 26.625 -3.596 1 96.94 113 PHE B CA 1
ATOM 3234 C C . PHE B 1 113 ? 2.588 26.188 -4.984 1 96.94 113 PHE B C 1
ATOM 3236 O O . PHE B 1 113 ? 3.623 25.531 -5.133 1 96.94 113 PHE B O 1
ATOM 3243 N N . PHE B 1 114 ? 1.771 26.469 -5.949 1 94.12 114 PHE B N 1
ATOM 3244 C CA . PHE B 1 114 ? 2.078 26.156 -7.34 1 94.12 114 PHE B CA 1
ATOM 3245 C C . PHE B 1 114 ? 1.91 27.375 -8.227 1 94.12 114 PHE B C 1
ATOM 3247 O O . PHE B 1 114 ? 0.968 28.156 -8.055 1 94.12 114 PHE B O 1
ATOM 3254 N N . SER B 1 115 ? 2.818 27.562 -9.156 1 93.44 115 SER B N 1
ATOM 3255 C CA . SER B 1 115 ? 2.693 28.641 -10.141 1 93.44 115 SER B CA 1
ATOM 3256 C C . SER B 1 115 ? 3.197 28.203 -11.508 1 93.44 115 SER B C 1
ATOM 3258 O O . SER B 1 115 ? 4.172 27.453 -11.609 1 93.44 115 SER B O 1
ATOM 3260 N N . ALA B 1 116 ? 2.541 28.516 -12.508 1 90.94 116 ALA B N 1
ATOM 3261 C CA . ALA B 1 116 ? 2.91 28.344 -13.906 1 90.94 116 ALA B CA 1
ATOM 3262 C C . ALA B 1 116 ? 2.41 29.5 -14.766 1 90.94 116 ALA B C 1
ATOM 3264 O O . ALA B 1 116 ? 1.207 29.641 -14.992 1 90.94 116 ALA B O 1
ATOM 3265 N N . GLY B 1 117 ? 3.371 30.25 -15.242 1 87.38 117 GLY B N 1
ATOM 3266 C CA . GLY B 1 117 ? 2.953 31.453 -15.922 1 87.38 117 GLY B CA 1
ATOM 3267 C C . GLY B 1 117 ? 2.1 32.375 -15.062 1 87.38 117 GLY B C 1
ATOM 3268 O O . GLY B 1 117 ? 2.492 32.719 -13.945 1 87.38 117 GLY B O 1
ATOM 3269 N N . PRO B 1 118 ? 0.956 32.688 -15.586 1 87 118 PRO B N 1
ATOM 3270 C CA . PRO B 1 118 ? 0.09 33.594 -14.812 1 87 118 PRO B CA 1
ATOM 3271 C C . PRO B 1 118 ? -0.772 32.844 -13.797 1 87 118 PRO B C 1
ATOM 3273 O O . PRO B 1 118 ? -1.449 33.469 -12.977 1 87 118 PRO B O 1
ATOM 3276 N N . VAL B 1 119 ? -0.679 31.562 -13.867 1 90.25 119 VAL B N 1
ATOM 3277 C CA . VAL B 1 119 ? -1.553 30.75 -13.023 1 90.25 119 VAL B CA 1
ATOM 3278 C C . VAL B 1 119 ? -0.82 30.375 -11.742 1 90.25 119 VAL B C 1
ATOM 3280 O O . VAL B 1 119 ? 0.366 30.031 -11.773 1 90.25 119 VAL B O 1
ATOM 3283 N N . TRP B 1 120 ? -1.539 30.531 -10.633 1 93.75 120 TRP B N 1
ATOM 3284 C CA . TRP B 1 120 ? -0.985 30.094 -9.359 1 93.75 120 TRP B CA 1
ATOM 3285 C C . TRP B 1 120 ? -2.096 29.703 -8.391 1 93.75 120 TRP B C 1
ATOM 3287 O O . TRP B 1 120 ? -3.24 30.141 -8.539 1 93.75 120 TRP B O 1
ATOM 3297 N N . TRP B 1 121 ? -1.806 28.875 -7.395 1 95.69 121 TRP B N 1
ATOM 3298 C CA . TRP B 1 121 ? -2.762 28.547 -6.34 1 95.69 121 TRP B CA 1
ATOM 3299 C C . TRP B 1 121 ? -2.049 28.031 -5.098 1 95.69 121 TRP B C 1
ATOM 3301 O O . TRP B 1 121 ? -0.891 27.609 -5.168 1 95.69 121 TRP B O 1
ATOM 3311 N N . PHE B 1 122 ? -2.75 28.203 -3.99 1 97.5 122 PHE B N 1
ATOM 3312 C CA . PHE B 1 122 ? -2.336 27.609 -2.727 1 97.5 122 PHE B CA 1
ATOM 3313 C C . PHE B 1 122 ? -3.082 26.297 -2.475 1 97.5 122 PHE B C 1
ATOM 3315 O O . PHE B 1 122 ? -4.238 26.156 -2.871 1 97.5 122 PHE B O 1
ATOM 3322 N N . GLY B 1 123 ? -2.406 25.344 -1.85 1 97.69 123 GLY B N 1
ATOM 3323 C CA . GLY B 1 123 ? -2.99 24.125 -1.301 1 97.69 123 GLY B CA 1
ATOM 3324 C C . GLY B 1 123 ? -2.459 23.781 0.077 1 97.69 123 GLY B C 1
ATOM 3325 O O . GLY B 1 123 ? -1.402 24.266 0.482 1 97.69 123 GLY B O 1
ATOM 3326 N N . GLY B 1 124 ? -3.268 22.984 0.706 1 98.06 124 GLY B N 1
ATOM 3327 C CA . GLY B 1 124 ? -2.76 22.594 2.012 1 98.06 124 GLY B CA 1
ATOM 3328 C C . GLY B 1 124 ? -3.805 21.938 2.885 1 98.06 124 GLY B C 1
ATOM 3329 O O . GLY B 1 124 ? -4.91 21.641 2.426 1 98.06 124 GLY B O 1
ATOM 3330 N N . GLY B 1 125 ? -3.326 21.594 4.117 1 98.38 125 GLY B N 1
ATOM 3331 C CA . GLY B 1 125 ? -4.199 20.969 5.105 1 98.38 125 GLY B CA 1
ATOM 3332 C C . GLY B 1 125 ? -3.447 20.203 6.172 1 98.38 125 GLY B C 1
ATOM 3333 O O . GLY B 1 125 ? -2.217 20.141 6.145 1 98.38 125 GLY B O 1
ATOM 3334 N N . ALA B 1 126 ? -4.176 19.812 7.133 1 98.81 126 ALA B N 1
ATOM 3335 C CA . ALA B 1 126 ? -3.721 18.953 8.227 1 98.81 126 ALA B CA 1
ATOM 3336 C C . ALA B 1 126 ? -4.832 18.016 8.68 1 98.81 126 ALA B C 1
ATOM 3338 O O . ALA B 1 126 ? -6 18.406 8.727 1 98.81 126 ALA B O 1
ATOM 3339 N N . ASP B 1 127 ? -4.48 16.844 8.945 1 98.81 127 ASP B N 1
ATOM 3340 C CA . ASP B 1 127 ? -5.465 15.883 9.422 1 98.81 127 ASP B CA 1
ATOM 3341 C C . ASP B 1 127 ? -4.855 14.953 10.469 1 98.81 127 ASP B C 1
ATOM 3343 O O . ASP B 1 127 ? -3.637 14.781 10.523 1 98.81 127 ASP B O 1
ATOM 3347 N N . LEU B 1 128 ? -5.699 14.438 11.305 1 98.88 128 LEU B N 1
ATOM 3348 C CA . LEU B 1 128 ? -5.316 13.625 12.453 1 98.88 128 LEU B CA 1
ATOM 3349 C C . LEU B 1 128 ? -5.883 12.211 12.328 1 98.88 128 LEU B C 1
ATOM 3351 O O . LEU B 1 128 ? -7.055 12.039 11.992 1 98.88 128 LEU B O 1
ATOM 3355 N N . THR B 1 129 ? -5.031 11.188 12.625 1 98.88 129 THR B N 1
ATOM 3356 C CA . THR B 1 129 ? -5.438 9.797 12.523 1 98.88 129 THR B CA 1
ATOM 3357 C C . THR B 1 129 ? -5.18 9.055 13.828 1 98.88 129 THR B C 1
ATOM 3359 O O . THR B 1 129 ? -4.141 8.414 14 1 98.88 129 THR B O 1
ATOM 3362 N N . PRO B 1 130 ? -6.133 9.07 14.734 1 98.75 130 PRO B N 1
ATOM 3363 C CA . PRO B 1 130 ? -5.957 8.328 15.984 1 98.75 130 PRO B CA 1
ATOM 3364 C C . PRO B 1 130 ? -6.098 6.82 15.797 1 98.75 130 PRO B C 1
ATOM 3366 O O . PRO B 1 130 ? -6.906 6.367 14.984 1 98.75 130 PRO B O 1
ATOM 3369 N N . ILE B 1 131 ? -5.27 6.109 16.562 1 98.69 131 ILE B N 1
ATOM 3370 C CA . ILE B 1 131 ? -5.484 4.676 16.703 1 98.69 131 ILE B CA 1
ATOM 3371 C C . ILE B 1 131 ? -6.605 4.422 17.719 1 98.69 131 ILE B C 1
ATOM 3373 O O . ILE B 1 131 ? -7.527 3.65 17.438 1 98.69 131 ILE B O 1
ATOM 3377 N N . TYR B 1 132 ? -6.512 5.031 18.75 1 98.56 132 TYR B N 1
ATOM 3378 C CA . TYR B 1 132 ? -7.582 5.137 19.734 1 98.56 132 TYR B CA 1
ATOM 3379 C C . TYR B 1 132 ? -8.102 6.566 19.812 1 98.56 132 TYR B C 1
ATOM 3381 O O . TYR B 1 132 ? -7.324 7.512 19.969 1 98.56 132 TYR B O 1
ATOM 3389 N N . GLY B 1 133 ? -9.422 6.703 19.75 1 97.69 133 GLY B N 1
ATOM 3390 C CA . GLY B 1 133 ? -10.008 8.031 19.688 1 97.69 133 GLY B CA 1
ATOM 3391 C C . GLY B 1 133 ? -10.328 8.602 21.047 1 97.69 133 GLY B C 1
ATOM 3392 O O . GLY B 1 133 ? -10.781 7.879 21.938 1 97.69 133 GLY B O 1
ATOM 3393 N N . PHE B 1 134 ? -10.039 9.828 21.219 1 98.44 134 PHE B N 1
ATOM 3394 C CA . PHE B 1 134 ? -10.461 10.641 22.359 1 98.44 134 PHE B CA 1
ATOM 3395 C C . PHE B 1 134 ? -11.172 11.898 21.906 1 98.44 134 PHE B C 1
ATOM 3397 O O . PHE B 1 134 ? -10.602 12.711 21.156 1 98.44 134 PHE B O 1
ATOM 3404 N N . GLU B 1 135 ? -12.383 12.102 22.359 1 98.31 135 GLU B N 1
ATOM 3405 C CA . GLU B 1 135 ? -13.172 13.258 21.938 1 98.31 135 GLU B CA 1
ATOM 3406 C C . GLU B 1 135 ? -12.453 14.562 22.25 1 98.31 135 GLU B C 1
ATOM 3408 O O . GLU B 1 135 ? -12.484 15.508 21.453 1 98.31 135 GLU B O 1
ATOM 3413 N N . GLU B 1 136 ? -11.867 14.656 23.359 1 98.56 136 GLU B N 1
ATOM 3414 C CA . GLU B 1 136 ? -11.188 15.883 23.75 1 98.56 136 GLU B CA 1
ATOM 3415 C C . GLU B 1 136 ? -10.047 16.219 22.797 1 98.56 136 GLU B C 1
ATOM 3417 O O . GLU B 1 136 ? -9.766 17.391 22.547 1 98.56 136 GLU B O 1
ATOM 3422 N N . ASP B 1 137 ? -9.336 15.219 22.297 1 98.81 137 ASP B N 1
ATOM 3423 C CA . ASP B 1 137 ? -8.258 15.445 21.344 1 98.81 137 ASP B CA 1
ATOM 3424 C C . ASP B 1 137 ? -8.805 15.922 20 1 98.81 137 ASP B C 1
ATOM 3426 O O . ASP B 1 137 ? -8.234 16.812 19.375 1 98.81 137 ASP B O 1
ATOM 3430 N N . ALA B 1 138 ? -9.914 15.297 19.562 1 98.81 138 ALA B N 1
ATOM 3431 C CA . ALA B 1 138 ? -10.555 15.703 18.312 1 98.81 138 ALA B CA 1
ATOM 3432 C C . ALA B 1 138 ? -11.008 17.156 18.375 1 98.81 138 ALA B C 1
ATOM 3434 O O . ALA B 1 138 ? -10.75 17.938 17.453 1 98.81 138 ALA B O 1
ATOM 3435 N N . ARG B 1 139 ? -11.625 17.5 19.438 1 98.81 139 ARG B N 1
ATOM 3436 C CA . ARG B 1 139 ? -12.125 18.859 19.609 1 98.81 139 ARG B CA 1
ATOM 3437 C C . ARG B 1 139 ? -10.977 19.859 19.688 1 98.81 139 ARG B C 1
ATOM 3439 O O . ARG B 1 139 ? -11.07 20.969 19.156 1 98.81 139 ARG B O 1
ATOM 3446 N N . HIS B 1 140 ? -9.961 19.469 20.391 1 98.88 140 HIS B N 1
ATOM 3447 C CA . HIS B 1 140 ? -8.797 20.344 20.469 1 98.88 140 HIS B CA 1
ATOM 3448 C C . HIS B 1 140 ? -8.195 20.594 19.094 1 98.88 140 HIS B C 1
ATOM 3450 O O . HIS B 1 140 ? -8.008 21.734 18.688 1 98.88 140 HIS B O 1
ATOM 3456 N N . PHE B 1 141 ? -7.902 19.547 18.359 1 98.94 141 PHE B N 1
ATOM 3457 C CA . PHE B 1 141 ? -7.27 19.625 17.047 1 98.94 141 PHE B CA 1
ATOM 3458 C C . PHE B 1 141 ? -8.102 20.484 16.094 1 98.94 141 PHE B C 1
ATOM 3460 O O . PHE B 1 141 ? -7.586 21.453 15.516 1 98.94 141 PHE B O 1
ATOM 3467 N N . HIS B 1 142 ? -9.352 20.203 16 1 98.88 142 HIS B N 1
ATOM 3468 C CA . HIS B 1 142 ? -10.25 20.922 15.109 1 98.88 142 HIS B CA 1
ATOM 3469 C C . HIS B 1 142 ? -10.508 22.328 15.602 1 98.88 142 HIS B C 1
ATOM 3471 O O . HIS B 1 142 ? -10.688 23.25 14.805 1 98.88 142 HIS B O 1
ATOM 3477 N N . GLY B 1 143 ? -10.539 22.484 16.922 1 98.88 143 GLY B N 1
ATOM 3478 C CA . GLY B 1 143 ? -10.703 23.812 17.469 1 98.88 143 GLY B CA 1
ATOM 3479 C C . GLY B 1 143 ? -9.602 24.766 17.062 1 98.88 143 GLY B C 1
ATOM 3480 O O . GLY B 1 143 ? -9.875 25.922 16.719 1 98.88 143 GLY B O 1
ATOM 3481 N N . ILE B 1 144 ? -8.391 24.328 17.141 1 98.88 144 ILE B N 1
ATOM 3482 C CA . ILE B 1 144 ? -7.25 25.141 16.75 1 98.88 144 ILE B CA 1
ATOM 3483 C C . ILE B 1 144 ? -7.348 25.484 15.258 1 98.88 144 ILE B C 1
ATOM 3485 O O . ILE B 1 144 ? -7.141 26.641 14.867 1 98.88 144 ILE B O 1
ATOM 3489 N N . LEU B 1 145 ? -7.691 24.531 14.398 1 98.81 145 LEU B N 1
ATOM 3490 C CA . LEU B 1 145 ? -7.812 24.75 12.961 1 98.81 145 LEU B CA 1
ATOM 3491 C C . LEU B 1 145 ? -8.93 25.75 12.656 1 98.81 145 LEU B C 1
ATOM 3493 O O . LEU B 1 145 ? -8.75 26.641 11.836 1 98.81 145 LEU B O 1
ATOM 3497 N N . LYS B 1 146 ? -10.039 25.562 13.328 1 98.81 146 LYS B N 1
ATOM 3498 C CA . LYS B 1 146 ? -11.164 26.469 13.102 1 98.81 146 LYS B CA 1
ATOM 3499 C C . LYS B 1 146 ? -10.805 27.906 13.508 1 98.81 146 LYS B C 1
ATOM 3501 O O . LYS B 1 146 ? -11.164 28.859 12.812 1 98.81 146 LYS B O 1
ATOM 3506 N N . THR B 1 147 ? -10.188 28.047 14.656 1 98.81 147 THR B N 1
ATOM 3507 C CA . THR B 1 147 ? -9.789 29.375 15.133 1 98.81 147 THR B CA 1
ATOM 3508 C C . THR B 1 147 ? -8.898 30.062 14.102 1 98.81 147 THR B C 1
ATOM 3510 O O . THR B 1 147 ? -9.094 31.25 13.805 1 98.81 147 THR B O 1
ATOM 3513 N N . ALA B 1 148 ? -7.938 29.359 13.539 1 98.5 148 ALA B N 1
ATOM 3514 C CA . ALA B 1 148 ? -7.047 29.906 12.531 1 98.5 148 ALA B CA 1
ATOM 3515 C C . ALA B 1 148 ? -7.82 30.297 11.273 1 98.5 148 ALA B C 1
ATOM 3517 O O . ALA B 1 148 ? -7.59 31.359 10.688 1 98.5 148 ALA B O 1
ATOM 3518 N N . CYS B 1 149 ? -8.742 29.453 10.859 1 98.5 149 CYS B N 1
ATOM 3519 C CA . CYS B 1 149 ? -9.578 29.734 9.703 1 98.5 149 CYS B CA 1
ATOM 3520 C C . CYS B 1 149 ? -10.422 30.984 9.93 1 98.5 149 CYS B C 1
ATOM 3522 O O . CYS B 1 149 ? -10.484 31.859 9.07 1 98.5 149 CYS B O 1
ATOM 3524 N N . ASP B 1 150 ? -10.984 31.062 11.094 1 98.31 150 ASP B N 1
ATOM 3525 C CA . ASP B 1 150 ? -11.953 32.125 11.414 1 98.31 150 ASP B CA 1
ATOM 3526 C C . ASP B 1 150 ? -11.289 33.5 11.414 1 98.31 150 ASP B C 1
ATOM 3528 O O . ASP B 1 150 ? -11.961 34.5 11.211 1 98.31 150 ASP B O 1
ATOM 3532 N N . ARG B 1 151 ? -10.039 33.594 11.609 1 98.19 151 ARG B N 1
ATOM 3533 C CA . ARG B 1 151 ? -9.312 34.875 11.586 1 98.19 151 ARG B CA 1
ATOM 3534 C C . ARG B 1 151 ? -9.305 35.469 10.188 1 98.19 151 ARG B C 1
ATOM 3536 O O . ARG B 1 151 ? -9.055 36.656 10.023 1 98.19 151 ARG B O 1
ATOM 3543 N N . HIS B 1 152 ? -9.602 34.656 9.227 1 98 152 HIS B N 1
ATOM 3544 C CA . HIS B 1 152 ? -9.531 35.125 7.84 1 98 152 HIS B CA 1
ATOM 3545 C C . HIS B 1 152 ? -10.914 35.094 7.184 1 98 152 HIS B C 1
ATOM 3547 O O . HIS B 1 152 ? -11.312 36.062 6.535 1 98 152 HIS B O 1
ATOM 3553 N N . ASP B 1 153 ? -11.594 33.969 7.328 1 97.31 153 ASP B N 1
ATOM 3554 C CA . ASP B 1 153 ? -12.922 33.781 6.77 1 97.31 153 ASP B CA 1
ATOM 3555 C C . ASP B 1 153 ? -13.688 32.688 7.512 1 97.31 153 ASP B C 1
ATOM 3557 O O . ASP B 1 153 ? -13.25 31.547 7.547 1 97.31 153 ASP B O 1
ATOM 3561 N N . PRO B 1 154 ? -14.844 33 8.055 1 97.31 154 PRO B N 1
ATOM 3562 C CA . PRO B 1 154 ? -15.609 32.031 8.812 1 97.31 154 PRO B CA 1
ATOM 3563 C C . PRO B 1 154 ? -16.109 30.875 7.934 1 97.31 154 PRO B C 1
ATOM 3565 O O . PRO B 1 154 ? -16.516 29.828 8.453 1 97.31 154 PRO B O 1
ATOM 3568 N N . GLY B 1 155 ? -16.094 31 6.684 1 97.69 155 GLY B N 1
ATOM 3569 C CA . GLY B 1 155 ? -16.547 29.969 5.773 1 97.69 155 GLY B CA 1
ATOM 3570 C C . GLY B 1 155 ? -15.469 28.953 5.438 1 97.69 155 GLY B C 1
ATOM 3571 O O . GLY B 1 155 ? -15.758 27.891 4.883 1 97.69 155 GLY B O 1
ATOM 3572 N N . PHE B 1 156 ? -14.242 29.219 5.793 1 98.19 156 PHE B N 1
ATOM 3573 C CA . PHE B 1 156 ? -13.125 28.359 5.414 1 98.19 156 PHE B CA 1
ATOM 3574 C C . PHE B 1 156 ? -13.211 27.031 6.137 1 98.19 156 PHE B C 1
ATOM 3576 O O . PHE B 1 156 ? -13.18 25.969 5.5 1 98.19 156 PHE B O 1
ATOM 3583 N N . TYR B 1 157 ? -13.422 27.062 7.438 1 98.5 157 TYR B N 1
ATOM 3584 C CA . TYR B 1 157 ? -13.344 25.828 8.211 1 98.5 157 TYR B CA 1
ATOM 3585 C C . TYR B 1 157 ? -14.43 24.844 7.773 1 98.5 157 TYR B C 1
ATOM 3587 O O . TYR B 1 157 ? -14.148 23.688 7.449 1 98.5 157 TYR B O 1
ATOM 3595 N N . PRO B 1 158 ? -15.734 25.281 7.715 1 98.31 158 PRO B N 1
ATOM 3596 C CA . PRO B 1 158 ? -16.75 24.312 7.301 1 98.31 158 PRO B CA 1
ATOM 3597 C C . PRO B 1 158 ? -16.484 23.75 5.91 1 98.31 158 PRO B C 1
ATOM 3599 O O . PRO B 1 158 ? -16.672 22.547 5.688 1 98.31 158 PRO B O 1
ATOM 3602 N N . ARG B 1 159 ? -16.016 24.578 5.055 1 98.19 159 ARG B N 1
ATOM 3603 C CA . ARG B 1 159 ? -15.75 24.156 3.684 1 98.19 159 ARG B CA 1
ATOM 3604 C C . ARG B 1 159 ? -14.578 23.188 3.631 1 98.19 159 ARG B C 1
ATOM 3606 O O . ARG B 1 159 ? -14.68 22.109 3.031 1 98.19 159 ARG B O 1
ATOM 3613 N N . PHE B 1 160 ? -13.508 23.5 4.207 1 98.69 160 PHE B N 1
ATOM 3614 C CA . PHE B 1 160 ? -12.281 22.719 4.109 1 98.69 160 PHE B CA 1
ATOM 3615 C C . PHE B 1 160 ? -12.367 21.469 4.961 1 98.69 160 PHE B C 1
ATOM 3617 O O . PHE B 1 160 ? -11.766 20.438 4.633 1 98.69 160 PHE B O 1
ATOM 3624 N N . LYS B 1 161 ? -13.109 21.531 6.074 1 98.75 161 LYS B N 1
ATOM 3625 C CA . LYS B 1 161 ? -13.359 20.344 6.898 1 98.75 161 LYS B CA 1
ATOM 3626 C C . LYS B 1 161 ? -14.125 19.281 6.117 1 98.75 161 LYS B C 1
ATOM 3628 O O . LYS B 1 161 ? -13.773 18.094 6.156 1 98.75 161 LYS B O 1
ATOM 3633 N N . THR B 1 162 ? -15.141 19.703 5.43 1 98.56 162 THR B N 1
ATOM 3634 C CA . THR B 1 162 ? -15.922 18.797 4.605 1 98.56 162 THR B CA 1
ATOM 3635 C C . THR B 1 162 ? -15.055 18.172 3.516 1 98.56 162 THR B C 1
ATOM 3637 O O . THR B 1 162 ? -15.117 16.969 3.275 1 98.56 162 THR B O 1
ATOM 3640 N N . TRP B 1 163 ? -14.242 19.031 2.92 1 98.62 163 TRP B N 1
ATOM 3641 C CA . TRP B 1 163 ? -13.336 18.547 1.875 1 98.62 163 TRP B CA 1
ATOM 3642 C C . TRP B 1 163 ? -12.352 17.531 2.432 1 98.62 163 TRP B C 1
ATOM 3644 O O . TRP B 1 163 ? -12.062 16.516 1.782 1 98.62 163 TRP B O 1
ATOM 3654 N N . CYS B 1 164 ? -11.914 17.797 3.566 1 98.69 164 CYS B N 1
ATOM 3655 C CA . CYS B 1 164 ? -10.969 16.891 4.215 1 98.69 164 CYS B CA 1
ATOM 3656 C C . CYS B 1 164 ? -11.609 15.531 4.496 1 98.69 164 CYS B C 1
ATOM 3658 O O . CYS B 1 164 ? -11.008 14.492 4.234 1 98.69 164 CYS B O 1
ATOM 3660 N N . ASP B 1 165 ? -12.828 15.547 5.02 1 98.44 165 ASP B N 1
ATOM 3661 C CA . ASP B 1 165 ? -13.555 14.312 5.312 1 98.44 165 ASP B CA 1
ATOM 3662 C C . ASP B 1 165 ? -13.734 13.469 4.051 1 98.44 165 ASP B C 1
ATOM 3664 O O . ASP B 1 165 ? -13.578 12.25 4.086 1 98.44 165 ASP B O 1
ATOM 3668 N N . ASP B 1 166 ? -13.961 14.133 3.031 1 98.12 166 ASP B N 1
ATOM 3669 C CA . ASP B 1 166 ? -14.203 13.438 1.771 1 98.12 166 ASP B CA 1
ATOM 3670 C C . ASP B 1 166 ? -12.906 12.891 1.18 1 98.12 166 ASP B C 1
ATOM 3672 O O . ASP B 1 166 ? -12.867 11.758 0.696 1 98.12 166 ASP B O 1
ATOM 3676 N N . TYR B 1 167 ? -11.891 13.688 1.203 1 98.06 167 TYR B N 1
ATOM 3677 C CA . TYR B 1 167 ? -10.633 13.328 0.549 1 98.06 167 TYR B CA 1
ATOM 3678 C C . TYR B 1 167 ? -9.969 12.156 1.255 1 98.06 167 TYR B C 1
ATOM 3680 O O . TYR B 1 167 ? -9.453 11.242 0.604 1 98.06 167 TYR B O 1
ATOM 3688 N N . PHE B 1 168 ? -9.938 12.211 2.559 1 98.25 168 PHE B N 1
ATOM 3689 C CA . PHE B 1 168 ? -9.188 11.219 3.316 1 98.25 168 PHE B CA 1
ATOM 3690 C C . PHE B 1 168 ? -10.094 10.062 3.746 1 98.25 168 PHE B C 1
ATOM 3692 O O . PHE B 1 168 ? -10.102 9.688 4.918 1 98.25 168 PHE B O 1
ATOM 3699 N N . THR B 1 169 ? -10.828 9.586 2.836 1 98.19 169 THR B N 1
ATOM 3700 C CA . THR B 1 169 ? -11.664 8.398 3.02 1 98.19 169 THR B CA 1
ATOM 3701 C C . THR B 1 169 ? -11.047 7.191 2.322 1 98.19 169 THR B C 1
ATOM 3703 O O . THR B 1 169 ? -10.57 7.297 1.192 1 98.19 169 THR B O 1
ATOM 3706 N N . ILE B 1 170 ? -11 6.102 3.045 1 97.81 170 ILE B N 1
ATOM 3707 C CA . ILE B 1 170 ? -10.609 4.824 2.453 1 97.81 170 ILE B CA 1
ATOM 3708 C C . ILE B 1 170 ? -11.844 4.133 1.872 1 97.81 170 ILE B C 1
ATOM 3710 O O . ILE B 1 170 ? -12.523 3.377 2.568 1 97.81 170 ILE B O 1
ATOM 3714 N N . ARG B 1 171 ? -12.07 4.277 0.638 1 96.88 171 ARG B N 1
ATOM 3715 C CA . ARG B 1 171 ? -13.344 3.965 0 1 96.88 171 ARG B CA 1
ATOM 3716 C C . ARG B 1 171 ? -13.656 2.477 0.111 1 96.88 171 ARG B C 1
ATOM 3718 O O . ARG B 1 171 ? -14.781 2.102 0.461 1 96.88 171 ARG B O 1
ATOM 3725 N N . HIS B 1 172 ? -12.648 1.612 -0.065 1 95.94 172 HIS B N 1
ATOM 3726 C CA . HIS B 1 172 ? -12.93 0.182 -0.062 1 95.94 172 HIS B CA 1
ATOM 3727 C C . HIS B 1 172 ? -13.133 -0.337 1.357 1 95.94 172 HIS B C 1
ATOM 3729 O O . HIS B 1 172 ? -13.633 -1.447 1.553 1 95.94 172 HIS B O 1
ATOM 3735 N N . ARG B 1 173 ? -12.734 0.457 2.344 1 96.94 173 ARG B N 1
ATOM 3736 C CA . ARG B 1 173 ? -12.977 0.115 3.742 1 96.94 173 ARG B CA 1
ATOM 3737 C C . ARG B 1 173 ? -14.227 0.816 4.27 1 96.94 173 ARG B C 1
ATOM 3739 O O . ARG B 1 173 ? -14.711 0.502 5.359 1 96.94 173 ARG B O 1
ATOM 3746 N N . GLN B 1 174 ? -14.727 1.781 3.527 1 95.69 174 GLN B N 1
ATOM 3747 C CA . GLN B 1 174 ? -15.867 2.596 3.93 1 95.69 174 GLN B CA 1
ATOM 3748 C C . GLN B 1 174 ? -15.625 3.254 5.285 1 95.69 174 GLN B C 1
ATOM 3750 O O . GLN B 1 174 ? -16.469 3.189 6.176 1 95.69 174 GLN B O 1
ATOM 3755 N N . GLU B 1 175 ? -14.492 3.811 5.477 1 97.56 175 GLU B N 1
ATOM 3756 C CA . GLU B 1 175 ? -14.133 4.566 6.672 1 97.56 175 GLU B CA 1
ATOM 3757 C C . GLU B 1 175 ? -13.164 5.699 6.332 1 97.56 175 GLU B C 1
ATOM 3759 O O . GLU B 1 175 ? -12.367 5.582 5.402 1 97.56 175 GLU B O 1
ATOM 3764 N N . MET B 1 176 ? -13.289 6.762 7.09 1 98.56 176 MET B N 1
ATOM 3765 C CA . MET B 1 176 ? -12.273 7.805 6.984 1 98.56 176 MET B CA 1
ATOM 3766 C C . MET B 1 176 ? -10.93 7.312 7.516 1 98.56 176 MET B C 1
ATOM 3768 O O . MET B 1 176 ? -10.883 6.434 8.375 1 98.56 176 MET B O 1
ATOM 3772 N N . ARG B 1 177 ? -9.828 7.812 7 1 98.56 177 ARG B N 1
ATOM 3773 C CA . ARG B 1 177 ? -8.5 7.441 7.496 1 98.56 177 ARG B CA 1
ATOM 3774 C C . ARG B 1 177 ? -8.328 7.859 8.953 1 98.56 177 ARG B C 1
ATOM 3776 O O . ARG B 1 177 ? -7.707 7.141 9.734 1 98.56 177 ARG B O 1
ATOM 3783 N N . GLY B 1 178 ? -8.82 8.945 9.281 1 98.69 178 GLY B N 1
ATOM 3784 C CA . GLY B 1 178 ? -8.805 9.508 10.617 1 98.69 178 GLY B CA 1
ATOM 3785 C C . GLY B 1 178 ? -10.016 10.383 10.906 1 98.69 178 GLY B C 1
ATOM 3786 O O . GLY B 1 178 ? -11.102 10.125 10.398 1 98.69 178 GLY B O 1
ATOM 3787 N N . ILE B 1 179 ? -9.812 11.367 11.758 1 98.75 179 ILE B N 1
ATOM 3788 C CA . ILE B 1 179 ? -10.938 12.203 12.164 1 98.75 179 ILE B CA 1
ATOM 3789 C C . ILE B 1 179 ? -10.977 13.461 11.305 1 98.75 179 ILE B C 1
ATOM 3791 O O . ILE B 1 179 ? -11.703 14.414 11.617 1 98.75 179 ILE B O 1
ATOM 3795 N N . GLY B 1 180 ? -10.18 13.508 10.328 1 98.5 180 GLY B N 1
ATOM 3796 C CA . GLY B 1 180 ? -10.141 14.648 9.422 1 98.5 180 GLY B CA 1
ATOM 3797 C C . GLY B 1 180 ? -9.375 15.828 9.984 1 98.5 180 GLY B C 1
ATOM 3798 O O . GLY B 1 180 ? -8.469 15.656 10.805 1 98.5 180 GLY B O 1
ATOM 3799 N N . GLY B 1 181 ? -9.672 16.938 9.531 1 98.75 181 GLY B N 1
ATOM 3800 C CA . GLY B 1 181 ? -9.102 18.266 9.719 1 98.75 181 GLY B CA 1
ATOM 3801 C C . GLY B 1 181 ? -9.539 19.25 8.656 1 98.75 181 GLY B C 1
ATOM 3802 O O . GLY B 1 181 ? -10.734 19.484 8.469 1 98.75 181 GLY B O 1
ATOM 3803 N N . ILE B 1 182 ? -8.57 19.797 7.949 1 98.81 182 ILE B N 1
ATOM 3804 C CA . ILE B 1 182 ? -8.906 20.656 6.82 1 98.81 182 ILE B CA 1
ATOM 3805 C C . ILE B 1 182 ? -8.086 20.25 5.598 1 98.81 182 ILE B C 1
ATOM 3807 O O . ILE B 1 182 ? -6.988 19.703 5.734 1 98.81 182 ILE B O 1
ATOM 3811 N N . PHE B 1 183 ? -8.617 20.484 4.488 1 98.69 183 PHE B N 1
ATOM 3812 C CA . PHE B 1 183 ? -7.965 20.234 3.209 1 98.69 183 PHE B CA 1
ATOM 3813 C C . PHE B 1 183 ? -8.453 21.219 2.152 1 98.69 183 PHE B C 1
ATOM 3815 O O . PHE B 1 183 ? -9.648 21.484 2.049 1 98.69 183 PHE B O 1
ATOM 3822 N N . PHE B 1 184 ? -7.57 21.875 1.47 1 98.25 184 PHE B N 1
ATOM 3823 C CA . PHE B 1 184 ? -7.934 22.75 0.361 1 98.25 184 PHE B CA 1
ATOM 3824 C C . PHE B 1 184 ? -6.898 22.672 -0.756 1 98.25 184 PHE B C 1
ATOM 3826 O O . PHE B 1 184 ? -5.738 22.344 -0.509 1 98.25 184 PHE B O 1
ATOM 3833 N N . ASP B 1 185 ? -7.266 22.906 -1.869 1 96.12 185 ASP B N 1
ATOM 3834 C CA . ASP B 1 185 ? -6.453 22.953 -3.08 1 96.12 185 ASP B CA 1
ATOM 3835 C C . ASP B 1 185 ? -6.988 24 -4.055 1 96.12 185 ASP B C 1
ATOM 3837 O O . ASP B 1 185 ? -8.078 24.547 -3.857 1 96.12 185 ASP B O 1
ATOM 3841 N N . ASP B 1 186 ? -6.145 24.469 -4.938 1 93.62 186 ASP B N 1
ATOM 3842 C CA . ASP B 1 186 ? -6.547 25.375 -6.008 1 93.62 186 ASP B CA 1
ATOM 3843 C C . ASP B 1 186 ? -7.086 26.688 -5.445 1 93.62 186 ASP B C 1
ATOM 3845 O O . ASP B 1 186 ? -8.031 27.266 -5.992 1 93.62 186 ASP B O 1
ATOM 3849 N N . LEU B 1 187 ? -6.621 27.078 -4.305 1 95.75 187 LEU B N 1
ATOM 3850 C CA . LEU B 1 187 ? -7.043 28.344 -3.738 1 95.75 187 LEU B CA 1
ATOM 3851 C C . LEU B 1 187 ? -6.336 29.516 -4.426 1 95.75 187 LEU B C 1
ATOM 3853 O O . LEU B 1 187 ? -5.113 29.656 -4.312 1 95.75 187 LEU B O 1
ATOM 3857 N N . HIS B 1 188 ? -7.109 30.312 -5.145 1 94.25 188 HIS B N 1
ATOM 3858 C CA . HIS B 1 188 ? -6.59 31.469 -5.867 1 94.25 188 HIS B CA 1
ATOM 3859 C C . HIS B 1 188 ? -7.5 32.688 -5.695 1 94.25 188 HIS B C 1
ATOM 3861 O O . HIS B 1 188 ? -8.656 32.531 -5.297 1 94.25 188 HIS B O 1
ATOM 3867 N N . GLY B 1 189 ? -6.945 33.875 -5.906 1 93.44 189 GLY B N 1
ATOM 3868 C CA . GLY B 1 189 ? -7.66 35.125 -5.684 1 93.44 189 GLY B CA 1
ATOM 3869 C C . GLY B 1 189 ? -6.773 36.219 -5.141 1 93.44 189 GLY B C 1
ATOM 3870 O O . GLY B 1 189 ? -5.723 36.5 -5.711 1 93.44 189 GLY B O 1
ATOM 3871 N N . ASP B 1 190 ? -7.219 36.719 -4.02 1 93.81 190 ASP B N 1
ATOM 3872 C CA . ASP B 1 190 ? -6.41 37.75 -3.381 1 93.81 190 ASP B CA 1
ATOM 3873 C C . ASP B 1 190 ? -5.148 37.156 -2.756 1 93.81 190 ASP B C 1
ATOM 3875 O O . ASP B 1 190 ? -5.211 36.531 -1.687 1 93.81 190 ASP B O 1
ATOM 3879 N N . ALA B 1 191 ? -4.047 37.438 -3.402 1 93.25 191 ALA B N 1
ATOM 3880 C CA . ALA B 1 191 ? -2.781 36.812 -3.043 1 93.25 191 ALA B CA 1
ATOM 3881 C C . ALA B 1 191 ? -2.41 37.125 -1.595 1 93.25 191 ALA B C 1
ATOM 3883 O O . ALA B 1 191 ? -1.984 36.219 -0.857 1 93.25 191 ALA B O 1
ATOM 3884 N N . GLY B 1 192 ? -2.566 38.344 -1.19 1 94.19 192 GLY B N 1
ATOM 3885 C CA . GLY B 1 192 ? -2.207 38.75 0.161 1 94.19 192 GLY B CA 1
ATOM 3886 C C . GLY B 1 192 ? -3.033 38.062 1.227 1 94.19 192 GLY B C 1
ATOM 3887 O O . GLY B 1 192 ? -2.49 37.562 2.217 1 94.19 192 GLY B O 1
ATOM 3888 N N . LEU B 1 193 ? -4.258 38 1.011 1 94.12 193 LEU B N 1
ATOM 3889 C CA . LEU B 1 193 ? -5.176 37.375 1.951 1 94.12 193 LEU B CA 1
ATOM 3890 C C . LEU B 1 193 ? -4.914 35.875 2.041 1 94.12 193 LEU B C 1
ATOM 3892 O O . LEU B 1 193 ? -4.863 35.312 3.139 1 94.12 193 LEU B O 1
ATOM 3896 N N . LEU B 1 194 ? -4.758 35.312 0.897 1 96.31 194 LEU B N 1
ATOM 3897 C CA . LEU B 1 194 ? -4.617 33.844 0.863 1 96.31 194 LEU B CA 1
ATOM 3898 C C . LEU B 1 194 ? -3.264 33.438 1.418 1 96.31 194 LEU B C 1
ATOM 3900 O O . LEU B 1 194 ? -3.152 32.375 2.053 1 96.31 194 LEU B O 1
ATOM 3904 N N . GLN B 1 195 ? -2.264 34.188 1.154 1 96.81 195 GLN B N 1
ATOM 3905 C CA . GLN B 1 195 ? -0.958 33.844 1.721 1 96.81 195 GLN B CA 1
ATOM 3906 C C . GLN B 1 195 ? -0.977 33.969 3.242 1 96.81 195 GLN B C 1
ATOM 3908 O O . GLN B 1 195 ? -0.408 33.125 3.936 1 96.81 195 GLN B O 1
ATOM 3913 N N . ALA B 1 196 ? -1.607 35 3.725 1 97.5 196 ALA B N 1
ATOM 3914 C CA . ALA B 1 196 ? -1.728 35.156 5.172 1 97.5 196 ALA B CA 1
ATOM 3915 C C . ALA B 1 196 ? -2.471 34 5.797 1 97.5 196 ALA B C 1
ATOM 3917 O O . ALA B 1 196 ? -2.076 33.5 6.852 1 97.5 196 ALA B O 1
ATOM 3918 N N . PHE B 1 197 ? -3.529 33.594 5.19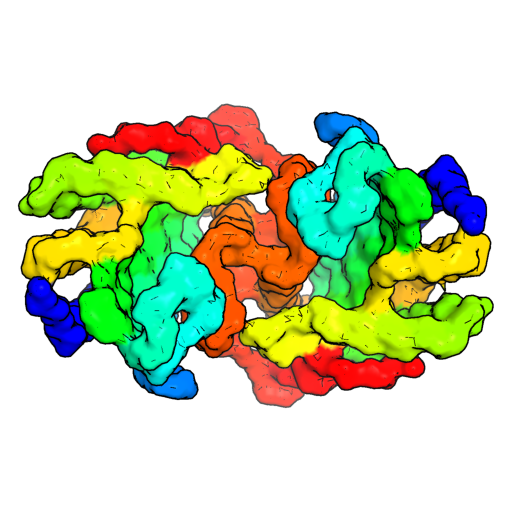1 1 98.25 197 PHE B N 1
ATOM 3919 C CA . PHE B 1 197 ? -4.305 32.438 5.621 1 98.25 197 PHE B CA 1
ATOM 3920 C C . PHE B 1 197 ? -3.445 31.172 5.629 1 98.25 197 PHE B C 1
ATOM 3922 O O . PHE B 1 197 ? -3.383 30.469 6.633 1 98.25 197 PHE B O 1
ATOM 3929 N N . TRP B 1 198 ? -2.814 31 4.504 1 98.12 198 TRP B N 1
ATOM 3930 C CA . TRP B 1 198 ? -1.958 29.844 4.281 1 98.12 198 TRP B CA 1
ATOM 3931 C C . TRP B 1 198 ? -0.859 29.766 5.336 1 98.12 198 TRP B C 1
ATOM 3933 O O . TRP B 1 198 ? -0.64 28.703 5.938 1 98.12 198 TRP B O 1
ATOM 3943 N N . GLU B 1 199 ? -0.231 30.844 5.676 1 98.38 199 GLU B N 1
ATOM 3944 C CA . GLU B 1 199 ? 0.837 30.891 6.672 1 98.38 199 GLU B CA 1
ATOM 3945 C C . GLU B 1 199 ? 0.291 30.688 8.078 1 98.38 199 GLU B C 1
ATOM 3947 O O . GLU B 1 199 ? 0.926 30.016 8.906 1 98.38 199 GLU B O 1
ATOM 3952 N N . ASP B 1 200 ? -0.841 31.25 8.312 1 98.44 200 ASP B N 1
ATOM 3953 C CA . ASP B 1 200 ? -1.468 31.094 9.625 1 98.44 200 ASP B CA 1
ATOM 3954 C C . ASP B 1 200 ? -1.839 29.641 9.891 1 98.44 200 ASP B C 1
ATOM 3956 O O . ASP B 1 200 ? -1.648 29.141 11 1 98.44 200 ASP B O 1
ATOM 3960 N N . MET B 1 201 ? -2.4 29.047 8.906 1 98.62 201 MET B N 1
ATOM 3961 C CA . MET B 1 201 ? -2.744 27.641 9.031 1 98.62 201 MET B CA 1
ATOM 3962 C C . MET B 1 201 ? -1.5 26.797 9.305 1 98.62 201 MET B C 1
ATOM 3964 O O . MET B 1 201 ? -1.498 25.953 10.203 1 98.62 201 MET B O 1
ATOM 3968 N N . ALA B 1 202 ? -0.442 27.031 8.547 1 98.62 202 ALA B N 1
ATOM 3969 C CA . ALA B 1 202 ? 0.808 26.297 8.719 1 98.62 202 ALA B CA 1
ATOM 3970 C C . ALA B 1 202 ? 1.376 26.5 10.117 1 98.62 202 ALA B C 1
ATOM 3972 O O . ALA B 1 202 ? 1.849 25.547 10.75 1 98.62 202 ALA B O 1
ATOM 3973 N N . ASN B 1 203 ? 1.229 27.641 10.625 1 98.38 203 ASN B N 1
ATOM 3974 C CA . ASN B 1 203 ? 1.775 28.016 11.93 1 98.38 203 ASN B CA 1
ATOM 3975 C C . ASN B 1 203 ? 0.974 27.391 13.07 1 98.38 203 ASN B C 1
ATOM 3977 O O . ASN B 1 203 ? 1.459 27.297 14.195 1 98.38 203 ASN B O 1
ATOM 3981 N N . SER B 1 204 ? -0.2 26.984 12.82 1 98.31 204 SER B N 1
ATOM 3982 C CA . SER B 1 204 ? -1.068 26.453 13.875 1 98.31 204 SER B CA 1
ATOM 3983 C C . SER B 1 204 ? -0.767 24.984 14.156 1 98.31 204 SER B C 1
ATOM 3985 O O . SER B 1 204 ? -1.312 24.406 15.102 1 98.31 204 SER B O 1
ATOM 3987 N N . PHE B 1 205 ? 0.117 24.391 13.422 1 98.56 205 PHE B N 1
ATOM 3988 C CA . PHE B 1 205 ? 0.345 22.953 13.469 1 98.56 205 PHE B CA 1
ATOM 3989 C C . PHE B 1 205 ? 0.8 22.516 14.859 1 98.56 205 PHE B C 1
ATOM 3991 O O . PHE B 1 205 ? 0.209 21.625 15.461 1 98.56 205 PHE B O 1
ATOM 3998 N N . LEU B 1 206 ? 1.843 23.125 15.383 1 98.81 206 LEU B N 1
ATOM 3999 C CA . LEU B 1 206 ? 2.42 22.688 16.656 1 98.81 206 LEU B CA 1
ATOM 4000 C C . LEU B 1 206 ? 1.41 22.828 17.781 1 98.81 206 LEU B C 1
ATOM 4002 O O . LEU B 1 206 ? 1.314 21.953 18.641 1 98.81 206 LEU B O 1
ATOM 4006 N N . ASP B 1 207 ? 0.6 23.906 17.75 1 98.75 207 ASP B N 1
ATOM 4007 C CA . ASP B 1 207 ? -0.417 24.125 18.766 1 98.75 207 ASP B CA 1
ATOM 4008 C C . ASP B 1 207 ? -1.536 23.094 18.672 1 98.75 207 ASP B C 1
ATOM 4010 O O . ASP B 1 207 ? -2.195 22.797 19.672 1 98.75 207 ASP B O 1
ATOM 4014 N N . SER B 1 208 ? -1.735 22.594 17.484 1 98.81 208 SER B N 1
ATOM 4015 C CA . SER B 1 208 ? -2.822 21.641 17.281 1 98.81 208 SER B CA 1
ATOM 4016 C C . SER B 1 208 ? -2.414 20.234 17.719 1 98.81 208 SER B C 1
ATOM 4018 O O . SER B 1 208 ? -3.26 19.422 18.109 1 98.81 208 SER B O 1
ATOM 4020 N N . TYR B 1 209 ? -1.126 19.922 17.703 1 98.88 209 TYR B N 1
ATOM 4021 C CA . TYR B 1 209 ? -0.708 18.516 17.812 1 98.88 209 TYR B CA 1
ATOM 4022 C C . TYR B 1 209 ? -0.005 18.281 19.156 1 98.88 209 TYR B C 1
ATOM 4024 O O . TYR B 1 209 ? -0.294 17.297 19.844 1 98.88 209 TYR B O 1
ATOM 4032 N N . LEU B 1 210 ? 0.865 19.156 19.625 1 98.88 210 LEU B N 1
ATOM 4033 C CA . LEU B 1 210 ? 1.775 18.891 20.734 1 98.88 210 LEU B CA 1
ATOM 4034 C C . LEU B 1 210 ? 1.009 18.734 22.047 1 98.88 210 LEU B C 1
ATOM 4036 O O . LEU B 1 210 ? 1.37 17.906 22.891 1 98.88 210 LEU B O 1
ATOM 4040 N N . PRO B 1 211 ? -0.045 19.547 22.266 1 98.94 211 PRO B N 1
ATOM 4041 C CA . PRO B 1 211 ? -0.803 19.328 23.5 1 98.94 211 PRO B CA 1
ATOM 4042 C C . PRO B 1 211 ? -1.431 17.938 23.578 1 98.94 211 PRO B C 1
ATOM 4044 O O . PRO B 1 211 ? -1.555 17.359 24.656 1 98.94 211 PRO B O 1
ATOM 4047 N N . ILE B 1 212 ? -1.868 17.375 22.453 1 98.88 212 ILE B N 1
ATOM 4048 C CA . ILE B 1 212 ? -2.4 16.016 22.406 1 98.88 212 ILE B CA 1
ATOM 4049 C C . ILE B 1 212 ? -1.302 15.023 22.75 1 98.88 212 ILE B C 1
ATOM 4051 O O . ILE B 1 212 ? -1.523 14.102 23.547 1 98.88 212 ILE B O 1
ATOM 4055 N N . VAL B 1 213 ? -0.098 15.219 22.234 1 98.81 213 VAL B N 1
ATOM 4056 C CA . VAL B 1 213 ? 1.058 14.383 22.516 1 98.81 213 VAL B CA 1
ATOM 4057 C C . VAL B 1 213 ? 1.33 14.375 24.016 1 98.81 213 VAL B C 1
ATOM 4059 O O . VAL B 1 213 ? 1.508 13.32 24.625 1 98.81 213 VAL B O 1
ATOM 4062 N N . ALA B 1 214 ? 1.296 15.555 24.578 1 98.56 214 ALA B N 1
ATOM 4063 C CA . ALA B 1 214 ? 1.597 15.703 26 1 98.56 214 ALA B CA 1
ATOM 4064 C C . ALA B 1 214 ? 0.595 14.93 26.859 1 98.56 214 ALA B C 1
ATOM 4066 O O . ALA B 1 214 ? 0.956 14.375 27.891 1 98.56 214 ALA B O 1
ATOM 4067 N N . ARG B 1 215 ? -0.625 14.844 26.422 1 98.44 215 ARG B N 1
ATOM 4068 C CA . ARG B 1 215 ? -1.693 14.188 27.172 1 98.44 215 ARG B CA 1
ATOM 4069 C C . ARG B 1 215 ? -1.599 12.672 27.047 1 98.44 215 ARG B C 1
ATOM 4071 O O . ARG B 1 215 ? -2.006 11.945 27.953 1 98.44 215 ARG B O 1
ATOM 4078 N N . ARG B 1 216 ? -1.006 12.188 25.938 1 98.75 216 ARG B N 1
ATOM 4079 C CA . ARG B 1 216 ? -1.229 10.789 25.609 1 98.75 216 ARG B CA 1
ATOM 4080 C C . ARG B 1 216 ? 0.068 9.984 25.688 1 98.75 216 ARG B C 1
ATOM 4082 O O . ARG B 1 216 ? 0.042 8.773 25.906 1 98.75 216 ARG B O 1
ATOM 4089 N N . ARG B 1 217 ? 1.234 10.539 25.547 1 97.75 217 ARG B N 1
ATOM 4090 C CA . ARG B 1 217 ? 2.486 9.852 25.25 1 97.75 217 ARG B CA 1
ATOM 4091 C C . ARG B 1 217 ? 2.889 8.93 26.391 1 97.75 217 ARG B C 1
ATOM 4093 O O . ARG B 1 217 ? 3.598 7.945 26.188 1 97.75 217 ARG B O 1
ATOM 4100 N N . ASP B 1 218 ? 2.354 9.234 27.625 1 97.75 218 ASP B N 1
ATOM 4101 C CA . ASP B 1 218 ? 2.811 8.453 28.781 1 97.75 218 ASP B CA 1
ATOM 4102 C C . ASP B 1 218 ? 1.772 7.406 29.172 1 97.75 218 ASP B C 1
ATOM 4104 O O . ASP B 1 218 ? 1.935 6.719 30.188 1 97.75 218 ASP B O 1
ATOM 4108 N N . LEU B 1 219 ? 0.666 7.316 28.438 1 98.56 219 LEU B N 1
ATOM 4109 C CA . LEU B 1 219 ? -0.325 6.281 28.703 1 98.56 219 LEU B CA 1
ATOM 4110 C C . LEU B 1 219 ? 0.265 4.895 28.484 1 98.56 219 LEU B C 1
ATOM 4112 O O . LEU B 1 219 ? 0.959 4.656 27.5 1 98.56 219 LEU B O 1
ATOM 4116 N N . ALA B 1 220 ? 0.019 4.004 29.453 1 98.56 220 ALA B N 1
ATOM 4117 C CA . ALA B 1 220 ? 0.517 2.635 29.359 1 98.56 220 ALA B CA 1
ATOM 4118 C C . ALA B 1 220 ? -0.253 1.85 28.297 1 98.56 220 ALA B C 1
ATOM 4120 O O . ALA B 1 220 ? -1.465 2.023 28.141 1 98.56 220 ALA B O 1
ATOM 4121 N N . TYR B 1 221 ? 0.437 0.979 27.562 1 98.38 221 TYR B N 1
ATOM 4122 C CA . TYR B 1 221 ? -0.194 0.108 26.578 1 98.38 221 TYR B CA 1
ATOM 4123 C C . TYR B 1 221 ? 0.504 -1.246 26.516 1 98.38 221 TYR B C 1
ATOM 4125 O O . TYR B 1 221 ? 1.634 -1.39 27 1 98.38 221 TYR B O 1
ATOM 4133 N N . GLY B 1 222 ? -0.2 -2.221 26.031 1 98.12 222 GLY B N 1
ATOM 4134 C CA . GLY B 1 222 ? 0.344 -3.561 25.891 1 98.12 222 GLY B CA 1
ATOM 4135 C C . GLY B 1 222 ? 0.281 -4.07 24.453 1 98.12 222 GLY B C 1
ATOM 4136 O O . GLY B 1 222 ? 0.2 -3.281 23.516 1 98.12 222 GLY B O 1
ATOM 4137 N N . GLU B 1 223 ? 0.389 -5.309 24.344 1 97.69 223 GLU B N 1
ATOM 4138 C CA . GLU B 1 223 ? 0.462 -5.957 23.031 1 97.69 223 GLU B CA 1
ATOM 4139 C C . GLU B 1 223 ? -0.831 -5.758 22.25 1 97.69 223 GLU B C 1
ATOM 4141 O O . GLU B 1 223 ? -0.802 -5.602 21.031 1 97.69 223 GLU B O 1
ATOM 4146 N N . ARG B 1 224 ? -1.885 -5.805 22.922 1 97.19 224 ARG B N 1
ATOM 4147 C CA . ARG B 1 224 ? -3.176 -5.629 22.266 1 97.19 224 ARG B CA 1
ATOM 4148 C C . ARG B 1 224 ? -3.246 -4.285 21.547 1 97.19 224 ARG B C 1
ATOM 4150 O O . ARG B 1 224 ? -3.596 -4.223 20.375 1 97.19 224 ARG B O 1
ATOM 4157 N N . GLU B 1 225 ? -2.906 -3.217 22.266 1 98.44 225 GLU B N 1
ATOM 4158 C CA . GLU B 1 225 ? -2.934 -1.877 21.688 1 98.44 225 GLU B CA 1
ATOM 4159 C C . GLU B 1 225 ? -1.924 -1.748 20.547 1 98.44 225 GLU B C 1
ATOM 4161 O O . GLU B 1 225 ? -2.205 -1.109 19.531 1 98.44 225 GLU B O 1
ATOM 4166 N N . ARG B 1 226 ? -0.773 -2.365 20.766 1 98.62 226 ARG B N 1
ATOM 4167 C CA . ARG B 1 226 ? 0.263 -2.312 19.75 1 98.62 226 ARG B CA 1
ATOM 4168 C C . ARG B 1 226 ? -0.189 -3.023 18.469 1 98.62 226 ARG B C 1
ATOM 4170 O O . ARG B 1 226 ? 0.012 -2.516 17.359 1 98.62 226 ARG B O 1
ATOM 4177 N N . GLN B 1 227 ? -0.799 -4.16 18.609 1 98.12 227 GLN B N 1
ATOM 4178 C CA . GLN B 1 227 ? -1.283 -4.902 17.438 1 98.12 227 GLN B CA 1
ATOM 4179 C C . GLN B 1 227 ? -2.348 -4.109 16.688 1 98.12 227 GLN B C 1
ATOM 4181 O O . GLN B 1 227 ? -2.352 -4.078 15.453 1 98.12 227 GLN B O 1
ATOM 4186 N N . PHE B 1 228 ? -3.213 -3.482 17.422 1 98.75 228 PHE B N 1
ATOM 4187 C CA . PHE B 1 228 ? -4.242 -2.672 16.781 1 98.75 228 PHE B CA 1
ATOM 4188 C C . PHE B 1 228 ? -3.627 -1.482 16.062 1 98.75 228 PHE B C 1
ATOM 4190 O O . PHE B 1 228 ? -4.082 -1.105 14.977 1 98.75 228 PHE B O 1
ATOM 4197 N N . GLN B 1 229 ? -2.6 -0.922 16.656 1 98.88 229 GLN B N 1
ATOM 4198 C CA . GLN B 1 229 ? -1.864 0.163 16.016 1 98.88 229 GLN B CA 1
ATOM 4199 C C . GLN B 1 229 ? -1.321 -0.269 14.656 1 98.88 229 GLN B C 1
ATOM 4201 O O . GLN B 1 229 ? -1.444 0.462 13.672 1 98.88 229 GLN B O 1
ATOM 4206 N N . LEU B 1 230 ? -0.747 -1.427 14.648 1 98.88 230 LEU B N 1
ATOM 4207 C CA . LEU B 1 230 ? -0.153 -1.929 13.414 1 98.88 230 LEU B CA 1
ATOM 4208 C C . LEU B 1 230 ? -1.224 -2.172 12.359 1 98.88 230 LEU B C 1
ATOM 4210 O O . LEU B 1 230 ? -1 -1.919 11.172 1 98.88 230 LEU B O 1
ATOM 4214 N N . LEU B 1 231 ? -2.371 -2.637 12.742 1 98.69 231 LEU B N 1
ATOM 4215 C CA . LEU B 1 231 ? -3.48 -2.842 11.82 1 98.69 231 LEU B CA 1
ATOM 4216 C C . LEU B 1 231 ? -3.967 -1.512 11.258 1 98.69 231 LEU B C 1
ATOM 4218 O O . LEU B 1 231 ? -4.215 -1.397 10.055 1 98.69 231 LEU B O 1
ATOM 4222 N N . ARG B 1 232 ? -4.078 -0.514 12.086 1 98.81 232 ARG B N 1
ATOM 4223 C CA . ARG B 1 232 ? -4.52 0.806 11.648 1 98.81 232 ARG B CA 1
ATOM 4224 C C . ARG B 1 232 ? -3.484 1.456 10.734 1 98.81 232 ARG B C 1
ATOM 4226 O O . ARG B 1 232 ? -3.836 2.186 9.812 1 98.81 232 ARG B O 1
ATOM 4233 N N . ARG B 1 233 ? -2.225 1.208 11.062 1 98.94 233 ARG B N 1
ATOM 4234 C CA . ARG B 1 233 ? -1.175 1.677 10.164 1 98.94 233 ARG B CA 1
ATOM 4235 C C . ARG B 1 233 ? -1.289 1.012 8.797 1 98.94 233 ARG B C 1
ATOM 4237 O O . ARG B 1 233 ? -0.948 1.614 7.773 1 98.94 233 ARG B O 1
ATOM 4244 N N . GLY B 1 234 ? -1.769 -0.241 8.805 1 98.88 234 GLY B N 1
ATOM 4245 C CA . GLY B 1 234 ? -2.078 -0.873 7.535 1 98.88 234 GLY B CA 1
ATOM 4246 C C . GLY B 1 234 ? -3.105 -0.106 6.723 1 98.88 234 GLY B C 1
ATOM 4247 O O . GLY B 1 234 ? -2.961 0.042 5.508 1 98.88 234 GLY B O 1
ATOM 4248 N N . ARG B 1 235 ? -4.137 0.406 7.41 1 98.69 235 ARG B N 1
ATOM 4249 C CA . ARG B 1 235 ? -5.148 1.23 6.758 1 98.69 235 ARG B CA 1
ATOM 4250 C C . ARG B 1 235 ? -4.535 2.508 6.191 1 98.69 235 ARG B C 1
ATOM 4252 O O . ARG B 1 235 ? -4.902 2.951 5.102 1 98.69 235 ARG B O 1
ATOM 4259 N N . TYR B 1 236 ? -3.619 3.061 6.953 1 98.81 236 TYR B N 1
ATOM 4260 C CA . TYR B 1 236 ? -2.928 4.262 6.504 1 98.81 236 TYR B CA 1
ATOM 4261 C C . TYR B 1 236 ? -2.158 4 5.215 1 98.81 236 TYR B C 1
ATOM 4263 O O . TYR B 1 236 ? -2.197 4.812 4.289 1 98.81 236 TYR B O 1
ATOM 4271 N N . VAL B 1 237 ? -1.484 2.875 5.137 1 98.88 237 VAL B N 1
ATOM 4272 C CA . VAL B 1 237 ? -0.722 2.477 3.959 1 98.88 237 VAL B CA 1
ATOM 4273 C C . VAL B 1 237 ? -1.662 2.301 2.768 1 98.88 237 VAL B C 1
ATOM 4275 O O . VAL B 1 237 ? -1.362 2.75 1.66 1 98.88 237 VAL B O 1
ATOM 4278 N N . GLU B 1 238 ? -2.807 1.664 3.014 1 98.69 238 GLU B N 1
ATOM 4279 C CA . GLU B 1 238 ? -3.795 1.47 1.959 1 98.69 238 GLU B CA 1
ATOM 4280 C C . GLU B 1 238 ? -4.223 2.803 1.351 1 98.69 238 GLU B C 1
ATOM 4282 O O . GLU B 1 238 ? -4.238 2.957 0.127 1 98.69 238 GLU B O 1
ATOM 4287 N N . PHE B 1 239 ? -4.516 3.732 2.166 1 98.62 239 PHE B N 1
ATOM 4288 C CA . PHE B 1 239 ? -4.934 5.031 1.654 1 98.62 239 PHE B CA 1
ATOM 4289 C C . PHE B 1 239 ? -3.824 5.676 0.836 1 98.62 239 PHE B C 1
ATOM 4291 O O . PHE B 1 239 ? -4.059 6.148 -0.28 1 98.62 239 PHE B O 1
ATOM 4298 N N . ASN B 1 240 ? -2.613 5.707 1.424 1 98.44 240 ASN B N 1
ATOM 4299 C CA . ASN B 1 240 ? -1.506 6.434 0.81 1 98.44 240 ASN B CA 1
ATOM 4300 C C . ASN B 1 240 ? -1.16 5.867 -0.565 1 98.44 240 ASN B C 1
ATOM 4302 O O . ASN B 1 240 ? -0.841 6.617 -1.488 1 98.44 240 ASN B O 1
ATOM 4306 N N . LEU B 1 241 ? -1.272 4.594 -0.683 1 98.25 241 LEU B N 1
ATOM 4307 C CA . LEU B 1 241 ? -0.761 3.963 -1.896 1 98.25 241 LEU B CA 1
ATOM 4308 C C . LEU B 1 241 ? -1.878 3.756 -2.912 1 98.25 241 LEU B C 1
ATOM 4310 O O . LEU B 1 241 ? -1.613 3.582 -4.105 1 98.25 241 LEU B O 1
ATOM 4314 N N . VAL B 1 242 ? -3.166 3.824 -2.469 1 97.19 242 VAL B N 1
ATOM 4315 C CA . VAL B 1 242 ? -4.262 3.549 -3.396 1 97.19 242 VAL B CA 1
ATOM 4316 C C . VAL B 1 242 ? -4.949 4.855 -3.787 1 97.19 242 VAL B C 1
ATOM 4318 O O . VAL B 1 242 ? -5.395 5.012 -4.926 1 97.19 242 VAL B O 1
ATOM 4321 N N . TYR B 1 243 ? -4.988 5.84 -2.836 1 96.62 243 TYR B N 1
ATOM 4322 C CA . TYR B 1 243 ? -5.922 6.938 -3.064 1 96.62 243 TYR B CA 1
ATOM 4323 C C . TYR B 1 243 ? -5.199 8.281 -3.033 1 96.62 243 TYR B C 1
ATOM 4325 O O . TYR B 1 243 ? -5.645 9.242 -3.658 1 96.62 243 TYR B O 1
ATOM 4333 N N . ASP B 1 244 ? -4.105 8.328 -2.287 1 96.81 244 ASP B N 1
ATOM 4334 C CA . ASP B 1 244 ? -3.465 9.633 -2.123 1 96.81 244 ASP B CA 1
ATOM 4335 C C . ASP B 1 244 ? -2.902 10.141 -3.449 1 96.81 244 ASP B C 1
ATOM 4337 O O . ASP B 1 244 ? -1.903 9.609 -3.945 1 96.81 244 ASP B O 1
ATOM 4341 N N . ARG B 1 245 ? -3.367 11.188 -3.971 1 92.81 245 ARG B N 1
ATOM 4342 C CA . ARG B 1 245 ? -3.014 11.719 -5.281 1 92.81 245 ARG B CA 1
ATOM 434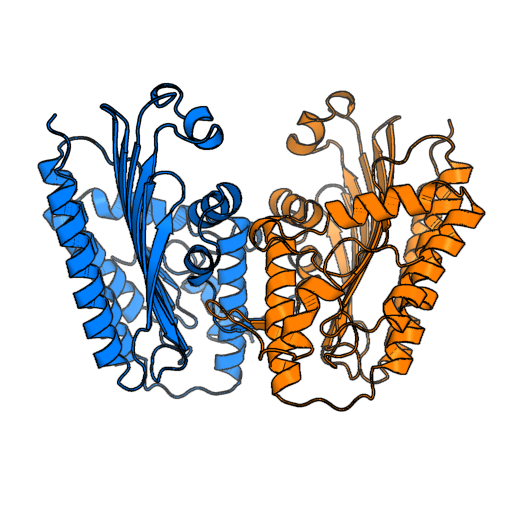3 C C . ARG B 1 245 ? -1.573 12.219 -5.301 1 92.81 245 ARG B C 1
ATOM 4345 O O . ARG B 1 245 ? -0.873 12.078 -6.305 1 92.81 245 ARG B O 1
ATOM 4352 N N . GLY B 1 246 ? -1.229 12.82 -4.172 1 90.75 246 GLY B N 1
ATOM 4353 C CA . GLY B 1 246 ? 0.143 13.289 -4.086 1 90.75 246 GLY B CA 1
ATOM 4354 C C . GLY B 1 246 ? 1.165 12.172 -4.195 1 90.75 246 GLY B C 1
ATOM 4355 O O . GLY B 1 246 ? 2.133 12.281 -4.949 1 90.75 246 GLY B O 1
ATOM 4356 N N . THR B 1 247 ? 0.945 11.148 -3.465 1 93.75 247 THR B N 1
ATOM 4357 C CA . THR B 1 247 ? 1.838 10 -3.473 1 93.75 247 THR B CA 1
ATOM 4358 C C . THR B 1 247 ? 1.878 9.352 -4.855 1 93.75 247 THR B C 1
ATOM 4360 O O . THR B 1 247 ? 2.955 9.133 -5.414 1 93.75 247 THR B O 1
ATOM 4363 N N . LEU B 1 248 ? 0.74 9.094 -5.395 1 92.62 248 LEU B N 1
ATOM 4364 C CA . LEU B 1 248 ? 0.646 8.406 -6.676 1 92.62 248 LEU B CA 1
ATOM 4365 C C . LEU B 1 248 ? 1.274 9.242 -7.789 1 92.62 248 LEU B C 1
ATOM 4367 O O . LEU B 1 248 ? 2.057 8.727 -8.586 1 92.62 248 LEU B O 1
ATOM 4371 N N . PHE B 1 249 ? 1.025 10.508 -7.777 1 86.62 249 PHE B N 1
ATOM 4372 C CA . PHE B 1 249 ? 1.611 11.398 -8.766 1 86.62 249 PHE B CA 1
ATOM 4373 C C . PHE B 1 249 ? 3.129 11.453 -8.625 1 86.62 249 PHE B C 1
ATOM 4375 O O . PHE B 1 249 ? 3.854 11.43 -9.617 1 86.62 249 PHE B O 1
ATOM 4382 N N . GLY B 1 250 ? 3.525 11.547 -7.453 1 88.75 250 GLY B N 1
ATOM 4383 C CA . GLY B 1 250 ? 4.961 11.57 -7.211 1 88.75 250 GLY B CA 1
ATOM 4384 C C . GLY B 1 250 ? 5.672 10.336 -7.727 1 88.75 250 GLY B C 1
ATOM 4385 O O . GLY B 1 250 ? 6.707 10.445 -8.391 1 88.75 250 GLY B O 1
ATOM 4386 N N . LEU B 1 251 ? 5.133 9.25 -7.402 1 91.38 251 LEU B N 1
ATOM 4387 C CA . LEU B 1 251 ? 5.746 7.992 -7.82 1 91.38 251 LEU B CA 1
ATOM 4388 C C . LEU B 1 251 ? 5.738 7.867 -9.344 1 91.38 251 LEU B C 1
ATOM 4390 O O . LEU B 1 251 ? 6.723 7.426 -9.938 1 91.38 251 LEU B O 1
ATOM 4394 N N . GLN B 1 252 ? 4.738 8.328 -9.961 1 84.56 252 GLN B N 1
ATOM 4395 C CA . GLN B 1 252 ? 4.559 8.164 -11.398 1 84.56 252 GLN B CA 1
ATOM 4396 C C . GLN B 1 252 ? 5.363 9.195 -12.18 1 84.56 252 GLN B C 1
ATOM 4398 O O . GLN B 1 252 ? 5.746 8.961 -13.328 1 84.56 252 GLN B O 1
ATOM 4403 N N . SER B 1 253 ? 5.648 10.344 -11.57 1 80.69 253 SER B N 1
ATOM 4404 C CA . SER B 1 253 ? 6.344 11.422 -12.266 1 80.69 253 SER B CA 1
ATOM 4405 C C . SER B 1 253 ? 7.852 11.32 -12.078 1 80.69 253 SER B C 1
ATOM 4407 O O . SER B 1 253 ? 8.602 12.18 -12.539 1 80.69 253 SER B O 1
ATOM 4409 N N . GLY B 1 254 ? 8.195 10.312 -11.406 1 82.31 254 GLY B N 1
ATOM 4410 C CA . GLY B 1 254 ? 9.625 10.117 -11.219 1 82.31 254 GLY B CA 1
ATOM 4411 C C . GLY B 1 254 ? 10.195 10.922 -10.062 1 82.31 254 GLY B C 1
ATOM 4412 O O . GLY B 1 254 ? 11.383 11.242 -10.047 1 82.31 254 GLY B O 1
ATOM 4413 N N . GLY B 1 255 ? 9.383 11.32 -9.164 1 86.06 255 GLY B N 1
ATOM 4414 C CA . GLY B 1 255 ? 9.859 11.992 -7.969 1 86.06 255 GLY B CA 1
ATOM 4415 C C . GLY B 1 255 ? 10.758 11.125 -7.113 1 86.06 255 GLY B C 1
ATOM 4416 O O . GLY B 1 255 ? 10.922 9.93 -7.391 1 86.06 255 GLY B O 1
ATOM 4417 N N . ARG B 1 256 ? 11.344 11.75 -6.125 1 91.25 256 ARG B N 1
ATOM 4418 C CA . ARG B 1 256 ? 12.25 11.023 -5.238 1 91.25 256 ARG B CA 1
ATOM 4419 C C . ARG B 1 256 ? 11.484 10.055 -4.348 1 91.25 256 ARG B C 1
ATOM 4421 O O . ARG B 1 256 ? 10.859 10.461 -3.369 1 91.25 256 ARG B O 1
ATOM 4428 N N . THR B 1 257 ? 11.648 8.805 -4.57 1 93.62 257 THR B N 1
ATOM 4429 C CA . THR B 1 257 ? 10.867 7.738 -3.949 1 93.62 257 THR B CA 1
ATOM 4430 C C . THR B 1 257 ? 10.984 7.797 -2.43 1 93.62 257 THR B C 1
ATOM 4432 O O . THR B 1 257 ? 9.984 7.723 -1.718 1 93.62 257 THR B O 1
ATOM 4435 N N . GLU B 1 258 ? 12.195 7.957 -1.916 1 94.06 258 GLU B N 1
ATOM 4436 C CA . GLU B 1 258 ? 12.422 7.91 -0.475 1 94.06 258 GLU B CA 1
ATOM 4437 C C . GLU B 1 258 ? 11.742 9.078 0.232 1 94.06 258 GLU B C 1
ATOM 4439 O O . GLU B 1 258 ? 11.227 8.922 1.342 1 94.06 258 GLU B O 1
ATOM 4444 N N . SER B 1 259 ? 11.68 10.172 -0.409 1 92.94 259 SER B N 1
ATOM 4445 C CA . SER B 1 259 ? 10.992 11.32 0.176 1 92.94 259 SER B CA 1
ATOM 4446 C C . SER B 1 259 ? 9.477 11.133 0.135 1 92.94 259 SER B C 1
ATOM 4448 O O . SER B 1 259 ? 8.773 11.5 1.081 1 92.94 259 SER B O 1
ATOM 4450 N N . ILE B 1 260 ? 9.055 10.609 -0.956 1 94.25 260 ILE B N 1
ATOM 4451 C CA . ILE B 1 260 ? 7.625 10.406 -1.15 1 94.25 260 ILE B CA 1
ATOM 4452 C C . ILE B 1 260 ? 7.109 9.375 -0.151 1 94.25 260 ILE B C 1
ATOM 4454 O O . ILE B 1 260 ? 6.082 9.586 0.498 1 94.25 260 ILE B O 1
ATOM 4458 N N . LEU B 1 261 ? 7.844 8.289 0.044 1 97.38 261 LEU B N 1
ATOM 4459 C CA . LEU B 1 261 ? 7.359 7.172 0.843 1 97.38 261 LEU B CA 1
ATOM 4460 C C . LEU B 1 261 ? 7.785 7.32 2.301 1 97.38 261 LEU B C 1
ATOM 4462 O O . LEU B 1 261 ? 7.535 6.43 3.117 1 97.38 261 LEU B O 1
ATOM 4466 N N . MET B 1 262 ? 8.414 8.438 2.59 1 96 262 MET B N 1
ATOM 4467 C CA . MET B 1 262 ? 8.727 8.75 3.98 1 96 262 MET B CA 1
ATOM 4468 C C . MET B 1 262 ? 7.473 8.719 4.844 1 96 262 MET B C 1
ATOM 4470 O O . MET B 1 262 ? 7.535 8.383 6.027 1 96 262 MET B O 1
ATOM 4474 N N . SER B 1 263 ? 6.332 8.891 4.203 1 97 263 SER B N 1
ATOM 4475 C CA . SER B 1 263 ? 5.051 9.023 4.891 1 97 263 SER B CA 1
ATOM 4476 C C . SER B 1 263 ? 4.547 7.672 5.387 1 97 263 SER B C 1
ATOM 4478 O O . SER B 1 263 ? 3.625 7.605 6.199 1 97 263 SER B O 1
ATOM 4480 N N . LEU B 1 264 ? 5.074 6.617 4.922 1 98.69 264 LEU B N 1
ATOM 4481 C CA . LEU B 1 264 ? 4.617 5.301 5.348 1 98.69 264 LEU B CA 1
ATOM 4482 C C . LEU B 1 264 ? 5.137 4.969 6.742 1 98.69 264 LEU B C 1
ATOM 4484 O O . LEU B 1 264 ? 6.211 5.43 7.137 1 98.69 264 LEU B O 1
ATOM 4488 N N . PRO B 1 265 ? 4.375 4.176 7.488 1 98.75 265 PRO B N 1
ATOM 4489 C CA . PRO B 1 265 ? 4.789 3.826 8.852 1 98.75 265 PRO B CA 1
ATOM 4490 C C . PRO B 1 265 ? 5.992 2.887 8.875 1 98.75 265 PRO B C 1
ATOM 4492 O O . PRO B 1 265 ? 6.273 2.209 7.887 1 98.75 265 PRO B O 1
ATOM 4495 N N . PRO B 1 266 ? 6.707 2.863 10.016 1 98.56 266 PRO B N 1
ATOM 4496 C CA . PRO B 1 266 ? 7.836 1.936 10.125 1 98.56 266 PRO B CA 1
ATOM 4497 C C . PRO B 1 266 ? 7.402 0.472 10.117 1 98.56 266 PRO B C 1
ATOM 4499 O O . PRO B 1 266 ? 8.156 -0.398 9.68 1 98.56 266 PRO B O 1
ATOM 4502 N N . LEU B 1 267 ? 6.223 0.224 10.586 1 98.75 267 LEU B N 1
ATOM 4503 C CA . LEU B 1 267 ? 5.633 -1.11 10.648 1 98.75 267 LEU B CA 1
ATOM 4504 C C . LEU B 1 267 ? 4.125 -1.048 10.445 1 98.75 267 LEU B C 1
ATOM 4506 O O . LEU B 1 267 ? 3.461 -0.148 10.969 1 98.75 267 LEU B O 1
ATOM 4510 N N . ALA B 1 268 ? 3.58 -1.96 9.68 1 98.88 268 ALA B N 1
ATOM 4511 C CA . ALA B 1 268 ? 2.143 -2.088 9.461 1 98.88 268 ALA B CA 1
ATOM 4512 C C . ALA B 1 268 ? 1.732 -3.555 9.352 1 98.88 268 ALA B C 1
ATOM 4514 O O . ALA B 1 268 ? 2.557 -4.414 9.023 1 98.88 268 ALA B O 1
ATOM 4515 N N . ALA B 1 269 ? 0.475 -3.859 9.602 1 98.81 269 ALA B N 1
ATOM 4516 C CA . ALA B 1 269 ? 0.006 -5.242 9.578 1 98.81 269 ALA B CA 1
ATOM 4517 C C . ALA B 1 269 ? -1.32 -5.359 8.836 1 98.81 269 ALA B C 1
ATOM 4519 O O . ALA B 1 269 ? -2.068 -4.387 8.727 1 98.81 269 ALA B O 1
ATOM 4520 N N . TRP B 1 270 ? -1.581 -6.438 8.297 1 98.5 270 TRP B N 1
ATOM 4521 C CA . TRP B 1 270 ? -2.857 -6.812 7.699 1 98.5 270 TRP B CA 1
ATOM 4522 C C . TRP B 1 270 ? -3.316 -8.172 8.211 1 98.5 270 TRP B C 1
ATOM 4524 O O . TRP B 1 270 ? -2.557 -9.148 8.172 1 98.5 270 TRP B O 1
ATOM 4534 N N . ALA B 1 271 ? -4.43 -8.234 8.688 1 97.31 271 ALA B N 1
ATOM 4535 C CA . ALA B 1 271 ? -5.09 -9.461 9.109 1 97.31 271 ALA B CA 1
ATOM 4536 C C . ALA B 1 271 ? -6.398 -9.672 8.359 1 97.31 271 ALA B C 1
ATOM 4538 O O . ALA B 1 271 ? -7.137 -8.719 8.109 1 97.31 271 ALA B O 1
ATOM 4539 N N . TYR B 1 272 ? -6.641 -10.914 7.965 1 96.38 272 TYR B N 1
ATOM 4540 C CA . TYR B 1 272 ? -7.859 -11.219 7.223 1 96.38 272 TYR B CA 1
ATOM 4541 C C . TYR B 1 272 ? -9.086 -11.055 8.109 1 96.38 272 TYR B C 1
ATOM 4543 O O . TYR B 1 272 ? -9.203 -11.703 9.148 1 96.38 272 TYR B O 1
ATOM 4551 N N . ASP B 1 273 ? -9.984 -10.211 7.703 1 94.5 273 ASP B N 1
ATOM 4552 C CA . ASP B 1 273 ? -11.305 -10.023 8.297 1 94.5 273 ASP B CA 1
ATOM 4553 C C . ASP B 1 273 ? -11.203 -9.828 9.805 1 94.5 273 ASP B C 1
ATOM 4555 O O . ASP B 1 273 ? -11.891 -10.508 10.57 1 94.5 273 ASP B O 1
ATOM 4559 N N . TRP B 1 274 ? -10.273 -8.977 10.211 1 94.5 274 TRP B N 1
ATOM 4560 C CA . TRP B 1 274 ? -10.07 -8.672 11.625 1 94.5 274 TRP B CA 1
ATOM 4561 C C . TRP B 1 274 ? -11.273 -7.922 12.188 1 94.5 274 TRP B C 1
ATOM 4563 O O . TRP B 1 274 ? -11.805 -7.016 11.547 1 94.5 274 TRP B O 1
ATOM 4573 N N . GLN B 1 275 ? -11.68 -8.297 13.391 1 93 275 GLN B N 1
ATOM 4574 C CA . GLN B 1 275 ? -12.734 -7.613 14.141 1 93 275 GLN B CA 1
ATOM 4575 C C . GLN B 1 275 ? -12.336 -7.418 15.602 1 93 275 GLN B C 1
ATOM 4577 O O . GLN B 1 275 ? -11.836 -8.344 16.25 1 93 275 GLN B O 1
ATOM 4582 N N . GLY B 1 276 ? -12.539 -6.203 16.047 1 93.75 276 GLY B N 1
ATOM 4583 C CA . GLY B 1 276 ? -12.32 -5.988 17.469 1 93.75 276 GLY B CA 1
ATOM 4584 C C . GLY B 1 276 ? -13.352 -6.664 18.344 1 93.75 276 GLY B C 1
ATOM 4585 O O . GLY B 1 276 ? -14.469 -6.945 17.906 1 93.75 276 GLY B O 1
ATOM 4586 N N . GLU B 1 277 ? -12.984 -6.883 19.609 1 95.12 277 GLU B N 1
ATOM 4587 C CA . GLU B 1 277 ? -13.945 -7.434 20.562 1 95.12 277 GLU B CA 1
ATOM 4588 C C . GLU B 1 277 ? -15.148 -6.508 20.734 1 95.12 277 GLU B C 1
ATOM 4590 O O . GLU B 1 277 ? -14.992 -5.289 20.797 1 95.12 277 GLU B O 1
ATOM 4595 N N . ALA B 1 278 ? -16.328 -7.094 20.781 1 93.69 278 ALA B N 1
ATOM 4596 C CA . ALA B 1 278 ? -17.547 -6.305 20.922 1 93.69 278 ALA B CA 1
ATOM 4597 C C . ALA B 1 278 ? -17.469 -5.391 22.141 1 93.69 278 ALA B C 1
ATOM 4599 O O . ALA B 1 278 ? -17.078 -5.824 23.234 1 93.69 278 ALA B O 1
ATOM 4600 N N . GLY B 1 279 ? -17.781 -4.121 21.922 1 94.12 279 GLY B N 1
ATOM 4601 C CA . GLY B 1 279 ? -17.812 -3.164 23.016 1 94.12 279 GLY B CA 1
ATOM 4602 C C . GLY B 1 279 ? -16.453 -2.545 23.297 1 94.12 279 GLY B C 1
ATOM 4603 O O . GLY B 1 279 ? -16.344 -1.614 24.094 1 94.12 279 GLY B O 1
ATOM 4604 N N . SER B 1 280 ? -15.375 -3.098 22.656 1 96.06 280 SER B N 1
ATOM 4605 C CA . SER B 1 280 ? -14.023 -2.578 22.875 1 96.06 280 SER B CA 1
ATOM 4606 C C . SER B 1 280 ? -13.828 -1.247 22.156 1 96.06 280 SER B C 1
ATOM 4608 O O . SER B 1 280 ? -14.594 -0.903 21.25 1 96.06 280 SER B O 1
ATOM 4610 N N . PRO B 1 281 ? -12.867 -0.484 22.656 1 96.25 281 PRO B N 1
ATOM 4611 C CA . PRO B 1 281 ? -12.547 0.751 21.938 1 96.25 281 PRO B CA 1
ATOM 4612 C C . PRO B 1 281 ? -12.188 0.505 20.469 1 96.25 281 PRO B C 1
ATOM 4614 O O . PRO B 1 281 ? -12.516 1.318 19.609 1 96.25 281 PRO B O 1
ATOM 4617 N N . GLU B 1 282 ? -11.539 -0.608 20.203 1 97.69 282 GLU B N 1
ATOM 4618 C CA . GLU B 1 282 ? -11.156 -0.949 18.844 1 97.69 282 GLU B CA 1
ATOM 4619 C C . GLU B 1 282 ? -12.375 -1.166 17.953 1 97.69 282 GLU B C 1
ATOM 4621 O O . GLU B 1 282 ? -12.414 -0.711 16.812 1 97.69 282 GLU B O 1
ATOM 4626 N N . ALA B 1 283 ? -13.383 -1.799 18.5 1 95.88 283 ALA B N 1
ATOM 4627 C CA . ALA B 1 283 ? -14.602 -2.096 17.75 1 95.88 283 ALA B CA 1
ATOM 4628 C C . ALA B 1 283 ? -15.422 -0.831 17.5 1 95.88 283 ALA B C 1
ATOM 4630 O O . ALA B 1 283 ? -16.141 -0.735 16.516 1 95.88 283 ALA B O 1
ATOM 4631 N N . ARG B 1 284 ? -15.25 0.119 18.359 1 96 284 ARG B N 1
ATOM 4632 C CA . ARG B 1 284 ? -16.094 1.304 18.312 1 96 284 ARG B CA 1
ATOM 4633 C C . ARG B 1 284 ? -15.43 2.424 17.516 1 96 284 ARG B C 1
ATOM 4635 O O . ARG B 1 284 ? -16.062 3.436 17.203 1 96 284 ARG B O 1
ATOM 4642 N N . LEU B 1 285 ? -14.18 2.293 17.219 1 97.62 285 LEU B N 1
ATOM 4643 C CA . LEU B 1 285 ? -13.406 3.373 16.609 1 97.62 285 LEU B CA 1
ATOM 4644 C C . LEU B 1 285 ? -14.07 3.875 15.336 1 97.62 285 LEU B C 1
ATOM 4646 O O . LEU B 1 285 ? -14.242 5.082 15.156 1 97.62 285 LEU B O 1
ATOM 4650 N N . LYS B 1 286 ? -14.453 2.986 14.438 1 95.75 286 LYS B N 1
ATOM 4651 C CA . LYS B 1 286 ? -15.008 3.352 13.141 1 95.75 286 LYS B CA 1
ATOM 4652 C C . LYS B 1 286 ? -16.281 4.18 13.297 1 95.75 286 LYS B C 1
ATOM 4654 O O . LYS B 1 286 ? -16.391 5.266 12.719 1 95.75 286 LYS B O 1
ATOM 4659 N N . GLU B 1 287 ? -17.141 3.736 14.141 1 95.88 287 GLU B N 1
ATOM 4660 C CA . GLU B 1 287 ? -18.438 4.398 14.297 1 95.88 287 GLU B CA 1
ATOM 4661 C C . GLU B 1 287 ? -18.297 5.699 15.086 1 95.88 287 GLU B C 1
ATOM 4663 O O . GLU B 1 287 ? -18.984 6.676 14.812 1 95.88 287 GLU B O 1
ATOM 4668 N N . ASP B 1 288 ? -17.406 5.668 15.992 1 97.25 288 ASP B N 1
ATOM 4669 C CA . ASP B 1 288 ? -17.328 6.797 16.922 1 97.25 288 ASP B CA 1
ATOM 4670 C C . ASP B 1 288 ? -16.438 7.902 16.344 1 97.25 288 ASP B C 1
ATOM 4672 O O . ASP B 1 288 ? -16.641 9.078 16.656 1 97.25 288 ASP B O 1
ATOM 4676 N N . PHE B 1 289 ? -15.477 7.512 15.508 1 98.38 289 PHE B N 1
ATOM 4677 C CA . PHE B 1 289 ? -14.477 8.531 15.188 1 98.38 289 PHE B CA 1
ATOM 4678 C C . PHE B 1 289 ? -14.219 8.586 13.688 1 98.38 289 PHE B C 1
ATOM 4680 O O . PHE B 1 289 ? -13.875 9.641 13.156 1 98.38 289 PHE B O 1
ATOM 4687 N N . LEU B 1 290 ? -14.352 7.531 12.984 1 98.44 290 LEU B N 1
ATOM 4688 C CA . LEU B 1 290 ? -13.914 7.496 11.594 1 98.44 290 LEU B CA 1
ATOM 4689 C C . LEU B 1 290 ? -15.086 7.723 10.641 1 98.44 290 LEU B C 1
ATOM 4691 O O . LEU B 1 290 ? -15.227 7.012 9.648 1 98.44 290 LEU B O 1
ATOM 4695 N N . THR B 1 291 ? -15.961 8.562 11.008 1 97.81 291 THR B N 1
ATOM 4696 C CA . THR B 1 291 ? -17.078 9.086 10.242 1 97.81 291 THR B CA 1
ATOM 4697 C C . THR B 1 291 ? -17.156 10.602 10.367 1 97.81 291 THR B C 1
ATOM 4699 O O . THR B 1 291 ? -16.625 11.18 11.32 1 97.81 291 THR B O 1
ATOM 4702 N N . PRO B 1 292 ? -17.734 11.242 9.32 1 97.06 292 PRO B N 1
ATOM 4703 C CA . PRO B 1 292 ? -17.844 12.703 9.438 1 97.06 292 PRO B CA 1
ATOM 4704 C C . PRO B 1 292 ? -18.547 13.148 10.719 1 97.06 292 PRO B C 1
ATOM 4706 O O . PRO B 1 292 ? -19.609 12.633 11.055 1 97.06 292 PRO B O 1
ATOM 4709 N N . ARG B 1 293 ? -17.922 14 11.422 1 96.88 293 ARG B N 1
ATOM 4710 C CA . ARG B 1 293 ? -18.453 14.562 12.656 1 96.88 293 ARG B CA 1
ATOM 4711 C C . ARG B 1 293 ? -18.062 16.031 12.812 1 96.88 293 ARG B C 1
ATOM 4713 O O . ARG B 1 293 ? -17 16.438 12.336 1 96.88 293 ARG B O 1
ATOM 4720 N N . ASN B 1 294 ? -18.922 16.734 13.453 1 96.44 294 ASN B N 1
ATOM 4721 C CA . ASN B 1 294 ? -18.578 18.109 13.781 1 96.44 294 ASN B CA 1
ATOM 4722 C C . ASN B 1 294 ? -17.781 18.203 15.086 1 96.44 294 ASN B C 1
ATOM 4724 O O . ASN B 1 294 ? -18.344 18.047 16.172 1 96.44 294 ASN B O 1
ATOM 4728 N N . TRP B 1 295 ? -16.609 18.484 14.953 1 97.44 295 TRP B N 1
ATOM 4729 C CA . TRP B 1 295 ? -15.734 18.5 16.109 1 97.44 295 TRP B CA 1
ATOM 4730 C C . TRP B 1 295 ? -15.555 19.922 16.641 1 97.44 295 TRP B C 1
ATOM 4732 O O . TRP B 1 295 ? -15.008 20.125 17.734 1 97.44 295 TRP B O 1
ATOM 4742 N N . ALA B 1 296 ? -15.922 20.906 15.773 1 94.25 296 ALA B N 1
ATOM 4743 C CA . ALA B 1 296 ? -15.703 22.297 16.156 1 94.25 296 ALA B CA 1
ATOM 4744 C C . ALA B 1 296 ? -16.688 23.234 15.453 1 94.25 296 ALA B C 1
ATOM 4746 O O . ALA B 1 296 ? -17.219 22.891 14.391 1 94.25 296 ALA B O 1
#

Radius of gyration: 25.35 Å; Cα contacts (8 Å, |Δi|>4): 1160; chains: 2; bounding box: 54×71×61 Å

Secondary structure (DSSP, 8-state):
--PPPHHHHHHHHHHHHHHHHHHHHHHHSS--PEEEEEE-TTSEEEEEEEEES-SSEEEEEEEEEEEEESS--HHHHHS-GGGTT--EEEEEEEEEEEESSTTSPEEEEEEEEEEETTEEEEEEEEEEE-SS--HHHHHHHHHHHHHHHHTT-TTHHHHHHHHHHHHTEEGGGTEESSSEEEEEEEE-S-HHHHHHHHHHHHHTHHHHHHHHHHHHTT----HHHHHHHHHHHHHHHHHHHHT-HHHHHHHHTT--HHHHGGGS-SEEE--TT--PPTTSHHHHHHHHHSS-----/--PPPHHHHHHHHHHHHHHHHHHHHHHHSS--PEEEEEE-TTSEEEEEEEEES-SSEEEEEEEEEEEEESS--HHHHHS-GGGTT--EEEEEEEEEEEESSTTSPEEEEEEEEEEETTEEEEEEEEEEE-SS--HHHHHHHHHHHHHHHHTT-TTHHHHHHHHHHHHTEEGGGTEESSSEEEEEEEE-S-HHHHHHHHHHHHHTHHHHHHHHHHHHTT----HHHHHHHHHHHHHHHHHHHHT-HHHHHHHHTT--HHHHGGGS-SEEE--TT--PPTTSHHHHHHHHHSS-----